Protein AF-A0AAQ3TU54-F1 (afdb_monomer)

Foldseek 3Di:
DDDDDDDDDDDDDDDDDDDDDDDDDDDDDDDDDDDQDDPCVLLVDDLPDDAAEFDADPLLQTADDCSLVLLSLLLNLLLVQWFQLDPALVPTDPVSLVVSVVSSVSRHDGDCSNVLVSSQSSRVSSVVVLVVLCVVQPDPPDDLVSQLVPDDVSHDSSSSNSSSVCCPDVVVVVVVVVVVVVVVPDQQDWAPPSQFLQHLQVVVCVVPVHGDDLLRSLCNGQAHPVRHGRPVCVVLNVQLVVCCVVPVVLVVDDQQRQHSNCVSVPQDADAQDRPSNGHRDGCLNRNTPPDDNDDPVVVVVVVVVVVVVVVVVVVVVVVVVVVVVVVVVVVVVVVVVVVVVVVVVVDDDDDDDDDDDDDDDDDDDDDDDDDDDDDDDYDDDDDDDDDDDDDDDDDDDDDDDDDDDDDDDDDDDDDDDDDDDDDDDDDDDDDDDDDDDDDDDDDDDDDDDDDDDDDDDDDDDDDDDDDDDDDDDDDDDDDDDPQPCQVQAQFKKFFAAPVDRDTFFIWGFHFQDQQDADLNHGLHNFWTKTQTQGTPHFARAAPDAHDPRGTSVSRHRHIDIGGPVGIDTDDDDPDDPPDPDDDD

InterPro domains:
  IPR004252 Probable transposase, Ptta/En/Spm, plant [PF03004] (156-283)
  IPR004264 Transposase, Tnp1/En/Spm-like [PF03017] (493-555)

Secondary structure (DSSP, 8-state):
-----------------------------PPPPP-----HHHHT--TTSPPEE--B-TTS-B-TTTHHHHHHHHHHHHHHHS-S--SSTTTS-HHHHHHHHHHHHHHEE--GGGHHHHHHHHHHHHHHHHHHHHHHH--TT--HHHHHTT--SSS-HHHHHHHHHHHHSHHHHHHHHHHHHHHHT-----SSTT--HHHHHHHHHHHHSSPPPHHHHHHHHHB-TTSPBPTTTHHHHHHHHHHHHH-GGGGT--GGG--HHHHHH-S-PPTT--TTT-SS--HHHHT-TT---PPPHHHHHHHHHHHHHHHHHHHHHHHHHHHHHHHHHHHHHHHHHHHHHHHHHTS----------------------------------------------------------------------------------------------------------PPPP-------------------PPPPPPPTTGGGTT-EEEEE-SSSS-EEEEEEEEE--TT-EETTEE--TTEEEEEEEEES-TT-EEEEEETTEEEGGGGBTSEEEEEGGGEEE-----PPP-------

Organism: NCBI:txid547442

Mean predicted aligned error: 22.03 Å

Radius of gyration: 41.57 Å; Cα contacts (8 Å, |Δi|>4): 489; chains: 1; bounding box: 131×140×104 Å

Sequence (584 aa):
VNEQIDPDIGCESIGDFLCDNEDFHAPQKKRKGRGITKLEDIFARGSEMPKIKIQLNQFGQPVGNNSRKFSSAIGCYVRKKLSVSSVDWRLVDGEKKFEVWTDLKKIYDIDDAAFNWFLSTAGRKWKDFKSTLKEQYFNENLTNVDLKNRHSGRVNDEDWNFLSEYWMSPECEEKTKQAKFSRSQVGSLHTSGSKSFARSGHEMSNELGRPPRRDELYIKTHTRKNGVPTKHAEPVINKLKEIVEAHPELKERTIQLGDAFAAVCGEKEPRGRVRVLGLGPTPQDIGTPGLRSYTPTRLQMEVLARKKAEREKAALEQRIAEMEEKMQEQRMAHEMRNVEIISQNGSNTQHHLGTRSGEHVDETNNIAQFHEDEAYVEDQSSDEGENLLGSMCVSSPAMQSCQGNLVSAPAAHPSQGNPINATRAVQPSGNPTNATPAVQLSQGNPTNAIPAVQPSRGNPINATLAVQPCQGNTVRAAPAIPPLHDELIGKDVILYAILRDQPVAKGTIISTNPSIVLGGVPLGKQYCEVVVNVVLKRDMILPRPYGYMEKMGDADRMSIAWPYKRLKVCKTSKSSQSATGGRS

pLDDT: mean 70.99, std 26.98, range [23.42, 97.38]

Solvent-accessible surface area (backbone atoms only — not comparable to full-atom values): 38300 Å² total; per-residue (Å²): 130,77,82,89,85,88,88,87,79,90,85,86,87,82,79,92,87,89,73,96,76,82,90,82,95,72,91,74,79,80,74,85,74,87,76,85,84,74,60,60,88,63,72,69,58,55,91,87,52,83,49,50,68,48,50,63,48,101,69,24,38,58,17,72,85,49,30,59,58,50,63,49,49,47,44,38,46,39,64,73,66,53,77,67,64,47,95,45,73,88,68,42,62,69,64,58,55,47,50,54,49,55,56,48,54,66,52,28,39,68,64,75,68,26,47,67,34,46,53,56,48,40,50,45,42,48,50,54,47,56,49,50,52,41,72,73,69,62,58,100,88,60,52,72,65,61,46,60,74,62,69,78,86,74,64,55,70,70,34,48,52,42,44,50,53,47,66,70,32,67,70,44,47,53,54,47,53,54,46,54,55,61,53,73,72,63,68,76,67,69,52,55,70,88,54,49,40,50,29,52,40,50,55,44,20,68,76,64,79,41,85,63,53,66,52,60,47,42,46,64,32,28,27,40,97,86,71,48,55,37,91,65,37,41,68,55,49,52,50,40,52,51,49,47,64,78,37,58,69,33,73,75,36,46,68,48,72,46,16,48,47,24,70,68,71,46,54,71,64,55,90,79,26,33,80,74,57,45,76,56,54,25,40,70,82,67,44,30,40,98,54,88,75,69,82,53,67,69,59,52,51,50,53,50,51,48,58,46,51,55,51,54,47,51,54,48,54,50,54,48,50,61,48,53,49,53,57,46,52,53,47,56,59,49,53,54,50,55,51,51,53,57,57,56,75,74,69,82,83,86,89,81,90,90,81,90,87,88,92,85,85,88,89,88,89,86,91,85,84,90,80,91,86,91,88,84,84,90,78,90,78,89,78,89,85,81,91,84,91,83,85,88,86,85,84,86,82,90,82,87,89,86,88,88,90,84,91,82,87,84,90,89,87,90,87,87,87,86,90,84,93,85,82,82,88,85,86,87,87,83,86,88,83,90,81,87,88,86,81,85,86,85,89,88,83,89,83,90,88,85,88,88,84,84,89,83,89,89,83,90,88,84,92,81,90,87,82,88,85,80,93,79,84,87,80,81,77,79,80,82,77,75,71,97,51,62,91,46,48,77,39,44,29,40,35,36,45,95,89,46,100,45,77,33,32,33,26,32,28,71,38,55,63,36,80,46,64,58,80,86,41,61,52,29,96,63,26,30,36,28,33,26,76,41,65,71,38,43,85,43,70,45,93,64,54,40,94,89,31,48,30,36,53,61,30,59,76,31,77,42,63,43,46,59,95,37,55,46,74,61,78,82,76,82,74,78,78,80,80,84,79,82,78,136

Structure (mmCIF, N/CA/C/O backbone):
data_AF-A0AAQ3TU54-F1
#
_entry.id   AF-A0AAQ3TU54-F1
#
loop_
_atom_site.group_PDB
_atom_site.id
_atom_site.type_symbol
_atom_site.label_atom_id
_atom_site.label_alt_id
_atom_site.label_comp_id
_atom_site.label_asym_id
_atom_site.label_entity_id
_atom_site.label_seq_id
_atom_site.pdbx_PDB_ins_code
_atom_site.Cartn_x
_atom_site.Cartn_y
_atom_site.Cartn_z
_atom_site.occupancy
_atom_site.B_iso_or_equiv
_atom_site.auth_seq_id
_atom_site.auth_comp_id
_atom_site.auth_asym_id
_atom_site.auth_atom_id
_atom_site.pdbx_PDB_model_num
ATOM 1 N N . VAL A 1 1 ? -60.130 24.764 -14.764 1.00 35.22 1 VAL A N 1
ATOM 2 C CA . VAL A 1 1 ? -59.236 25.495 -13.839 1.00 35.22 1 VAL A CA 1
ATOM 3 C C . VAL A 1 1 ? -58.589 24.431 -12.957 1.00 35.22 1 VAL A C 1
ATOM 5 O O . VAL A 1 1 ? -59.217 24.015 -11.995 1.00 35.22 1 VAL A O 1
ATOM 8 N N . ASN A 1 2 ? -57.496 23.757 -13.345 1.00 29.45 2 ASN A N 1
ATOM 9 C CA . ASN A 1 2 ? -56.332 24.154 -14.173 1.00 29.45 2 ASN A CA 1
ATOM 10 C C . ASN A 1 2 ? -55.596 25.371 -13.582 1.00 29.45 2 ASN A C 1
ATOM 12 O O . ASN A 1 2 ? -56.283 26.290 -13.154 1.00 29.45 2 ASN A O 1
ATOM 16 N N . GLU A 1 3 ? -54.262 25.445 -13.609 1.00 33.19 3 GLU A N 1
ATOM 17 C CA . GLU A 1 3 ? -53.270 24.486 -14.149 1.00 33.19 3 GLU A CA 1
ATOM 18 C C . GLU A 1 3 ? -52.802 23.426 -13.103 1.00 33.19 3 GLU A C 1
ATOM 20 O O . GLU A 1 3 ? -53.177 23.515 -11.938 1.00 33.19 3 GLU A O 1
ATOM 25 N N . GLN A 1 4 ? -52.135 22.293 -13.382 1.00 31.02 4 GLN A N 1
ATOM 26 C CA . GLN A 1 4 ? -51.276 21.804 -14.483 1.00 31.02 4 GLN A CA 1
ATOM 27 C C . GLN A 1 4 ? -49.808 22.300 -14.442 1.00 31.02 4 GLN A C 1
ATOM 29 O O . GLN A 1 4 ? -49.532 23.483 -14.298 1.00 31.02 4 GLN A O 1
ATOM 34 N N . ILE A 1 5 ? -48.859 21.357 -14.512 1.00 33.06 5 ILE A N 1
ATOM 35 C CA . ILE A 1 5 ? -47.403 21.572 -14.437 1.00 33.06 5 ILE A CA 1
ATOM 36 C C . ILE A 1 5 ? -46.768 20.703 -15.525 1.00 33.06 5 ILE A C 1
ATOM 38 O O . ILE A 1 5 ? -46.996 19.493 -15.519 1.00 33.06 5 ILE A O 1
ATOM 42 N N . ASP A 1 6 ? -45.962 21.296 -16.408 1.00 31.11 6 ASP A N 1
ATOM 43 C CA . ASP A 1 6 ? -45.214 20.572 -17.446 1.00 31.11 6 ASP A CA 1
ATOM 44 C C . ASP A 1 6 ? -43.718 20.417 -17.092 1.00 31.11 6 ASP A C 1
ATOM 46 O O . ASP A 1 6 ? -43.128 21.334 -16.510 1.00 31.11 6 ASP A O 1
ATOM 50 N N . PRO A 1 7 ? -43.081 19.278 -17.434 1.00 41.06 7 PRO A N 1
ATOM 51 C CA . PRO A 1 7 ? -41.652 19.048 -17.235 1.00 41.06 7 PRO A CA 1
ATOM 52 C C . PRO A 1 7 ? -40.838 19.128 -18.542 1.00 41.06 7 PRO A C 1
ATOM 54 O O . PRO A 1 7 ? -41.222 18.543 -19.552 1.00 41.06 7 PRO A O 1
ATOM 57 N N . ASP A 1 8 ? -39.636 19.710 -18.493 1.00 29.20 8 ASP A N 1
ATOM 58 C CA . ASP A 1 8 ? -38.602 19.472 -19.512 1.00 29.20 8 ASP A CA 1
ATOM 59 C C . ASP A 1 8 ? -37.190 19.447 -18.901 1.00 29.20 8 ASP A C 1
ATOM 61 O O . ASP A 1 8 ? -36.700 20.448 -18.376 1.00 29.20 8 ASP A O 1
ATOM 65 N N . ILE A 1 9 ? -36.539 18.281 -18.982 1.00 33.44 9 ILE A N 1
ATOM 66 C CA . ILE A 1 9 ? -35.080 18.123 -18.931 1.00 33.44 9 ILE A CA 1
ATOM 67 C C . ILE A 1 9 ? -34.713 17.030 -19.945 1.00 33.44 9 ILE A C 1
ATOM 69 O O . ILE A 1 9 ? -34.798 15.834 -19.652 1.00 33.44 9 ILE A O 1
ATOM 73 N N . GLY A 1 10 ? -34.299 17.448 -21.142 1.00 27.77 10 GLY A N 1
ATOM 74 C CA . GLY A 1 10 ? -33.889 16.556 -22.226 1.00 27.77 10 GLY A CA 1
ATOM 75 C C . GLY A 1 10 ? -32.767 15.572 -21.857 1.00 27.77 10 GLY A C 1
ATOM 76 O O . GLY A 1 10 ? -31.800 15.903 -21.167 1.00 27.77 10 GLY A O 1
ATOM 77 N N . CYS A 1 11 ? -32.886 14.341 -22.359 1.00 27.53 11 CYS A N 1
ATOM 78 C CA . CYS A 1 11 ? -31.903 13.273 -22.189 1.00 27.53 11 CYS A CA 1
ATOM 79 C C . CYS A 1 11 ? -31.008 13.146 -23.431 1.00 27.53 11 CYS A C 1
ATOM 81 O O . CYS A 1 11 ? -31.502 12.802 -24.503 1.00 27.53 11 CYS A O 1
ATOM 83 N N . GLU A 1 12 ? -29.691 13.316 -23.280 1.00 28.44 12 GLU A N 1
ATOM 84 C CA . GLU A 1 12 ? -28.720 12.856 -24.282 1.00 28.44 12 GLU A CA 1
ATOM 85 C C . GLU A 1 12 ? -28.045 11.553 -23.837 1.00 28.44 12 GLU A C 1
ATOM 87 O O . GLU A 1 12 ? -27.297 11.496 -22.856 1.00 28.44 12 GLU A O 1
ATOM 92 N N . SER A 1 13 ? -28.317 10.485 -24.588 1.00 33.28 13 SER A N 1
ATOM 93 C CA . SER A 1 13 ? -27.723 9.164 -24.397 1.00 33.28 13 SER A CA 1
ATOM 94 C C . SER A 1 13 ? -26.402 9.035 -25.159 1.00 33.28 13 SER A C 1
ATOM 96 O O . SER A 1 13 ? -26.348 9.257 -26.366 1.00 33.28 13 SER A O 1
ATOM 98 N N . ILE A 1 14 ? -25.345 8.592 -24.473 1.00 30.45 14 ILE A N 1
ATOM 99 C CA . ILE A 1 14 ? -24.119 8.074 -25.097 1.00 30.45 14 ILE A CA 1
ATOM 100 C C . ILE A 1 14 ? -23.855 6.700 -24.474 1.00 30.45 14 ILE A C 1
ATOM 102 O O . ILE A 1 14 ? -23.452 6.599 -23.314 1.00 30.45 14 ILE A O 1
ATOM 106 N N . GLY A 1 15 ? -24.164 5.646 -25.231 1.00 28.80 15 GLY A N 1
ATOM 107 C CA . GLY A 1 15 ? -24.252 4.272 -24.731 1.00 28.80 15 GLY A CA 1
ATOM 108 C C . GLY A 1 15 ? -22.918 3.540 -24.537 1.00 28.80 15 GLY A C 1
ATOM 109 O O . GLY A 1 15 ? -21.880 3.917 -25.082 1.00 28.80 15 GLY A O 1
ATOM 110 N N . ASP A 1 16 ? -22.980 2.437 -23.784 1.00 30.20 16 ASP A N 1
ATOM 111 C CA . ASP A 1 16 ? -21.954 1.387 -23.791 1.00 30.20 16 ASP A CA 1
ATOM 112 C C . ASP A 1 16 ? -21.891 0.748 -25.197 1.00 30.20 16 ASP A C 1
ATOM 114 O O . ASP A 1 16 ? -22.927 0.400 -25.761 1.00 30.20 16 ASP A O 1
ATOM 118 N N . PHE A 1 17 ? -20.687 0.521 -25.736 1.00 28.17 17 PHE A N 1
ATOM 119 C CA . PHE A 1 17 ? -20.496 -0.315 -26.928 1.00 28.17 17 PHE A CA 1
ATOM 120 C C . PHE A 1 17 ? -19.387 -1.346 -26.690 1.00 28.17 17 PHE A C 1
ATOM 122 O O . PHE A 1 17 ? -18.196 -1.076 -26.845 1.00 28.17 17 PHE A O 1
ATOM 129 N N . LEU A 1 18 ? -19.808 -2.544 -26.289 1.00 33.28 18 LEU A N 1
ATOM 130 C CA . LEU A 1 18 ? -19.058 -3.787 -26.439 1.00 33.28 18 LEU A CA 1
ATOM 131 C C . LEU A 1 18 ? -20.006 -4.782 -27.103 1.00 33.28 18 LEU A C 1
ATOM 133 O O . LEU A 1 18 ? -20.877 -5.347 -26.445 1.00 33.28 18 LEU A O 1
ATOM 137 N N . CYS A 1 19 ? -19.853 -4.943 -28.410 1.00 32.91 19 CYS A N 1
ATOM 138 C CA . CYS A 1 19 ? -20.441 -6.027 -29.181 1.00 32.91 19 CYS A CA 1
ATOM 139 C C . CYS A 1 19 ? -19.301 -6.668 -29.960 1.00 32.91 19 CYS A C 1
ATOM 141 O O . CYS A 1 19 ? -18.606 -5.977 -30.706 1.00 32.91 19 CYS A O 1
ATOM 143 N N . ASP A 1 20 ? -19.104 -7.964 -29.755 1.00 37.81 20 ASP A N 1
ATOM 144 C CA . ASP A 1 20 ? -18.215 -8.767 -30.578 1.00 37.81 20 ASP A CA 1
ATOM 145 C C . ASP A 1 20 ? -18.893 -8.956 -31.946 1.00 37.81 20 ASP A C 1
ATOM 147 O O . ASP A 1 20 ? -19.997 -9.490 -32.024 1.00 37.81 20 ASP A O 1
ATOM 151 N N . ASN A 1 21 ? -18.264 -8.455 -33.007 1.00 32.03 21 ASN A N 1
ATOM 152 C CA . ASN A 1 21 ? -18.606 -8.692 -34.411 1.00 32.03 21 ASN A CA 1
ATOM 153 C C . ASN A 1 21 ? -17.328 -8.494 -35.233 1.00 32.03 21 ASN A C 1
ATOM 155 O O . ASN A 1 21 ? -16.547 -7.581 -34.947 1.00 32.03 21 ASN A O 1
ATOM 159 N N . GLU A 1 22 ? -17.108 -9.350 -36.226 1.00 40.00 22 GLU A N 1
ATOM 160 C CA . GLU A 1 22 ? -15.932 -9.279 -37.098 1.00 40.00 22 GLU A CA 1
ATOM 161 C C . GLU A 1 22 ? -16.141 -8.287 -38.261 1.00 40.00 22 GLU A C 1
ATOM 163 O O . GLU A 1 22 ? -17.247 -7.805 -38.493 1.00 40.00 22 GLU A O 1
ATOM 168 N N . ASP A 1 23 ? -15.046 -7.956 -38.951 1.00 39.91 23 ASP A N 1
ATOM 169 C CA . ASP A 1 23 ? -14.974 -7.198 -40.208 1.00 39.91 23 ASP A CA 1
ATOM 170 C C . ASP A 1 23 ? -15.716 -5.845 -40.305 1.00 39.91 23 ASP A C 1
ATOM 172 O O . ASP A 1 23 ? -16.838 -5.736 -40.790 1.00 39.91 23 ASP A O 1
ATOM 176 N N . PHE A 1 24 ? -15.003 -4.756 -39.983 1.00 32.38 24 PHE A N 1
ATOM 177 C CA . PHE A 1 24 ? -14.372 -3.897 -41.012 1.00 32.38 24 PHE A CA 1
ATOM 178 C C . PHE A 1 24 ? -13.538 -2.773 -40.357 1.00 32.38 24 PHE A C 1
ATOM 180 O O . PHE A 1 24 ? -14.017 -2.024 -39.503 1.00 32.38 24 PHE A O 1
ATOM 187 N N . HIS A 1 25 ? -12.271 -2.607 -40.755 1.00 38.22 25 HIS A N 1
ATOM 188 C CA . HIS A 1 25 ? -11.384 -1.597 -40.159 1.00 38.22 25 HIS A CA 1
ATOM 189 C C . HIS A 1 25 ? -11.462 -0.222 -40.848 1.00 38.22 25 HIS A C 1
ATOM 191 O O . HIS A 1 25 ? -10.921 -0.025 -41.933 1.00 38.22 25 HIS A O 1
ATOM 197 N N . ALA A 1 26 ? -12.010 0.772 -40.138 1.00 33.44 26 ALA A N 1
ATOM 198 C CA . ALA A 1 26 ? -11.809 2.196 -40.419 1.00 33.44 26 ALA A CA 1
ATOM 199 C C . ALA A 1 26 ? -10.982 2.860 -39.288 1.00 33.44 26 ALA A C 1
ATOM 201 O O . ALA A 1 26 ? -11.314 2.691 -38.109 1.00 33.44 26 ALA A O 1
ATOM 202 N N . PRO A 1 27 ? -9.907 3.622 -39.586 1.00 38.97 27 PRO A N 1
ATOM 203 C CA . PRO A 1 27 ? -8.975 4.119 -38.570 1.00 38.97 27 PRO A CA 1
ATOM 204 C C . PRO A 1 27 ? -9.520 5.326 -37.781 1.00 38.97 27 PRO A C 1
ATOM 206 O O . PRO A 1 27 ? -9.245 6.488 -38.085 1.00 38.97 27 PRO A O 1
ATOM 209 N N . GLN A 1 28 ? -10.257 5.043 -36.704 1.00 44.00 28 GLN A N 1
ATOM 210 C CA . GLN A 1 28 ? -10.694 6.028 -35.707 1.00 44.00 28 GLN A CA 1
ATOM 211 C C . GLN A 1 28 ? -9.499 6.802 -35.107 1.00 44.00 28 GLN A C 1
ATOM 213 O O . GLN A 1 28 ? -8.591 6.221 -34.503 1.00 44.00 28 GLN A O 1
ATOM 218 N N . LYS A 1 29 ? -9.501 8.139 -35.228 1.00 46.56 29 LYS A N 1
ATOM 219 C CA . LYS A 1 29 ? -8.433 9.009 -34.695 1.00 46.56 29 LYS A CA 1
ATOM 220 C C . LYS A 1 29 ? -8.408 8.954 -33.159 1.00 46.56 29 LYS A C 1
ATOM 222 O O . LYS A 1 29 ? -9.298 9.485 -32.497 1.00 46.56 29 LYS A O 1
ATOM 227 N N . LYS A 1 30 ? -7.359 8.353 -32.580 1.00 45.31 30 LYS A N 1
ATOM 228 C CA . LYS A 1 30 ? -7.170 8.243 -31.119 1.00 45.31 30 LYS A CA 1
ATOM 229 C C . LYS A 1 30 ? -7.225 9.626 -30.446 1.00 45.31 30 LYS A C 1
ATOM 231 O O . LYS A 1 30 ? -6.364 10.473 -30.681 1.00 45.31 30 LYS A O 1
ATOM 236 N N . ARG A 1 31 ? -8.217 9.842 -29.570 1.00 51.88 31 ARG A N 1
ATOM 237 C CA . ARG A 1 31 ? -8.337 11.058 -28.740 1.00 51.88 31 ARG A CA 1
ATOM 238 C C . ARG A 1 31 ? -7.096 11.176 -27.840 1.00 51.88 31 ARG A C 1
ATOM 240 O O . ARG A 1 31 ? -6.694 10.186 -27.229 1.00 51.88 31 ARG A O 1
ATOM 247 N N . LYS A 1 32 ? -6.487 12.368 -27.739 1.00 51.28 32 LYS A N 1
ATOM 248 C CA . LYS A 1 32 ? -5.312 12.592 -26.870 1.00 51.28 32 LYS A CA 1
ATOM 249 C C . LYS A 1 32 ? -5.667 12.263 -25.411 1.00 51.28 32 LYS A C 1
ATOM 251 O O . LYS A 1 32 ? -6.631 12.800 -24.869 1.00 51.28 32 LYS A O 1
ATOM 256 N N . GLY A 1 33 ? -4.892 11.374 -24.791 1.00 54.78 33 GLY A N 1
ATOM 257 C CA . GLY A 1 33 ? -5.085 10.964 -23.398 1.00 54.78 33 GLY A CA 1
ATOM 258 C C . GLY A 1 33 ? -4.739 12.067 -22.391 1.00 54.78 33 GLY A C 1
ATOM 259 O O . GLY A 1 33 ? -4.059 13.041 -22.715 1.00 54.78 33 GLY A O 1
ATOM 260 N N . ARG A 1 34 ? -5.182 11.903 -21.138 1.00 65.31 34 ARG A N 1
ATOM 261 C CA . ARG A 1 34 ? -4.814 12.810 -20.037 1.00 65.31 34 ARG A CA 1
ATOM 262 C C . ARG A 1 34 ? -3.303 12.734 -19.772 1.00 65.31 34 ARG A C 1
ATOM 264 O O . ARG A 1 34 ? -2.775 11.648 -19.552 1.00 65.31 34 ARG A O 1
ATOM 271 N N . GLY A 1 35 ? -2.645 13.894 -19.742 1.00 69.31 35 GLY A N 1
ATOM 272 C CA . GLY A 1 35 ? -1.219 14.024 -19.428 1.00 69.31 35 GLY A CA 1
ATOM 273 C C . GLY A 1 35 ? -0.848 13.658 -17.983 1.00 69.31 35 GLY A C 1
ATOM 274 O O . GLY A 1 35 ? -1.698 13.323 -17.154 1.00 69.31 35 GLY A O 1
ATOM 275 N N . ILE A 1 36 ? 0.450 13.729 -17.673 1.00 76.00 36 ILE A N 1
ATOM 276 C CA . ILE A 1 36 ? 0.983 13.343 -16.360 1.00 76.00 36 ILE A CA 1
ATOM 277 C C . ILE A 1 36 ? 0.373 14.178 -15.222 1.00 76.00 36 ILE A C 1
ATOM 279 O O . ILE A 1 36 ? 0.293 15.402 -15.282 1.00 76.00 36 ILE A O 1
ATOM 283 N N . THR A 1 37 ? -0.042 13.509 -14.144 1.00 81.50 37 THR A N 1
ATOM 284 C CA . THR A 1 37 ? -0.469 14.183 -12.911 1.00 81.50 37 THR A CA 1
ATOM 285 C C . THR A 1 37 ? 0.733 14.859 -12.255 1.00 81.50 37 THR A C 1
ATOM 287 O O . THR A 1 37 ? 1.621 14.158 -11.764 1.00 81.50 37 THR A O 1
ATOM 290 N N . LYS A 1 38 ? 0.747 16.199 -12.257 1.00 79.38 38 LYS A N 1
ATOM 291 C CA . LYS A 1 38 ? 1.783 17.019 -11.612 1.00 79.38 38 LYS A CA 1
ATOM 292 C C . LYS A 1 38 ? 1.421 17.463 -10.189 1.00 79.38 38 LYS A C 1
ATOM 294 O O . LYS A 1 38 ? 2.219 17.216 -9.299 1.00 79.38 38 LYS A O 1
ATOM 299 N N . LEU A 1 39 ? 0.215 18.012 -9.974 1.00 86.31 39 LEU A N 1
ATOM 300 C CA . LEU A 1 39 ? -0.254 18.614 -8.702 1.00 86.31 39 LEU A CA 1
ATOM 301 C C . LEU A 1 39 ? 0.538 19.868 -8.274 1.00 86.31 39 LEU A C 1
ATOM 303 O O . LEU A 1 39 ? 0.918 20.002 -7.112 1.00 86.31 39 LEU A O 1
ATOM 307 N N . GLU A 1 40 ? 0.783 2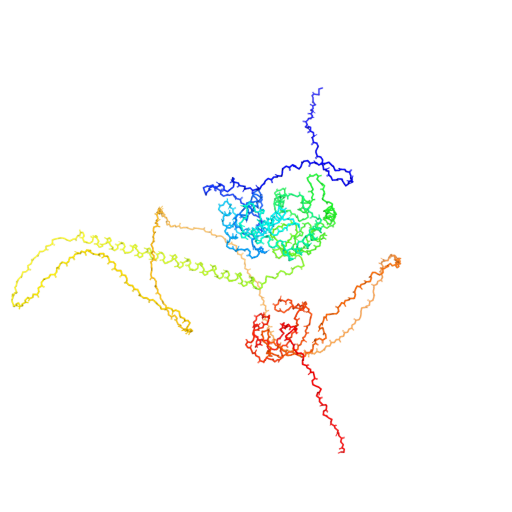0.779 -9.217 1.00 82.81 40 GLU A N 1
ATOM 308 C CA . GLU A 1 40 ? 1.577 22.000 -9.002 1.00 82.81 40 GLU A CA 1
ATOM 309 C C . GLU A 1 40 ? 1.004 22.854 -7.852 1.00 82.81 40 GLU A C 1
ATOM 311 O O . GLU A 1 40 ? 1.718 23.130 -6.896 1.00 82.81 40 GLU A O 1
ATOM 316 N N . ASP A 1 41 ? -0.305 23.111 -7.829 1.00 84.00 41 ASP A N 1
ATOM 317 C CA . ASP A 1 41 ? -1.044 23.806 -6.756 1.00 84.00 41 ASP A CA 1
ATOM 318 C C . ASP A 1 41 ? -1.084 23.083 -5.383 1.00 84.00 41 ASP A C 1
ATOM 320 O O . ASP A 1 41 ? -1.542 23.651 -4.389 1.00 84.00 41 ASP A O 1
ATOM 324 N N . ILE A 1 42 ? -0.568 21.851 -5.277 1.00 85.75 42 ILE A N 1
ATOM 325 C CA . ILE A 1 42 ? -0.325 21.176 -3.984 1.00 85.75 42 ILE A CA 1
ATOM 326 C C . ILE A 1 42 ? 1.135 21.331 -3.545 1.00 85.75 42 ILE A C 1
ATOM 328 O O . ILE A 1 42 ? 1.395 21.462 -2.351 1.00 85.75 42 ILE A O 1
ATOM 332 N N . PHE A 1 43 ? 2.080 21.321 -4.488 1.00 86.50 43 PHE A N 1
ATOM 333 C CA . PHE A 1 43 ? 3.518 21.408 -4.208 1.00 86.50 43 PHE A CA 1
ATOM 334 C C . PHE A 1 43 ? 4.049 22.847 -4.150 1.00 86.50 43 PHE A C 1
ATOM 336 O O . PHE A 1 43 ? 5.112 23.068 -3.584 1.00 86.50 43 PHE A O 1
ATOM 343 N N . ALA A 1 44 ? 3.292 23.818 -4.663 1.00 84.44 44 ALA A N 1
ATOM 344 C CA . ALA A 1 44 ? 3.541 25.253 -4.517 1.00 84.44 44 ALA A CA 1
ATOM 345 C C . ALA A 1 44 ? 3.013 25.839 -3.187 1.00 84.44 44 ALA A C 1
ATOM 347 O O . ALA A 1 44 ? 3.086 27.047 -2.974 1.00 84.44 44 ALA A O 1
ATOM 348 N N . ARG A 1 45 ? 2.460 25.013 -2.284 1.00 84.75 45 ARG A N 1
ATOM 349 C CA . ARG A 1 45 ? 2.014 25.460 -0.955 1.00 84.75 45 ARG A CA 1
ATOM 350 C C . ARG A 1 45 ? 3.232 25.755 -0.077 1.00 84.75 45 ARG A C 1
ATOM 352 O O . ARG A 1 45 ? 3.934 24.826 0.316 1.00 84.75 45 ARG A O 1
ATOM 359 N N . GLY A 1 46 ? 3.456 27.030 0.240 1.00 74.56 46 GLY A N 1
ATOM 360 C CA . GLY A 1 46 ? 4.470 27.450 1.210 1.00 74.56 46 GLY A CA 1
ATOM 361 C C . GLY A 1 46 ? 4.155 26.979 2.635 1.00 74.56 46 GLY A C 1
ATOM 362 O O . GLY A 1 46 ? 3.011 26.642 2.948 1.00 74.56 46 GLY A O 1
ATOM 363 N N . SER A 1 47 ? 5.169 26.988 3.506 1.00 75.25 47 SER A N 1
ATOM 364 C CA . SER A 1 47 ? 5.090 26.525 4.905 1.00 75.25 47 SER A CA 1
ATOM 365 C C . SER A 1 47 ? 4.043 27.255 5.759 1.00 75.25 47 SER A C 1
ATOM 367 O O . SER A 1 47 ? 3.577 26.705 6.752 1.00 75.25 47 SER A O 1
ATOM 369 N N . GLU A 1 48 ? 3.669 28.472 5.364 1.00 78.56 48 GLU A N 1
ATOM 370 C CA . GLU A 1 48 ? 2.642 29.307 5.999 1.00 78.56 48 GLU A CA 1
ATOM 371 C C . GLU A 1 48 ? 1.211 28.809 5.731 1.00 78.56 48 GLU A C 1
ATOM 373 O O . GLU A 1 48 ? 0.284 29.126 6.477 1.00 78.56 48 GLU A O 1
ATOM 378 N N . MET A 1 49 ? 0.995 28.019 4.671 1.00 85.25 49 MET A N 1
ATOM 379 C CA . MET A 1 49 ? -0.336 27.499 4.367 1.00 85.25 49 MET A CA 1
ATOM 380 C C . MET A 1 49 ? -0.716 26.371 5.337 1.00 85.25 49 MET A C 1
ATOM 382 O O . MET A 1 49 ? 0.064 25.433 5.516 1.00 85.25 49 MET A O 1
ATOM 386 N N . PRO A 1 50 ? -1.953 26.348 5.874 1.00 88.56 50 PRO A N 1
ATOM 387 C CA . PRO A 1 50 ? -2.394 25.264 6.746 1.00 88.56 50 PRO A CA 1
ATOM 388 C C . PRO A 1 50 ? -2.300 23.913 6.025 1.00 88.56 50 PRO A C 1
ATOM 390 O O . PRO A 1 50 ? -2.683 23.777 4.853 1.00 88.56 50 PRO A O 1
ATOM 393 N N . LYS A 1 51 ? -1.781 22.904 6.728 1.00 93.00 51 LYS A N 1
ATOM 394 C CA . LYS A 1 51 ? -1.551 21.566 6.171 1.00 93.00 51 LYS A CA 1
ATOM 395 C C . LYS A 1 51 ? -2.858 20.903 5.735 1.00 93.00 51 LYS A C 1
ATOM 397 O O . LYS A 1 51 ? -3.909 21.057 6.354 1.00 93.00 51 LYS A O 1
ATOM 402 N N . ILE A 1 52 ? -2.798 20.126 4.655 1.00 93.19 52 ILE A N 1
ATOM 403 C CA . ILE A 1 52 ? -3.971 19.432 4.116 1.00 93.19 52 ILE A CA 1
ATOM 404 C C . ILE A 1 52 ? -4.290 18.227 5.009 1.00 93.19 52 ILE A C 1
ATOM 406 O O . ILE A 1 52 ? -3.617 17.200 4.926 1.00 93.19 52 ILE A O 1
ATOM 410 N N . LYS A 1 53 ? -5.335 18.332 5.834 1.00 94.56 53 LYS A N 1
ATOM 411 C CA . LYS A 1 53 ? -5.762 17.259 6.743 1.00 94.56 53 LYS A CA 1
ATOM 412 C C . LYS A 1 53 ? -6.172 15.979 6.011 1.00 94.56 53 LYS A C 1
ATOM 414 O O . LYS A 1 53 ? -6.997 16.007 5.088 1.00 94.56 53 LYS A O 1
ATOM 419 N N . ILE A 1 54 ? -5.618 14.854 6.460 1.00 96.00 54 ILE A N 1
ATOM 420 C CA . ILE A 1 54 ? -5.948 13.494 6.036 1.00 96.00 54 ILE A CA 1
ATOM 421 C C . ILE A 1 54 ? -6.608 12.755 7.200 1.00 96.00 54 ILE A C 1
ATOM 423 O O . ILE A 1 54 ? -5.989 12.480 8.220 1.00 96.00 54 ILE A O 1
ATOM 427 N N . GLN A 1 55 ? -7.876 12.390 7.023 1.00 95.00 55 GLN A N 1
ATOM 428 C CA . GLN A 1 55 ? -8.569 11.476 7.930 1.00 95.00 55 GLN A CA 1
ATOM 429 C C . GLN A 1 55 ? -8.076 10.045 7.688 1.00 95.00 55 GLN A C 1
ATOM 431 O O . GLN A 1 55 ? -7.973 9.620 6.533 1.00 95.00 55 GLN A O 1
ATOM 436 N N . LEU A 1 56 ? -7.824 9.296 8.760 1.00 95.38 56 LEU A N 1
ATOM 437 C CA . LEU A 1 56 ? -7.539 7.860 8.723 1.00 95.38 56 LEU A CA 1
ATOM 438 C C . LEU A 1 56 ? -8.722 7.072 9.294 1.00 95.38 56 LEU A C 1
ATOM 440 O O . LEU A 1 56 ? -9.500 7.600 10.086 1.00 95.38 56 LEU A O 1
ATOM 444 N N . ASN A 1 57 ? -8.847 5.803 8.908 1.00 93.25 57 ASN A N 1
ATOM 445 C CA . ASN A 1 57 ? -9.669 4.838 9.640 1.00 93.25 57 ASN A CA 1
ATOM 446 C C . ASN A 1 57 ? -8.828 4.052 10.665 1.00 93.25 57 ASN A C 1
ATOM 448 O O . ASN A 1 57 ? -7.606 4.187 10.714 1.00 93.25 57 ASN A O 1
ATOM 452 N N . GLN A 1 58 ? -9.479 3.166 11.426 1.00 90.25 58 GLN A N 1
ATOM 453 C CA . GLN A 1 58 ? -8.858 2.290 12.436 1.00 90.25 58 GLN A CA 1
ATOM 454 C C . GLN A 1 58 ? -7.711 1.390 11.926 1.00 90.25 58 GLN A C 1
ATOM 456 O O . GLN A 1 58 ? -7.009 0.784 12.726 1.00 90.25 58 GLN A O 1
ATOM 461 N N . PHE A 1 59 ? -7.518 1.283 10.607 1.00 90.88 59 PHE A N 1
ATOM 462 C CA . PHE A 1 59 ? -6.450 0.503 9.977 1.00 90.88 59 PHE A CA 1
ATOM 463 C C . PHE A 1 59 ? -5.352 1.387 9.348 1.00 90.88 59 PHE A C 1
ATOM 465 O O . PHE A 1 59 ? -4.620 0.933 8.466 1.00 90.88 59 PHE A O 1
ATOM 472 N N . GLY A 1 60 ? -5.281 2.673 9.713 1.00 92.69 60 GLY A N 1
ATOM 473 C CA . GLY A 1 60 ? -4.309 3.629 9.168 1.00 92.69 60 GLY A CA 1
ATOM 474 C C . GLY A 1 60 ? -4.530 3.988 7.691 1.00 92.69 60 GLY A C 1
ATOM 475 O O . GLY A 1 60 ? -3.650 4.562 7.051 1.00 92.69 60 GLY A O 1
ATOM 476 N N . GLN A 1 61 ? -5.683 3.647 7.102 1.00 95.38 61 GLN A N 1
ATOM 477 C CA . GLN A 1 61 ? -5.956 3.901 5.685 1.00 95.38 61 GLN A CA 1
ATOM 478 C C . GLN A 1 61 ? -6.537 5.316 5.498 1.00 95.38 61 GLN A C 1
ATOM 480 O O . GLN A 1 61 ? -7.544 5.631 6.134 1.00 95.38 61 GLN A O 1
ATOM 485 N N . PRO A 1 62 ? -5.997 6.151 4.588 1.00 95.75 62 PRO A N 1
ATOM 486 C CA . PRO A 1 62 ? -6.578 7.450 4.256 1.00 95.75 62 PRO A CA 1
ATOM 487 C C . PRO A 1 62 ? -7.998 7.369 3.680 1.00 95.75 62 PRO A C 1
ATOM 489 O O . PRO A 1 62 ? -8.238 6.739 2.642 1.00 95.75 62 PRO A O 1
ATOM 492 N N . VAL A 1 63 ? -8.922 8.085 4.322 1.00 94.62 63 VAL A N 1
ATOM 493 C CA . VAL A 1 63 ? -10.340 8.211 3.954 1.00 94.62 63 VAL A CA 1
ATOM 494 C C . VAL A 1 63 ? -10.714 9.674 3.658 1.00 94.62 63 VAL A C 1
ATOM 496 O O . VAL A 1 63 ? -9.848 10.515 3.396 1.00 94.62 63 VAL A O 1
ATOM 499 N N . GLY A 1 64 ? -12.012 9.975 3.570 1.00 91.44 64 GLY A N 1
ATOM 500 C CA . GLY A 1 64 ? -12.509 11.312 3.245 1.00 91.44 64 GLY A CA 1
ATOM 501 C C . GLY A 1 64 ? -12.089 11.820 1.858 1.00 91.44 64 GLY A C 1
ATOM 502 O O . GLY A 1 64 ? -11.610 11.074 0.991 1.00 91.44 64 GLY A O 1
ATOM 503 N N . ASN A 1 65 ? -12.275 13.122 1.626 1.00 90.44 65 ASN A N 1
ATOM 504 C CA . ASN A 1 65 ? -12.100 13.717 0.298 1.00 90.44 65 ASN A CA 1
ATOM 505 C C . ASN A 1 65 ? -10.638 13.794 -0.175 1.00 90.44 65 ASN A C 1
ATOM 507 O O . ASN A 1 65 ? -10.365 13.518 -1.348 1.00 90.44 65 ASN A O 1
ATOM 511 N N . ASN A 1 66 ? -9.699 14.085 0.729 1.00 92.25 66 ASN A N 1
ATOM 512 C CA . ASN A 1 66 ? -8.293 14.333 0.391 1.00 92.25 66 ASN A CA 1
ATOM 513 C C . ASN A 1 66 ? -7.478 13.061 0.086 1.00 92.25 66 ASN A C 1
ATOM 515 O O . ASN A 1 66 ? -6.484 13.147 -0.638 1.00 92.25 66 ASN A O 1
ATOM 519 N N . SER A 1 67 ? -7.925 11.880 0.536 1.00 91.94 67 SER A N 1
ATOM 520 C CA . SER A 1 67 ? -7.293 10.564 0.295 1.00 91.94 67 SER A CA 1
ATOM 521 C C . SER A 1 67 ? -6.809 10.335 -1.148 1.00 91.94 67 SER A C 1
ATOM 523 O O . SER A 1 67 ? -5.698 9.850 -1.378 1.00 91.94 67 SER A O 1
ATOM 525 N N . ARG A 1 68 ? -7.613 10.729 -2.147 1.00 91.56 68 ARG A N 1
ATOM 526 C CA . ARG A 1 68 ? -7.270 10.599 -3.575 1.00 91.56 68 ARG A CA 1
ATOM 527 C C . ARG A 1 68 ? -6.148 11.551 -4.000 1.00 91.56 68 ARG A C 1
ATOM 529 O O . ARG A 1 68 ? -5.274 11.139 -4.767 1.00 91.56 68 ARG A O 1
ATOM 536 N N . LYS A 1 69 ? -6.164 12.803 -3.522 1.00 92.12 69 LYS A N 1
ATOM 537 C CA . LYS A 1 69 ? -5.094 13.783 -3.782 1.00 92.12 69 LYS A CA 1
ATOM 538 C C . LYS A 1 69 ? -3.786 13.288 -3.155 1.00 92.12 69 LYS A C 1
ATOM 540 O O . LYS A 1 69 ? -2.789 13.198 -3.859 1.00 92.12 69 LYS A O 1
ATOM 545 N N . PHE A 1 70 ? -3.833 12.820 -1.907 1.00 94.94 70 PHE A N 1
ATOM 546 C CA . PHE A 1 70 ? -2.688 12.245 -1.194 1.00 94.94 70 PHE A CA 1
ATOM 547 C C . PHE A 1 70 ? -2.070 11.025 -1.906 1.00 94.94 70 PHE A C 1
ATOM 549 O O . PHE A 1 70 ? -0.878 11.013 -2.202 1.00 94.94 70 PHE A O 1
ATOM 556 N N . SER A 1 71 ? -2.883 10.036 -2.305 1.00 94.62 71 SER A N 1
ATOM 557 C CA . SER A 1 71 ? -2.408 8.871 -3.082 1.00 94.62 71 SER A CA 1
ATOM 558 C C . SER A 1 71 ? -1.802 9.248 -4.446 1.00 94.62 71 SER A C 1
ATOM 560 O O . SER A 1 71 ? -0.958 8.526 -4.986 1.00 94.62 71 SER A O 1
ATOM 562 N N . SER A 1 72 ? -2.213 10.389 -5.004 1.00 94.25 72 SER A N 1
ATOM 563 C CA . SER A 1 72 ? -1.647 10.942 -6.238 1.00 94.25 72 SER A CA 1
ATOM 564 C C . SER A 1 72 ? -0.325 11.676 -5.971 1.00 94.25 72 SER A C 1
ATOM 566 O O . SER A 1 72 ? 0.624 11.479 -6.726 1.00 94.25 72 SER A O 1
ATOM 568 N N . ALA A 1 73 ? -0.232 12.428 -4.867 1.00 95.44 73 ALA A N 1
ATOM 569 C CA . ALA A 1 73 ? 0.973 13.130 -4.425 1.00 95.44 73 ALA A CA 1
ATOM 570 C C . ALA A 1 73 ? 2.124 12.170 -4.082 1.00 95.44 73 ALA A C 1
ATOM 572 O O . ALA A 1 73 ? 3.234 12.371 -4.575 1.00 95.44 73 ALA A O 1
ATOM 573 N N . ILE A 1 74 ? 1.843 11.068 -3.368 1.00 96.38 74 ILE A N 1
ATOM 574 C CA . ILE A 1 74 ? 2.790 9.948 -3.184 1.00 96.38 74 ILE A CA 1
ATOM 575 C C . ILE A 1 74 ? 3.346 9.505 -4.540 1.00 96.38 74 ILE A C 1
ATOM 577 O O . ILE A 1 74 ? 4.552 9.362 -4.710 1.00 96.38 74 ILE A O 1
ATOM 581 N N . GLY A 1 75 ? 2.472 9.335 -5.536 1.00 95.00 75 GLY A N 1
ATOM 582 C CA . GLY A 1 75 ? 2.875 8.953 -6.885 1.00 95.00 75 GLY A CA 1
ATOM 583 C C . GLY A 1 75 ? 3.806 9.960 -7.565 1.00 95.00 75 GLY A C 1
ATOM 584 O O . GLY A 1 75 ? 4.638 9.537 -8.359 1.00 95.00 75 GLY A O 1
ATOM 585 N N . CYS A 1 76 ? 3.696 11.260 -7.281 1.00 93.81 76 CYS A N 1
ATOM 586 C CA . CYS A 1 76 ? 4.609 12.272 -7.816 1.00 93.81 76 CYS A CA 1
ATOM 587 C C . CYS A 1 76 ? 5.981 12.216 -7.135 1.00 93.81 76 CYS A C 1
ATOM 589 O O . CYS A 1 76 ? 6.983 12.106 -7.836 1.00 93.81 76 CYS A O 1
ATOM 591 N N . TYR A 1 77 ? 6.029 12.216 -5.798 1.00 94.31 77 TYR A N 1
ATOM 592 C CA . TYR A 1 77 ? 7.292 12.142 -5.054 1.00 94.31 77 TYR A CA 1
ATOM 593 C C . TYR A 1 77 ? 8.062 10.848 -5.334 1.00 94.31 77 TYR A C 1
ATOM 595 O O . TYR A 1 77 ? 9.262 10.899 -5.585 1.00 94.31 77 TYR A O 1
ATOM 603 N N . VAL A 1 78 ? 7.372 9.703 -5.400 1.00 95.12 78 VAL A N 1
ATOM 604 C CA . VAL A 1 78 ? 7.977 8.413 -5.774 1.00 95.12 78 VAL A CA 1
ATOM 605 C C . VAL A 1 78 ? 8.684 8.489 -7.130 1.00 95.12 78 VAL A C 1
ATOM 607 O O . VAL A 1 78 ? 9.776 7.957 -7.260 1.00 95.12 78 VAL A O 1
ATOM 610 N N . ARG A 1 79 ? 8.114 9.188 -8.122 1.00 91.81 79 ARG A N 1
ATOM 611 C CA . ARG A 1 79 ? 8.746 9.374 -9.443 1.00 91.81 79 ARG A CA 1
ATOM 612 C C . ARG A 1 79 ? 9.851 10.436 -9.473 1.00 91.81 79 ARG A C 1
ATOM 614 O O . ARG A 1 79 ? 10.556 10.499 -10.469 1.00 91.81 79 ARG A O 1
ATOM 621 N N . LYS A 1 80 ? 9.955 11.295 -8.451 1.00 90.12 80 LYS A N 1
ATOM 622 C CA . LYS A 1 80 ? 10.959 12.373 -8.369 1.00 90.12 80 LYS A CA 1
ATOM 623 C C . LYS A 1 80 ? 12.172 11.994 -7.509 1.00 90.12 80 LYS A C 1
ATOM 625 O O . LYS A 1 80 ? 13.257 12.486 -7.782 1.00 90.12 80 LYS A O 1
ATOM 630 N N . LYS A 1 81 ? 11.983 11.172 -6.469 1.00 91.50 81 LYS A N 1
ATOM 631 C CA . LYS A 1 81 ? 13.020 10.857 -5.466 1.00 91.50 81 LYS A CA 1
ATOM 632 C C . LYS A 1 81 ? 13.441 9.388 -5.400 1.00 91.50 81 LYS A C 1
ATOM 634 O O . LYS A 1 81 ? 14.542 9.105 -4.941 1.00 91.50 81 LYS A O 1
ATOM 639 N N . LEU A 1 82 ? 12.595 8.443 -5.823 1.00 93.62 82 LEU A N 1
ATOM 640 C CA . LEU A 1 82 ? 12.921 7.017 -5.725 1.00 93.62 82 LEU A CA 1
ATOM 641 C C . LEU A 1 82 ? 13.406 6.479 -7.068 1.00 93.62 82 LEU A C 1
ATOM 643 O O . LEU A 1 82 ? 12.614 6.281 -7.990 1.00 93.62 82 LEU A O 1
ATOM 647 N N . SER A 1 83 ? 14.707 6.202 -7.120 1.00 91.81 83 SER A N 1
ATOM 648 C CA . SER A 1 83 ? 15.367 5.525 -8.234 1.00 91.81 83 SER A CA 1
ATOM 649 C C . SER A 1 83 ? 14.660 4.214 -8.613 1.00 91.81 83 SER A C 1
ATOM 651 O O . SER A 1 83 ? 14.103 3.496 -7.774 1.00 91.81 83 SER A O 1
ATOM 653 N N . VAL A 1 84 ? 14.669 3.903 -9.906 1.00 92.19 84 VAL A N 1
ATOM 654 C CA . VAL A 1 84 ? 14.100 2.698 -10.511 1.00 92.19 84 VAL A CA 1
ATOM 655 C C . VAL A 1 84 ? 15.143 1.620 -10.839 1.00 92.19 84 VAL A C 1
ATOM 657 O O . VAL A 1 84 ? 14.730 0.548 -11.289 1.00 92.19 84 VAL A O 1
ATOM 660 N N . SER A 1 85 ? 16.435 1.809 -10.534 1.00 91.06 85 SER A N 1
ATOM 661 C CA . SER A 1 85 ? 17.500 0.794 -10.710 1.00 91.06 85 SER A CA 1
ATOM 662 C C 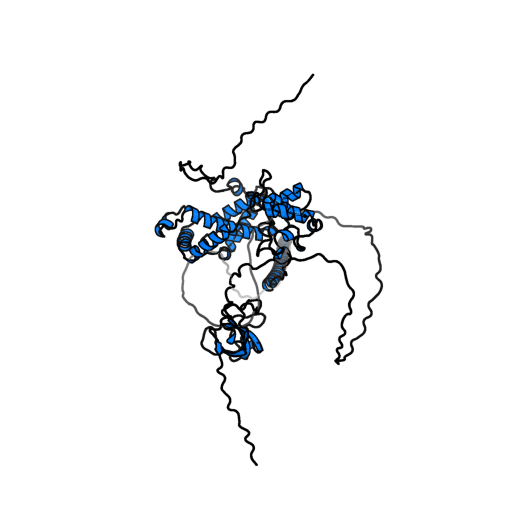. SER A 1 85 ? 17.520 -0.344 -9.671 1.00 91.06 85 SER A C 1
ATOM 664 O O . SER A 1 85 ? 18.460 -1.128 -9.596 1.00 91.06 85 SER A O 1
ATOM 666 N N . SER A 1 86 ? 16.455 -0.523 -8.884 1.00 90.88 86 SER A N 1
ATOM 667 C CA . SER A 1 86 ? 16.280 -1.717 -8.038 1.00 90.88 86 SER A CA 1
ATOM 668 C C . SER A 1 86 ? 15.425 -2.793 -8.725 1.00 90.88 86 SER A C 1
ATOM 670 O O . SER A 1 86 ? 14.411 -2.485 -9.360 1.00 90.88 86 SER A O 1
ATOM 672 N N . VAL A 1 87 ? 15.761 -4.078 -8.545 1.00 90.38 87 VAL A N 1
ATOM 673 C CA . VAL A 1 87 ? 14.915 -5.213 -8.991 1.00 90.38 87 VAL A CA 1
ATOM 674 C C . VAL A 1 87 ? 13.623 -5.305 -8.165 1.00 90.38 87 VAL A C 1
ATOM 676 O O . VAL A 1 87 ? 12.539 -5.512 -8.711 1.00 90.38 87 VAL A O 1
ATOM 679 N N . ASP A 1 88 ? 13.727 -5.121 -6.846 1.00 89.94 88 ASP A N 1
ATOM 680 C CA . ASP A 1 88 ? 12.640 -5.283 -5.875 1.00 89.94 88 ASP A CA 1
ATOM 681 C C . ASP A 1 88 ? 12.468 -4.005 -5.036 1.00 89.94 88 ASP A C 1
ATOM 683 O O . ASP A 1 88 ? 13.443 -3.358 -4.661 1.00 89.94 88 ASP A O 1
ATOM 687 N N . TRP A 1 89 ? 11.225 -3.670 -4.680 1.00 94.25 89 TRP A N 1
ATOM 688 C CA . TRP A 1 89 ? 10.897 -2.560 -3.778 1.00 94.25 89 TRP A CA 1
ATOM 689 C C . TRP A 1 89 ? 11.590 -2.667 -2.409 1.00 94.25 89 TRP A C 1
ATOM 691 O O . TRP A 1 89 ? 11.868 -1.655 -1.768 1.00 94.25 89 TRP A O 1
ATOM 701 N N . ARG A 1 90 ? 11.890 -3.887 -1.951 1.00 92.75 90 ARG A N 1
ATOM 702 C CA . ARG A 1 90 ? 12.636 -4.153 -0.712 1.00 92.75 90 ARG A CA 1
ATOM 703 C C . ARG A 1 90 ? 14.092 -3.682 -0.776 1.00 92.75 90 ARG A C 1
ATOM 705 O O . ARG A 1 90 ? 14.635 -3.364 0.271 1.00 92.75 90 ARG A O 1
ATOM 712 N N . LEU A 1 91 ? 14.679 -3.612 -1.974 1.00 93.69 91 LEU A N 1
ATOM 713 C CA . LEU A 1 91 ? 16.062 -3.177 -2.213 1.00 93.69 91 LEU A CA 1
ATOM 714 C C . LEU A 1 91 ? 16.185 -1.668 -2.468 1.00 93.69 91 LEU A C 1
ATOM 716 O O . LEU A 1 91 ? 17.280 -1.130 -2.369 1.00 93.69 91 LEU A O 1
ATOM 720 N N . VAL A 1 92 ? 15.077 -0.983 -2.779 1.00 93.94 92 VAL A N 1
ATOM 721 C CA . VAL A 1 92 ? 15.055 0.487 -2.847 1.00 93.94 92 VAL A CA 1
ATOM 722 C C . VAL A 1 92 ? 15.461 1.050 -1.483 1.00 93.94 92 VAL A C 1
ATOM 724 O O . VAL A 1 92 ? 14.979 0.582 -0.451 1.00 93.94 92 VAL A O 1
ATOM 727 N N . ASP A 1 93 ? 16.302 2.074 -1.501 1.00 93.12 93 ASP A N 1
ATOM 728 C CA . ASP A 1 93 ? 16.811 2.818 -0.348 1.00 93.12 93 ASP A CA 1
ATOM 729 C C . ASP A 1 93 ? 15.740 3.113 0.733 1.00 93.12 93 ASP A C 1
ATOM 731 O O . ASP A 1 93 ? 14.617 3.536 0.431 1.00 93.12 93 ASP A O 1
ATOM 735 N N . GLY A 1 94 ? 16.082 2.850 1.998 1.00 92.62 94 GLY A N 1
ATOM 736 C CA . GLY A 1 94 ? 15.230 3.092 3.164 1.00 92.62 94 GLY A CA 1
ATOM 737 C C . GLY A 1 94 ? 15.118 4.569 3.542 1.00 92.62 94 GLY A C 1
ATOM 738 O O . GLY A 1 94 ? 14.031 5.027 3.899 1.00 92.62 94 GLY A O 1
ATOM 739 N N . GLU A 1 95 ? 16.203 5.325 3.398 1.00 93.56 95 GLU A N 1
ATOM 740 C CA . GLU A 1 95 ? 16.273 6.736 3.774 1.00 93.56 95 GLU A CA 1
ATOM 741 C C . GLU A 1 95 ? 15.448 7.573 2.802 1.00 93.56 95 GLU A C 1
ATOM 743 O O . GLU A 1 95 ? 14.567 8.315 3.226 1.00 93.56 95 GLU A O 1
ATOM 748 N N . LYS A 1 96 ? 15.589 7.342 1.491 1.00 94.56 96 LYS A N 1
ATOM 749 C CA . LYS A 1 96 ? 14.777 8.024 0.463 1.00 94.56 96 LYS A CA 1
ATOM 750 C C . LYS A 1 96 ? 13.281 7.693 0.566 1.00 94.56 96 LYS A C 1
ATOM 752 O O . LYS A 1 96 ? 12.433 8.540 0.283 1.00 94.56 96 LYS A O 1
ATOM 757 N N . LYS A 1 97 ? 12.906 6.489 1.029 1.00 95.19 97 LYS A N 1
ATOM 758 C CA . LYS A 1 97 ? 11.497 6.170 1.360 1.00 95.19 97 LYS A CA 1
ATOM 759 C C . LYS A 1 97 ? 10.980 7.013 2.527 1.00 95.19 97 LYS A C 1
ATOM 761 O O . LYS A 1 97 ? 9.822 7.431 2.494 1.00 95.19 97 LYS A O 1
ATOM 766 N N . PHE A 1 98 ? 11.812 7.247 3.541 1.00 95.69 98 PHE A N 1
ATOM 767 C CA . PHE A 1 98 ? 11.474 8.082 4.691 1.00 95.69 98 PHE A CA 1
ATOM 768 C C . PHE A 1 98 ? 11.487 9.579 4.342 1.00 95.69 98 PHE A C 1
ATOM 770 O O . PHE A 1 98 ? 10.592 10.304 4.756 1.00 95.69 98 PHE A O 1
ATOM 777 N N . GLU A 1 99 ? 12.402 10.030 3.488 1.00 95.88 99 GLU A N 1
ATOM 778 C CA . GLU A 1 99 ? 12.447 11.387 2.930 1.00 95.88 99 GLU A CA 1
ATOM 779 C C . GLU A 1 99 ? 11.151 11.740 2.175 1.00 95.88 99 GLU A C 1
ATOM 781 O O . GLU A 1 99 ? 10.572 12.810 2.362 1.00 95.88 99 GLU A O 1
ATOM 786 N N . VAL A 1 100 ? 10.625 10.807 1.370 1.00 96.81 100 VAL A N 1
ATOM 787 C CA . VAL A 1 100 ? 9.315 10.969 0.716 1.00 96.81 100 VAL A CA 1
ATOM 788 C C . VAL A 1 100 ? 8.166 11.029 1.736 1.00 96.81 100 VAL A C 1
ATOM 790 O O . VAL A 1 100 ? 7.175 11.716 1.488 1.00 96.81 100 VAL A O 1
ATOM 793 N N . TRP A 1 101 ? 8.274 10.352 2.885 1.00 97.38 101 TRP A N 1
ATOM 794 C CA . TRP A 1 101 ? 7.286 10.452 3.967 1.00 97.38 101 TRP A CA 1
ATOM 795 C C . TRP A 1 101 ? 7.352 11.809 4.678 1.00 97.38 101 TRP A C 1
ATOM 797 O O . TRP A 1 101 ? 6.324 12.473 4.824 1.00 97.38 101 TRP A O 1
ATOM 807 N N . THR A 1 102 ? 8.546 12.262 5.071 1.00 95.38 102 THR A N 1
ATOM 808 C CA . THR A 1 102 ? 8.726 13.530 5.792 1.00 95.38 102 THR A CA 1
ATOM 809 C C . THR A 1 102 ? 8.364 14.736 4.928 1.00 95.38 102 THR A C 1
ATOM 811 O O . THR A 1 102 ? 7.691 15.638 5.425 1.00 95.38 102 THR A O 1
ATOM 814 N N . ASP A 1 103 ? 8.688 14.734 3.630 1.00 94.19 103 ASP A N 1
ATOM 815 C CA . ASP A 1 103 ? 8.221 15.763 2.689 1.00 94.19 103 ASP A CA 1
ATOM 816 C C . ASP A 1 103 ? 6.692 15.811 2.586 1.00 94.19 103 ASP A C 1
ATOM 818 O O . ASP A 1 103 ? 6.097 16.890 2.607 1.00 94.19 103 ASP A O 1
ATOM 822 N N . LEU A 1 104 ? 6.023 14.655 2.535 1.00 94.88 104 LEU A N 1
ATOM 823 C CA . LEU A 1 104 ? 4.562 14.619 2.524 1.00 94.88 104 LEU A CA 1
ATOM 824 C C . LEU A 1 104 ? 3.967 15.162 3.833 1.00 94.88 104 LEU A C 1
ATOM 826 O O . LEU A 1 104 ? 2.970 15.878 3.764 1.00 94.88 104 LEU A O 1
ATOM 830 N N . LYS A 1 105 ? 4.595 14.927 4.995 1.00 94.88 105 LYS A N 1
ATOM 831 C CA . LYS A 1 105 ? 4.191 15.521 6.290 1.00 94.88 105 LYS A CA 1
ATOM 832 C C . LYS A 1 105 ? 4.473 17.028 6.417 1.00 94.88 105 LYS A C 1
ATOM 834 O O . LYS A 1 105 ? 3.999 17.651 7.372 1.00 94.88 105 LYS A O 1
ATOM 839 N N . LYS A 1 106 ? 5.201 17.653 5.480 1.00 93.44 106 LYS A N 1
ATOM 840 C CA . LYS A 1 106 ? 5.285 19.127 5.382 1.00 93.44 106 LYS A CA 1
ATOM 841 C C . LYS A 1 106 ? 3.978 19.703 4.825 1.00 93.44 106 LYS A C 1
ATOM 843 O O . LYS A 1 106 ? 3.464 20.670 5.372 1.00 93.44 106 LYS A O 1
ATOM 848 N N . ILE A 1 107 ? 3.407 19.059 3.802 1.00 93.56 107 ILE A N 1
ATOM 849 C CA . ILE A 1 107 ? 2.215 19.529 3.067 1.00 93.56 107 ILE A CA 1
ATOM 850 C C . ILE A 1 107 ? 0.899 19.008 3.674 1.00 93.56 107 ILE A C 1
ATOM 852 O O . ILE A 1 107 ? -0.121 19.703 3.663 1.00 93.56 107 ILE A O 1
ATOM 856 N N . TYR A 1 108 ? 0.902 17.774 4.177 1.00 94.69 108 TYR A N 1
ATOM 857 C CA . TYR A 1 108 ? -0.269 17.076 4.703 1.00 94.69 108 TYR A CA 1
ATOM 858 C C . TYR A 1 108 ? -0.200 16.935 6.225 1.00 94.69 108 TYR A C 1
ATOM 860 O O . TYR A 1 108 ? 0.847 16.620 6.787 1.00 94.69 108 TYR A O 1
ATOM 868 N N . ASP A 1 109 ? -1.342 17.133 6.879 1.00 94.69 109 ASP A N 1
ATOM 869 C CA . ASP A 1 109 ? -1.556 16.764 8.279 1.00 94.69 109 ASP A CA 1
ATOM 870 C C . ASP A 1 109 ? -2.031 15.305 8.286 1.00 94.69 109 ASP A C 1
ATOM 872 O O . ASP A 1 109 ? -3.127 14.997 7.806 1.00 94.69 109 ASP A O 1
ATOM 876 N N . ILE A 1 110 ? -1.138 14.401 8.697 1.00 95.00 110 ILE A N 1
ATOM 877 C CA . ILE A 1 110 ? -1.333 12.951 8.663 1.00 95.00 110 ILE A CA 1
ATOM 878 C C . ILE A 1 110 ? -0.533 12.263 9.777 1.00 95.00 110 ILE A C 1
ATOM 880 O O . ILE A 1 110 ? 0.642 12.563 10.003 1.00 95.00 110 ILE A O 1
ATOM 884 N N . ASP A 1 111 ? -1.191 11.323 10.448 1.00 94.25 111 ASP A N 1
ATOM 885 C CA . ASP A 1 111 ? -0.649 10.519 11.543 1.00 94.25 111 ASP A CA 1
ATOM 886 C C . ASP A 1 111 ? 0.247 9.361 11.043 1.00 94.25 111 ASP A C 1
ATOM 888 O O . ASP A 1 111 ? 0.044 8.820 9.948 1.00 94.25 111 ASP A O 1
ATOM 892 N N . ASP A 1 112 ? 1.245 8.961 11.840 1.00 93.25 112 ASP A N 1
ATOM 893 C CA . ASP A 1 112 ? 2.212 7.915 11.472 1.00 93.25 112 ASP A CA 1
ATOM 894 C C . ASP A 1 112 ? 1.627 6.492 11.433 1.00 93.25 112 ASP A C 1
ATOM 896 O O . ASP A 1 112 ? 2.225 5.612 10.810 1.00 93.25 112 ASP A O 1
ATOM 900 N N . ALA A 1 113 ? 0.415 6.258 11.949 1.00 91.94 113 ALA A N 1
ATOM 901 C CA . ALA A 1 113 ? -0.344 5.031 11.698 1.00 91.94 113 ALA A CA 1
ATOM 902 C C . ALA A 1 113 ? -0.551 4.764 10.191 1.00 91.94 113 ALA A C 1
ATOM 904 O O . ALA A 1 113 ? -0.666 3.610 9.766 1.00 91.94 113 ALA A O 1
ATOM 905 N N . ALA A 1 114 ? -0.536 5.807 9.351 1.00 94.94 114 ALA A N 1
ATOM 906 C CA . ALA A 1 114 ? -0.593 5.662 7.899 1.00 94.94 114 ALA A CA 1
ATOM 907 C C . ALA A 1 114 ? 0.732 5.231 7.244 1.00 94.94 114 ALA A C 1
ATOM 909 O O . ALA A 1 114 ? 0.724 4.929 6.049 1.00 94.94 114 ALA A O 1
ATOM 910 N N . PHE A 1 115 ? 1.860 5.153 7.962 1.00 94.19 115 PHE A N 1
ATOM 911 C CA . PHE A 1 115 ? 3.174 4.872 7.365 1.00 94.19 115 PHE A CA 1
ATOM 912 C C . PHE A 1 115 ? 3.234 3.513 6.642 1.00 94.19 115 PHE A C 1
ATOM 914 O O . PHE A 1 115 ? 3.722 3.421 5.513 1.00 94.19 115 PHE A O 1
ATOM 921 N N . ASN A 1 116 ? 2.640 2.461 7.217 1.00 91.69 116 ASN A N 1
ATOM 922 C CA . ASN A 1 116 ? 2.565 1.134 6.584 1.00 91.69 116 ASN A CA 1
ATOM 923 C C . ASN A 1 116 ? 1.696 1.136 5.309 1.00 91.69 116 ASN A C 1
ATOM 925 O O . ASN A 1 116 ? 2.031 0.495 4.303 1.00 91.69 116 ASN A O 1
ATOM 929 N N . TRP A 1 117 ? 0.601 1.904 5.315 1.00 94.50 117 TRP A N 1
ATOM 930 C CA . TRP A 1 117 ? -0.232 2.122 4.130 1.00 94.50 117 TRP A CA 1
ATOM 931 C C . TRP A 1 117 ? 0.506 2.944 3.065 1.00 94.50 117 TRP A C 1
ATOM 933 O O . TRP A 1 117 ? 0.421 2.639 1.869 1.00 94.50 117 TRP A O 1
ATOM 943 N N . PHE A 1 118 ? 1.264 3.956 3.491 1.00 96.50 118 PHE A N 1
ATOM 944 C CA . PHE A 1 118 ? 2.109 4.786 2.642 1.00 96.50 118 PHE A CA 1
ATOM 945 C C . PHE A 1 118 ? 3.187 3.948 1.952 1.00 96.50 118 PHE A C 1
ATOM 947 O O . PHE A 1 118 ? 3.229 3.963 0.727 1.00 96.50 118 PHE A O 1
ATOM 954 N N . LEU A 1 119 ? 3.980 3.152 2.680 1.00 95.75 119 LEU A N 1
ATOM 955 C CA . LEU A 1 119 ? 5.015 2.286 2.096 1.00 95.75 119 LEU A CA 1
ATOM 956 C C . LEU A 1 119 ? 4.425 1.297 1.081 1.00 95.75 119 LEU A C 1
ATOM 958 O O . LEU A 1 119 ? 4.969 1.116 -0.012 1.00 95.75 119 LEU A O 1
ATOM 962 N N . SER A 1 120 ? 3.273 0.706 1.410 1.00 94.19 120 SER A N 1
ATOM 963 C CA . SER A 1 120 ? 2.530 -0.191 0.515 1.00 94.19 120 SER A CA 1
ATOM 964 C C . SER A 1 120 ? 2.044 0.523 -0.754 1.00 94.19 120 SER A C 1
ATOM 966 O O . SER A 1 120 ? 2.085 -0.034 -1.854 1.00 94.19 120 SER A O 1
ATOM 968 N N . THR A 1 121 ? 1.601 1.775 -0.619 1.00 95.69 121 THR A N 1
ATOM 969 C CA . THR A 1 121 ? 1.140 2.617 -1.729 1.00 95.69 121 THR A CA 1
ATOM 970 C C . THR A 1 121 ? 2.307 3.100 -2.586 1.00 95.69 121 THR A C 1
ATOM 972 O O . THR A 1 121 ? 2.238 2.995 -3.808 1.00 95.69 121 THR A O 1
ATOM 975 N N . ALA A 1 122 ? 3.396 3.566 -1.975 1.00 97.12 122 ALA A N 1
ATOM 976 C CA . ALA A 1 122 ? 4.606 4.030 -2.641 1.00 97.12 122 ALA A CA 1
ATOM 977 C C . ALA A 1 122 ? 5.254 2.904 -3.459 1.00 97.12 122 ALA A C 1
ATOM 979 O O . ALA A 1 122 ? 5.481 3.074 -4.656 1.00 97.12 122 ALA A O 1
ATOM 980 N N . GLY A 1 123 ? 5.411 1.713 -2.871 1.00 96.50 123 GLY A N 1
ATOM 981 C CA . GLY A 1 123 ? 5.930 0.538 -3.573 1.00 96.50 123 GLY A CA 1
ATOM 982 C C . GLY A 1 123 ? 5.023 0.030 -4.690 1.00 96.50 123 GLY A C 1
ATOM 983 O O . GLY A 1 123 ? 5.504 -0.553 -5.665 1.00 96.50 123 GLY A O 1
ATOM 984 N N . ARG A 1 124 ? 3.711 0.292 -4.611 1.00 95.06 124 ARG A N 1
ATOM 985 C CA . ARG A 1 124 ? 2.816 0.113 -5.757 1.00 95.06 124 ARG A CA 1
ATOM 986 C C . ARG A 1 124 ? 3.065 1.178 -6.827 1.00 95.06 124 ARG A C 1
ATOM 988 O O . ARG A 1 124 ? 3.295 0.799 -7.965 1.00 95.06 124 ARG A O 1
ATOM 995 N N . LYS A 1 125 ? 3.098 2.472 -6.483 1.00 95.88 125 LYS A N 1
ATOM 996 C CA . LYS A 1 125 ? 3.344 3.569 -7.444 1.00 95.88 125 LYS A CA 1
ATOM 997 C C . LYS A 1 125 ? 4.689 3.452 -8.165 1.00 95.88 125 LYS A C 1
ATOM 999 O O . LYS A 1 125 ? 4.762 3.784 -9.343 1.00 95.88 125 LYS A O 1
ATOM 1004 N N . TRP A 1 126 ? 5.716 2.946 -7.490 1.00 96.50 126 TRP A N 1
ATOM 1005 C CA . TRP A 1 126 ? 7.034 2.677 -8.063 1.00 96.50 126 TRP A CA 1
ATOM 1006 C C . TRP A 1 126 ? 6.982 1.538 -9.099 1.00 96.50 126 TRP A C 1
ATOM 1008 O O . TRP A 1 126 ? 7.475 1.693 -10.216 1.00 96.50 126 TRP A O 1
ATOM 1018 N N . LYS A 1 127 ? 6.279 0.433 -8.799 1.00 94.56 127 LYS A N 1
ATOM 1019 C CA . LYS A 1 127 ? 6.027 -0.648 -9.775 1.00 94.56 127 LYS A CA 1
ATOM 1020 C C . LYS A 1 127 ? 5.125 -0.204 -10.930 1.00 94.56 127 LYS A C 1
ATOM 1022 O O . LYS A 1 127 ? 5.440 -0.504 -12.078 1.00 94.56 127 LYS A O 1
ATOM 1027 N N . ASP A 1 128 ? 4.053 0.539 -10.645 1.00 93.12 128 ASP A N 1
ATOM 1028 C CA . ASP A 1 128 ? 3.166 1.135 -11.655 1.00 93.12 128 ASP A CA 1
ATOM 1029 C C . ASP A 1 128 ? 3.990 2.031 -12.619 1.00 93.12 128 ASP A C 1
ATOM 1031 O O . ASP A 1 128 ? 3.812 1.973 -13.837 1.00 93.12 128 ASP A O 1
ATOM 1035 N N . PHE A 1 129 ? 4.946 2.815 -12.095 1.00 92.69 129 PHE A N 1
ATOM 1036 C CA . PHE A 1 129 ? 5.848 3.659 -12.891 1.00 92.69 129 PHE A CA 1
ATOM 1037 C C . PHE A 1 129 ? 6.816 2.841 -13.756 1.00 92.69 129 PHE A C 1
ATOM 1039 O O . PHE A 1 129 ? 6.865 3.079 -14.961 1.00 92.69 129 PHE A O 1
ATOM 1046 N N . LYS A 1 130 ? 7.506 1.833 -13.199 1.00 91.88 130 LYS A N 1
ATOM 1047 C CA . LYS A 1 130 ? 8.360 0.916 -13.985 1.00 91.88 130 LYS A CA 1
ATOM 1048 C C . LYS A 1 130 ? 7.573 0.195 -15.090 1.00 91.88 130 LYS A C 1
ATOM 1050 O O . LYS A 1 130 ? 8.099 0.015 -16.185 1.00 91.88 130 LYS A O 1
ATOM 1055 N N . SER A 1 131 ? 6.308 -0.155 -14.838 1.00 90.50 131 SER A N 1
ATOM 1056 C CA . SER A 1 131 ? 5.408 -0.718 -15.855 1.00 90.50 131 SER A CA 1
ATOM 1057 C C . SER A 1 131 ? 5.069 0.292 -16.954 1.00 90.50 131 SER A C 1
ATOM 1059 O O . SER A 1 131 ? 5.132 -0.059 -18.126 1.00 90.50 131 SER A O 1
ATOM 1061 N N . THR A 1 132 ? 4.769 1.545 -16.590 1.00 89.56 132 THR A N 1
ATOM 1062 C CA . THR A 1 132 ? 4.481 2.624 -17.555 1.00 89.56 132 THR A CA 1
ATOM 1063 C C . THR A 1 132 ? 5.698 2.925 -18.435 1.00 89.56 132 THR A C 1
ATOM 1065 O O . THR A 1 132 ? 5.550 3.161 -19.626 1.00 89.56 132 THR A O 1
ATOM 1068 N N . LEU A 1 133 ? 6.913 2.902 -17.873 1.00 88.94 133 LEU A N 1
ATOM 1069 C CA . LEU A 1 133 ? 8.146 3.084 -18.646 1.00 88.94 133 LEU A CA 1
ATOM 1070 C C . LEU A 1 133 ? 8.358 1.936 -19.646 1.00 88.94 133 LEU A C 1
ATOM 1072 O O . LEU A 1 133 ? 8.675 2.210 -20.802 1.00 88.94 133 LEU A O 1
ATOM 1076 N N . LYS A 1 134 ? 8.120 0.675 -19.245 1.00 87.56 134 LYS A N 1
ATOM 1077 C CA . LYS A 1 134 ? 8.203 -0.466 -20.174 1.00 87.56 134 LYS A CA 1
ATOM 1078 C C . LYS A 1 134 ? 7.156 -0.333 -21.289 1.00 87.56 134 LYS A C 1
ATOM 1080 O O . LYS A 1 134 ? 7.511 -0.401 -22.455 1.00 87.56 134 LYS A O 1
ATOM 1085 N N . GLU A 1 135 ? 5.901 -0.040 -20.946 1.00 86.12 135 GLU A N 1
ATOM 1086 C CA . GLU A 1 135 ? 4.800 0.172 -21.905 1.00 86.12 135 GLU A CA 1
ATOM 1087 C C . GLU A 1 135 ? 5.054 1.319 -22.904 1.00 86.12 135 GLU A C 1
ATOM 1089 O O . GLU A 1 135 ? 4.625 1.239 -24.051 1.00 86.12 135 GLU A O 1
ATOM 1094 N N . GLN A 1 136 ? 5.749 2.386 -22.491 1.00 82.88 136 GLN A N 1
ATOM 1095 C CA . GLN A 1 136 ? 6.000 3.554 -23.345 1.00 82.88 136 GLN A CA 1
ATOM 1096 C C . GLN A 1 136 ? 7.196 3.395 -24.294 1.00 82.88 136 GLN A C 1
ATOM 1098 O O . GLN A 1 136 ? 7.202 4.026 -25.352 1.00 82.88 136 GLN A O 1
ATOM 1103 N N . TYR A 1 137 ? 8.202 2.590 -23.935 1.00 80.81 137 TYR A N 1
ATOM 1104 C CA . TYR A 1 137 ? 9.503 2.614 -24.617 1.00 80.81 137 TYR A CA 1
ATOM 1105 C C . TYR A 1 137 ? 10.052 1.244 -25.037 1.00 80.81 137 TYR A C 1
ATOM 1107 O O . TYR A 1 137 ? 10.867 1.191 -25.959 1.00 80.81 137 TYR A O 1
ATOM 1115 N N . PHE A 1 138 ? 9.603 0.148 -24.418 1.00 80.69 138 PHE A N 1
ATOM 1116 C CA . PHE A 1 138 ? 10.058 -1.208 -24.726 1.00 80.69 138 PHE A CA 1
ATOM 1117 C C . PHE A 1 138 ? 9.126 -1.904 -25.721 1.00 80.69 138 PHE A C 1
ATOM 1119 O O . PHE A 1 138 ? 7.932 -2.046 -25.478 1.00 80.69 138 PHE A O 1
ATOM 1126 N N . ASN A 1 139 ? 9.709 -2.417 -26.803 1.00 75.19 139 ASN A N 1
ATOM 1127 C CA . ASN A 1 139 ? 9.081 -3.359 -27.723 1.00 75.19 139 ASN A CA 1
ATOM 1128 C C . ASN A 1 139 ? 10.010 -4.564 -27.874 1.00 75.19 139 ASN A C 1
ATOM 1130 O O . ASN A 1 139 ? 11.228 -4.405 -27.841 1.00 75.19 139 ASN A O 1
ATOM 1134 N N . GLU A 1 140 ? 9.436 -5.744 -28.102 1.00 69.38 140 GLU A N 1
ATOM 1135 C CA . GLU A 1 140 ? 10.165 -7.022 -28.170 1.00 69.38 140 GLU A CA 1
ATOM 1136 C C . GLU A 1 140 ? 11.142 -7.100 -29.377 1.00 69.38 140 GLU A C 1
ATOM 1138 O O . GLU A 1 140 ? 12.022 -7.953 -29.397 1.00 69.38 140 GLU A O 1
ATOM 1143 N N . ASN A 1 141 ? 11.061 -6.146 -30.321 1.00 70.00 141 ASN A N 1
ATOM 1144 C CA . ASN A 1 141 ? 11.901 -6.042 -31.526 1.00 70.00 141 ASN A CA 1
ATOM 1145 C C . ASN A 1 141 ? 13.021 -4.968 -31.444 1.00 70.00 141 ASN A C 1
ATOM 1147 O O . ASN A 1 141 ? 13.596 -4.628 -32.476 1.00 70.00 141 ASN A O 1
ATOM 1151 N N . LEU A 1 142 ? 13.290 -4.358 -30.280 1.00 69.50 142 LEU A N 1
ATOM 1152 C CA . LEU A 1 142 ? 14.307 -3.295 -30.137 1.00 69.50 142 LEU A CA 1
ATOM 1153 C C . LEU A 1 142 ? 15.654 -3.826 -29.637 1.00 69.50 142 LEU A C 1
ATOM 1155 O O . LEU A 1 142 ? 15.698 -4.679 -28.752 1.00 69.50 142 LEU A O 1
ATOM 1159 N N . THR A 1 143 ? 16.759 -3.257 -30.128 1.00 67.69 143 THR A N 1
ATOM 1160 C CA . THR A 1 143 ? 18.083 -3.535 -29.557 1.00 67.69 143 THR A CA 1
ATOM 1161 C C . THR A 1 143 ? 18.313 -2.741 -28.266 1.00 67.69 143 THR A C 1
ATOM 1163 O O . THR A 1 143 ? 17.654 -1.737 -27.982 1.00 67.69 143 THR A O 1
ATOM 1166 N N . ASN A 1 144 ? 19.305 -3.164 -27.476 1.00 64.19 144 ASN A N 1
ATOM 1167 C CA . ASN A 1 144 ? 19.722 -2.456 -26.261 1.00 64.19 144 ASN A CA 1
ATOM 1168 C C . ASN A 1 144 ? 20.190 -1.011 -26.556 1.00 64.19 144 ASN A C 1
ATOM 1170 O O . ASN A 1 144 ? 19.984 -0.122 -25.732 1.00 64.19 144 ASN A O 1
ATOM 1174 N N . VAL A 1 145 ? 20.757 -0.763 -27.746 1.00 64.00 145 VAL A N 1
ATOM 1175 C CA . VAL A 1 145 ? 21.197 0.569 -28.199 1.00 64.00 145 VAL A CA 1
ATOM 1176 C C . VAL A 1 145 ? 19.995 1.460 -28.530 1.00 64.00 145 VAL A C 1
ATOM 1178 O O . VAL A 1 145 ? 19.929 2.595 -28.060 1.00 64.00 145 VAL A O 1
ATOM 1181 N N . ASP A 1 146 ? 18.994 0.934 -29.245 1.00 68.12 146 ASP A N 1
ATOM 1182 C CA . ASP A 1 146 ? 17.758 1.675 -29.551 1.00 68.12 146 ASP A CA 1
ATOM 1183 C C . ASP A 1 146 ? 16.992 2.065 -28.282 1.00 68.12 146 ASP A C 1
ATOM 1185 O O . ASP A 1 146 ? 16.381 3.131 -28.220 1.00 68.12 146 ASP A O 1
ATOM 1189 N N . LEU A 1 147 ? 17.012 1.196 -27.266 1.00 69.75 147 LEU A N 1
ATOM 1190 C CA . LEU A 1 147 ? 16.413 1.449 -25.957 1.00 69.75 147 LEU A CA 1
ATOM 1191 C C . LEU A 1 147 ? 17.138 2.568 -25.202 1.00 69.75 147 LEU A C 1
ATOM 1193 O O . LEU A 1 147 ? 16.482 3.494 -24.723 1.00 69.75 147 LEU A O 1
ATOM 1197 N N . LYS A 1 148 ? 18.476 2.545 -25.154 1.00 66.38 148 LYS A N 1
ATOM 1198 C CA . LYS A 1 148 ? 19.277 3.620 -24.541 1.00 66.38 148 LYS A CA 1
ATOM 1199 C C . LYS A 1 148 ? 18.997 4.974 -25.199 1.00 66.38 148 LYS A C 1
ATOM 1201 O O . LYS A 1 148 ? 18.695 5.934 -24.497 1.00 66.38 148 LYS A O 1
ATOM 1206 N N . ASN A 1 149 ? 18.936 5.015 -26.530 1.00 65.69 149 ASN A N 1
ATOM 1207 C CA . ASN A 1 149 ? 18.682 6.237 -27.300 1.00 65.69 149 ASN A CA 1
ATOM 1208 C C . ASN A 1 149 ? 17.224 6.753 -27.233 1.00 65.69 149 ASN A C 1
ATOM 1210 O O . ASN A 1 149 ? 16.942 7.849 -27.711 1.00 65.69 149 ASN A O 1
ATOM 1214 N N . ARG A 1 150 ? 16.285 6.007 -26.626 1.00 68.56 150 ARG A N 1
ATOM 1215 C CA . ARG A 1 150 ? 14.881 6.425 -26.390 1.00 68.56 150 ARG A CA 1
ATOM 1216 C C . ARG A 1 150 ? 14.666 7.160 -25.060 1.00 68.56 150 ARG A C 1
ATOM 1218 O O . ARG A 1 150 ? 13.527 7.291 -24.603 1.00 68.56 150 ARG A O 1
ATOM 1225 N N . HIS A 1 151 ? 15.743 7.614 -24.422 1.00 62.84 151 HIS A N 1
ATOM 1226 C CA . HIS A 1 151 ? 15.684 8.373 -23.176 1.00 62.84 151 HIS A CA 1
ATOM 1227 C C . HIS A 1 151 ? 14.800 9.624 -23.300 1.00 62.84 151 HIS A C 1
ATOM 1229 O O . HIS A 1 151 ? 14.714 10.251 -24.353 1.00 62.84 151 HIS A O 1
ATOM 1235 N N . SER A 1 152 ? 14.097 9.974 -22.220 1.00 62.03 152 SER A N 1
ATOM 1236 C CA . SER A 1 152 ? 13.067 11.029 -22.226 1.00 62.03 152 SER A CA 1
ATOM 1237 C C . SER A 1 152 ? 13.231 12.077 -21.120 1.00 62.03 152 SER A C 1
ATOM 1239 O O . SER A 1 152 ? 12.257 12.734 -20.754 1.00 62.03 152 SER A O 1
ATOM 1241 N N . GLY A 1 153 ? 14.426 12.194 -20.524 1.00 70.69 153 GLY A N 1
ATOM 1242 C CA . GLY A 1 153 ? 14.728 13.155 -19.447 1.00 70.69 153 GLY A CA 1
ATOM 1243 C C . GLY A 1 153 ? 13.902 12.976 -18.161 1.00 70.69 153 GLY A C 1
ATOM 1244 O O . GLY A 1 153 ? 13.889 13.841 -17.291 1.00 70.69 153 GLY A O 1
ATOM 1245 N N . ARG A 1 154 ? 13.154 11.871 -18.053 1.00 76.25 154 ARG A N 1
ATOM 1246 C CA . ARG A 1 154 ? 12.168 11.584 -16.991 1.00 76.25 154 ARG A CA 1
ATOM 1247 C C . ARG A 1 154 ? 12.697 10.628 -15.911 1.00 76.25 154 ARG A C 1
ATOM 1249 O O . ARG A 1 154 ? 12.014 10.356 -14.926 1.00 76.25 154 ARG A O 1
ATOM 1256 N N . VAL A 1 155 ? 13.878 10.089 -16.162 1.00 83.62 155 VAL A N 1
ATOM 1257 C CA . VAL A 1 155 ? 14.668 9.115 -15.405 1.00 83.62 155 VAL A CA 1
ATOM 1258 C C . VAL A 1 155 ? 16.128 9.550 -15.637 1.00 83.62 155 VAL A C 1
ATOM 1260 O O . VAL A 1 155 ? 16.384 10.193 -16.657 1.00 83.62 155 VAL A O 1
ATOM 1263 N N . ASN A 1 156 ? 17.066 9.274 -14.731 1.00 86.06 156 ASN A N 1
ATOM 1264 C CA . ASN A 1 156 ? 18.492 9.515 -14.997 1.00 86.06 156 ASN A CA 1
ATOM 1265 C C . ASN A 1 156 ? 19.106 8.368 -15.814 1.00 86.06 156 ASN A C 1
ATOM 1267 O O . ASN A 1 156 ? 18.512 7.298 -15.970 1.00 86.06 156 ASN A O 1
ATOM 1271 N N . ASP A 1 157 ? 20.284 8.600 -16.376 1.00 85.25 157 ASP A N 1
ATOM 1272 C CA . ASP A 1 157 ? 20.884 7.698 -17.357 1.00 85.25 157 ASP A CA 1
ATOM 1273 C C . ASP A 1 157 ? 21.292 6.366 -16.714 1.00 85.25 157 ASP A C 1
ATOM 1275 O O . ASP A 1 157 ? 21.159 5.314 -17.336 1.00 85.25 157 ASP A O 1
ATOM 1279 N N . GLU A 1 158 ? 21.688 6.367 -15.441 1.00 87.88 158 GLU A N 1
ATOM 1280 C CA . GLU A 1 158 ? 22.016 5.165 -14.668 1.00 87.88 158 GLU A CA 1
ATOM 1281 C C . GLU A 1 158 ? 20.789 4.254 -14.498 1.00 87.88 158 GLU A C 1
ATOM 1283 O O . GLU A 1 158 ? 20.830 3.063 -14.823 1.00 87.88 158 GLU A O 1
ATOM 1288 N N . ASP A 1 159 ? 19.659 4.822 -14.063 1.00 89.31 159 ASP A N 1
ATOM 1289 C CA . ASP A 1 159 ? 18.392 4.098 -13.941 1.00 89.31 159 ASP A CA 1
ATOM 1290 C C . ASP A 1 159 ? 17.867 3.626 -15.306 1.00 89.31 159 ASP A C 1
ATOM 1292 O O . ASP A 1 159 ? 17.273 2.549 -15.403 1.00 89.31 159 ASP A O 1
ATOM 1296 N N . TRP A 1 160 ? 18.072 4.415 -16.365 1.00 89.00 160 TRP A N 1
ATOM 1297 C CA . TRP A 1 160 ? 17.637 4.073 -17.718 1.00 89.00 160 TRP A CA 1
ATOM 1298 C C . TRP A 1 160 ? 18.443 2.919 -18.323 1.00 89.00 160 TRP A C 1
ATOM 1300 O O . TRP A 1 160 ? 17.866 1.992 -18.904 1.00 89.00 160 TRP A O 1
ATOM 1310 N N . ASN A 1 161 ? 19.765 2.938 -18.135 1.00 87.88 161 ASN A N 1
ATOM 1311 C CA . ASN A 1 161 ? 20.658 1.846 -18.506 1.00 87.88 161 ASN A CA 1
ATOM 1312 C C . ASN A 1 161 ? 20.263 0.556 -17.770 1.00 87.88 161 ASN A C 1
ATOM 1314 O O . ASN A 1 161 ? 20.021 -0.461 -18.425 1.00 87.88 161 ASN A O 1
ATOM 1318 N N . PHE A 1 162 ? 20.078 0.620 -16.443 1.00 91.12 162 PHE A N 1
ATOM 1319 C CA . PHE A 1 162 ? 19.616 -0.522 -15.648 1.00 91.12 162 PHE A CA 1
ATOM 1320 C C . PHE A 1 162 ? 18.265 -1.064 -16.133 1.00 91.12 162 PHE A C 1
ATOM 1322 O O . PHE A 1 162 ? 18.096 -2.275 -16.259 1.00 91.12 162 PHE A O 1
ATOM 1329 N N . LEU A 1 163 ? 17.275 -0.199 -16.395 1.00 89.75 163 LEU A N 1
ATOM 1330 C CA . LEU A 1 163 ? 15.964 -0.646 -16.876 1.00 89.75 163 LEU A CA 1
ATOM 1331 C C . LEU A 1 163 ? 16.067 -1.345 -18.234 1.00 89.75 163 LEU A C 1
ATOM 1333 O O . LEU A 1 163 ? 15.444 -2.391 -18.417 1.00 89.75 163 LEU A O 1
ATOM 1337 N N . SER A 1 164 ? 16.863 -0.796 -19.151 1.00 87.31 164 SER A N 1
ATOM 1338 C CA . SER A 1 164 ? 17.057 -1.338 -20.500 1.00 87.31 164 SER A CA 1
ATOM 1339 C C . SER A 1 164 ? 17.706 -2.725 -20.474 1.00 87.31 164 SER A C 1
ATOM 1341 O O . SER A 1 164 ? 17.273 -3.621 -21.195 1.00 87.31 164 SER A O 1
ATOM 1343 N N . GLU A 1 165 ? 18.702 -2.931 -19.610 1.00 88.81 165 GLU A N 1
ATOM 1344 C CA . GLU A 1 165 ? 19.321 -4.240 -19.379 1.00 88.81 165 GLU A CA 1
ATOM 1345 C C . GLU A 1 165 ? 18.360 -5.206 -18.666 1.00 88.81 165 GLU A C 1
ATOM 1347 O O . GLU A 1 165 ? 18.089 -6.304 -19.159 1.00 88.81 165 GLU A O 1
ATOM 1352 N N . TYR A 1 166 ? 17.755 -4.779 -17.552 1.00 89.94 166 TYR A N 1
ATOM 1353 C CA . TYR A 1 166 ? 16.832 -5.604 -16.774 1.00 89.94 166 TYR A CA 1
ATOM 1354 C C . TYR A 1 166 ? 15.636 -6.080 -17.607 1.00 89.94 166 TYR A C 1
ATOM 1356 O O . TYR A 1 166 ? 15.219 -7.228 -17.462 1.00 89.94 166 TYR A O 1
ATOM 1364 N N . TRP A 1 167 ? 15.087 -5.255 -18.505 1.00 89.06 167 TRP A N 1
ATOM 1365 C CA . TRP A 1 167 ? 13.958 -5.648 -19.356 1.00 89.06 167 TRP A CA 1
ATOM 1366 C C . TRP A 1 167 ? 14.289 -6.720 -20.398 1.00 89.06 167 TRP A C 1
ATOM 1368 O O . TRP A 1 167 ? 13.360 -7.431 -20.788 1.00 89.06 167 TRP A O 1
ATOM 1378 N N . MET A 1 168 ? 15.558 -6.834 -20.804 1.00 84.50 168 MET A N 1
ATOM 1379 C CA . MET A 1 168 ? 16.070 -7.869 -21.714 1.00 84.50 168 MET A CA 1
ATOM 1380 C C . MET A 1 168 ? 16.501 -9.149 -20.977 1.00 84.50 168 MET A C 1
ATOM 1382 O O . MET A 1 168 ? 16.766 -10.164 -21.616 1.00 84.50 168 MET A O 1
ATOM 1386 N N . SER A 1 169 ? 16.572 -9.132 -19.640 1.00 89.56 169 SER A N 1
ATOM 1387 C CA . SER A 1 169 ? 16.967 -10.310 -18.860 1.00 89.56 169 SER A CA 1
ATOM 1388 C C . SER A 1 169 ? 15.912 -11.435 -18.918 1.00 89.56 169 SER A C 1
ATOM 1390 O O . SER A 1 169 ? 14.708 -11.158 -18.833 1.00 89.56 169 SER A O 1
ATOM 1392 N N . PRO A 1 170 ? 16.325 -12.719 -18.975 1.00 89.50 170 PRO A N 1
ATOM 1393 C CA . PRO A 1 170 ? 15.391 -13.850 -18.994 1.00 89.50 170 PRO A CA 1
ATOM 1394 C C . PRO A 1 170 ? 14.554 -13.932 -17.707 1.00 89.50 170 PRO A C 1
ATOM 1396 O O . PRO A 1 170 ? 13.386 -14.310 -17.746 1.00 89.50 170 PRO A O 1
ATOM 1399 N N . GLU A 1 171 ? 15.106 -13.487 -16.572 1.00 89.56 171 GLU A N 1
ATOM 1400 C CA . GLU A 1 171 ? 14.381 -13.391 -15.301 1.00 89.56 171 GLU A CA 1
ATOM 1401 C C . GLU A 1 171 ? 13.201 -12.399 -15.394 1.00 89.56 171 GLU A C 1
ATOM 1403 O O . GLU A 1 171 ? 12.113 -12.658 -14.875 1.00 89.56 171 GLU A O 1
ATOM 1408 N N . CYS A 1 172 ? 13.377 -11.266 -16.088 1.00 87.94 172 CYS A N 1
ATOM 1409 C CA . CYS A 1 172 ? 12.295 -10.314 -16.344 1.00 87.94 172 CYS A CA 1
ATOM 1410 C C . CYS A 1 172 ? 11.264 -10.874 -17.331 1.00 87.94 172 CYS A C 1
ATOM 1412 O O . CYS A 1 172 ? 10.065 -10.627 -17.166 1.00 87.94 172 CYS A O 1
ATOM 1414 N N . GLU A 1 173 ? 11.699 -11.643 -18.331 1.00 88.44 173 GLU A N 1
ATOM 1415 C CA . GLU A 1 173 ? 10.814 -12.290 -19.298 1.00 88.44 173 GLU A CA 1
ATOM 1416 C C . GLU A 1 173 ? 9.908 -13.338 -18.623 1.00 88.44 173 GLU A C 1
ATOM 1418 O O . GLU A 1 173 ? 8.683 -13.265 -18.754 1.00 88.44 173 GLU A O 1
ATOM 1423 N N . GLU A 1 174 ? 10.470 -14.248 -17.818 1.00 91.31 174 GLU A N 1
ATOM 1424 C CA . GLU A 1 174 ? 9.716 -15.263 -17.068 1.00 91.31 174 GLU A CA 1
ATOM 1425 C C . GLU A 1 174 ? 8.733 -14.617 -16.079 1.00 91.31 174 GLU A C 1
ATOM 1427 O O . GLU A 1 174 ? 7.534 -14.924 -16.095 1.00 91.31 174 GLU A O 1
ATOM 1432 N N . LYS A 1 175 ? 9.195 -13.636 -15.286 1.00 89.25 175 LYS A N 1
ATOM 1433 C CA . LYS A 1 175 ? 8.328 -12.829 -14.407 1.00 89.25 175 LYS A CA 1
ATOM 1434 C C . LYS A 1 175 ? 7.197 -12.157 -15.190 1.00 89.25 175 LYS A C 1
ATOM 1436 O O . LYS A 1 175 ? 6.067 -12.103 -14.703 1.00 89.25 175 LYS A O 1
ATOM 1441 N N . THR A 1 176 ? 7.465 -11.666 -16.402 1.00 88.12 176 THR A N 1
ATOM 1442 C CA . THR A 1 176 ? 6.449 -11.041 -17.266 1.00 88.12 176 THR A CA 1
ATOM 1443 C C . THR A 1 176 ? 5.437 -12.073 -17.771 1.00 88.12 176 THR A C 1
ATOM 1445 O O . THR A 1 176 ? 4.236 -11.808 -17.710 1.00 88.12 176 THR A O 1
ATOM 1448 N N . LYS A 1 177 ? 5.875 -13.264 -18.205 1.00 90.81 177 LYS A N 1
ATOM 1449 C CA . LYS A 1 177 ? 4.995 -14.377 -18.615 1.00 90.81 177 LYS A CA 1
ATOM 1450 C C . LYS A 1 177 ? 4.081 -14.815 -17.461 1.00 90.81 177 LYS A C 1
ATOM 1452 O O . LYS A 1 177 ? 2.859 -14.851 -17.623 1.00 90.81 177 LYS A O 1
ATOM 1457 N N . GLN A 1 178 ? 4.641 -15.042 -16.271 1.00 92.31 178 GLN A N 1
ATOM 1458 C CA . GLN A 1 178 ? 3.874 -15.424 -15.080 1.00 92.31 178 GLN A CA 1
ATOM 1459 C C . GLN A 1 178 ? 2.910 -14.311 -14.625 1.00 92.31 178 GLN A C 1
ATOM 1461 O O . GLN A 1 178 ? 1.786 -14.604 -14.210 1.00 92.31 178 GLN A O 1
ATOM 1466 N N . ALA A 1 179 ? 3.296 -13.035 -14.741 1.00 90.00 179 ALA A N 1
ATOM 1467 C CA . ALA A 1 179 ? 2.429 -11.898 -14.429 1.00 90.00 179 ALA A CA 1
ATOM 1468 C C . ALA A 1 179 ? 1.287 -11.715 -15.446 1.00 90.00 179 ALA A C 1
ATOM 1470 O O . ALA A 1 179 ? 0.153 -11.478 -15.025 1.00 90.00 179 ALA A O 1
ATOM 1471 N N . LYS A 1 180 ? 1.547 -11.880 -16.757 1.00 90.44 180 LYS A N 1
ATOM 1472 C CA . LYS A 1 180 ? 0.520 -11.912 -17.819 1.00 90.44 180 LYS A CA 1
ATOM 1473 C C . LYS A 1 180 ? -0.519 -13.007 -17.508 1.00 90.44 180 LYS A C 1
ATOM 1475 O O . LYS A 1 180 ? -1.709 -12.704 -17.407 1.00 90.44 180 LYS A O 1
ATOM 1480 N N . PHE A 1 181 ? -0.074 -14.240 -17.231 1.00 92.94 181 PHE A N 1
ATOM 1481 C CA . PHE A 1 181 ? -0.959 -15.348 -16.838 1.00 92.94 181 PHE A CA 1
ATOM 1482 C C . PHE A 1 181 ? -1.752 -15.031 -15.560 1.00 92.94 181 PHE A C 1
ATOM 1484 O O . PHE A 1 181 ? -2.981 -15.052 -15.571 1.00 92.94 181 PHE A O 1
ATOM 1491 N N . SER A 1 182 ? -1.075 -14.631 -14.481 1.00 90.75 182 SER A N 1
ATOM 1492 C CA . SER A 1 182 ? -1.715 -14.301 -13.196 1.00 90.75 182 SER A CA 1
ATOM 1493 C C . SER A 1 182 ? -2.730 -13.159 -13.301 1.00 90.75 182 SER A C 1
ATOM 1495 O O . SER A 1 182 ? -3.684 -13.115 -12.528 1.00 90.75 182 SER A O 1
ATOM 1497 N N . ARG A 1 183 ? -2.548 -12.227 -14.249 1.00 88.19 183 ARG A N 1
ATOM 1498 C CA . ARG A 1 183 ? -3.493 -11.134 -14.509 1.00 88.19 183 ARG A CA 1
ATOM 1499 C C . ARG A 1 183 ? -4.730 -11.594 -15.284 1.00 88.19 183 ARG A C 1
ATOM 1501 O O . ARG A 1 183 ? -5.808 -11.084 -14.988 1.00 88.19 183 ARG A O 1
ATOM 1508 N N . SER A 1 184 ? -4.595 -12.547 -16.211 1.00 89.12 184 SER A N 1
ATOM 1509 C CA . SER A 1 184 ? -5.732 -13.112 -16.966 1.00 89.12 184 SER A CA 1
ATOM 1510 C C . SER A 1 184 ? -6.770 -13.793 -16.062 1.00 89.12 184 SER A C 1
ATOM 1512 O O . SER A 1 184 ? -7.962 -13.720 -16.328 1.00 89.12 184 SER A O 1
ATOM 1514 N N . GLN A 1 185 ? -6.331 -14.357 -14.932 1.00 86.94 185 GLN A N 1
ATOM 1515 C CA . GLN A 1 185 ? -7.184 -15.041 -13.952 1.00 86.94 185 GLN A CA 1
ATOM 1516 C C . GLN A 1 185 ? -7.981 -14.084 -13.028 1.00 86.94 185 GLN A C 1
ATOM 1518 O O . GLN A 1 185 ? -8.670 -14.533 -12.112 1.00 86.94 185 GLN A O 1
ATOM 1523 N N . VAL A 1 186 ? -7.893 -12.757 -13.207 1.00 81.94 186 VAL A N 1
ATOM 1524 C CA . VAL A 1 186 ? -8.536 -11.768 -12.314 1.00 81.94 186 VAL A CA 1
ATOM 1525 C C . VAL A 1 186 ? -9.902 -11.323 -12.853 1.00 81.94 186 VAL A C 1
ATOM 1527 O O . VAL A 1 186 ? -10.025 -10.231 -13.407 1.00 81.94 186 VAL A O 1
ATOM 1530 N N . GLY A 1 187 ? -10.933 -12.149 -12.645 1.00 73.88 187 GLY A N 1
ATOM 1531 C CA . GLY A 1 187 ? -12.308 -11.862 -13.089 1.00 73.88 187 GLY A CA 1
ATOM 1532 C C . GLY A 1 187 ? -13.016 -10.729 -12.324 1.00 73.88 187 GLY A C 1
ATOM 1533 O O . GLY A 1 187 ? -13.508 -9.776 -12.927 1.00 73.88 187 GLY A O 1
ATOM 1534 N N . SER A 1 188 ? -13.080 -10.794 -10.989 1.00 77.75 188 SER A N 1
ATOM 1535 C CA . SER A 1 188 ? -13.835 -9.817 -10.182 1.00 77.75 188 SER A CA 1
ATOM 1536 C C . SER A 1 188 ? -13.064 -8.499 -9.998 1.00 77.75 188 SER A C 1
ATOM 1538 O O . SER A 1 188 ? -12.229 -8.368 -9.100 1.00 77.75 188 SER A O 1
ATOM 1540 N N . LEU A 1 189 ? -13.350 -7.510 -10.850 1.00 85.25 189 LEU A N 1
ATOM 1541 C CA . LEU A 1 189 ? -12.876 -6.127 -10.718 1.00 85.25 189 LEU A CA 1
ATOM 1542 C C . LEU A 1 189 ? -13.946 -5.233 -10.069 1.00 85.25 189 LEU A C 1
ATOM 1544 O O . LEU A 1 189 ? -15.141 -5.400 -10.316 1.00 85.25 189 LEU A O 1
ATOM 1548 N N . HIS A 1 190 ? -13.507 -4.261 -9.264 1.00 89.62 190 HIS A N 1
ATOM 1549 C CA . HIS A 1 190 ? -14.388 -3.314 -8.576 1.00 89.62 190 HIS A CA 1
ATOM 1550 C C . HIS A 1 190 ? -14.815 -2.154 -9.498 1.00 89.62 190 HIS A C 1
ATOM 1552 O O . HIS A 1 190 ? -14.057 -1.702 -10.357 1.00 89.62 190 HIS A O 1
ATOM 1558 N N . THR A 1 191 ? -16.027 -1.638 -9.301 1.00 91.62 191 THR A N 1
ATOM 1559 C CA . THR A 1 191 ? -16.677 -0.600 -10.122 1.00 91.62 191 THR A CA 1
ATOM 1560 C C . THR A 1 191 ? -16.476 0.824 -9.598 1.00 91.62 191 THR A C 1
ATOM 1562 O O . THR A 1 191 ? -16.673 1.779 -10.347 1.00 91.62 191 THR A O 1
ATOM 1565 N N . SER A 1 192 ? -16.024 1.006 -8.349 1.00 88.81 192 SER A N 1
ATOM 1566 C CA . SER A 1 192 ? -15.840 2.320 -7.691 1.00 88.81 192 SER A CA 1
ATOM 1567 C C . SER A 1 192 ? -14.773 3.240 -8.321 1.00 88.81 192 SER A C 1
ATOM 1569 O O . SER A 1 192 ? -14.454 4.303 -7.775 1.00 88.81 192 SER A O 1
ATOM 1571 N N . GLY A 1 193 ? -14.174 2.839 -9.446 1.00 88.25 193 GLY A N 1
ATOM 1572 C CA . GLY A 1 193 ? -13.139 3.583 -10.155 1.00 88.25 193 GLY A CA 1
ATOM 1573 C C . GLY A 1 193 ? -11.934 3.872 -9.261 1.00 88.25 193 GLY A C 1
ATOM 1574 O O . GLY A 1 193 ? -11.330 2.966 -8.687 1.00 88.25 193 GLY A O 1
ATOM 1575 N N . SER A 1 194 ? -11.584 5.154 -9.123 1.00 86.25 194 SER A N 1
ATOM 1576 C CA . SER A 1 194 ? -10.454 5.604 -8.301 1.00 86.25 194 SER A CA 1
ATOM 1577 C C . SER A 1 194 ? -10.768 5.780 -6.807 1.00 86.25 194 SER A C 1
ATOM 1579 O O . SER A 1 194 ? -9.923 6.318 -6.089 1.00 86.25 194 SER A O 1
ATOM 1581 N N . LYS A 1 195 ? -11.964 5.413 -6.321 1.00 91.38 195 LYS A N 1
ATOM 1582 C CA . LYS A 1 195 ? -12.227 5.334 -4.875 1.00 91.38 195 LYS A CA 1
ATOM 1583 C C . LYS A 1 195 ? -11.634 4.029 -4.333 1.00 91.38 195 LYS A C 1
ATOM 1585 O O . LYS A 1 195 ? -11.785 2.976 -4.944 1.00 91.38 195 LYS A O 1
ATOM 1590 N N . SER A 1 196 ? -10.949 4.095 -3.192 1.00 92.81 196 SER A N 1
ATOM 1591 C CA . SER A 1 196 ? -10.493 2.899 -2.474 1.00 92.81 196 SER A CA 1
ATOM 1592 C C . SER A 1 196 ? -11.662 2.220 -1.755 1.00 92.81 196 SER A C 1
ATOM 1594 O O . SER A 1 196 ? -12.684 2.856 -1.489 1.00 92.81 196 SER A O 1
ATOM 1596 N N . PHE A 1 197 ? -11.497 0.949 -1.384 1.00 94.81 197 PHE A N 1
ATOM 1597 C CA . PHE A 1 197 ? -12.428 0.260 -0.485 1.00 94.81 197 PHE A CA 1
ATOM 1598 C C . PHE A 1 197 ? -12.595 1.019 0.839 1.00 94.81 197 PHE A C 1
ATOM 1600 O O . PHE A 1 197 ? -13.716 1.356 1.194 1.00 94.81 197 PHE A O 1
ATOM 1607 N N . ALA A 1 198 ? -11.490 1.409 1.488 1.00 94.56 198 ALA A N 1
ATOM 1608 C CA . ALA A 1 198 ? -11.499 2.221 2.709 1.00 94.56 198 ALA A CA 1
ATOM 1609 C C . ALA A 1 198 ? -12.310 3.524 2.573 1.00 94.56 198 ALA A C 1
ATOM 1611 O O . ALA A 1 198 ? -13.137 3.829 3.427 1.00 94.56 198 ALA A O 1
ATOM 1612 N N . ARG A 1 199 ? -12.131 4.272 1.472 1.00 94.81 199 ARG A N 1
ATOM 1613 C CA . ARG A 1 199 ? -12.922 5.482 1.205 1.00 94.81 199 ARG A CA 1
ATOM 1614 C C . ARG A 1 199 ? -14.395 5.152 0.960 1.00 94.81 199 ARG A C 1
ATOM 1616 O O . ARG A 1 199 ? -15.246 5.851 1.488 1.00 94.81 199 ARG A O 1
ATOM 1623 N N . SER A 1 200 ? -14.686 4.115 0.174 1.00 95.31 200 SER A N 1
ATOM 1624 C CA . SER A 1 200 ? -16.064 3.714 -0.153 1.00 95.31 200 SER A CA 1
ATOM 1625 C C . SER A 1 200 ? -16.818 3.229 1.092 1.00 95.31 200 SER A C 1
ATOM 1627 O O . SER A 1 200 ? -17.997 3.522 1.244 1.00 95.31 200 SER A O 1
ATOM 1629 N N . GLY A 1 201 ? -16.123 2.540 2.003 1.00 95.38 201 GLY A N 1
ATOM 1630 C CA . GLY A 1 201 ? -16.648 2.114 3.296 1.00 95.38 201 GLY A CA 1
ATOM 1631 C C . GLY A 1 201 ? -16.831 3.271 4.274 1.00 95.38 201 GLY A C 1
ATOM 1632 O O . GLY A 1 201 ? -17.839 3.312 4.961 1.00 95.38 201 GLY A O 1
ATOM 1633 N N . HIS A 1 202 ? -15.930 4.257 4.301 1.00 95.44 202 HIS A N 1
ATOM 1634 C CA . HIS A 1 202 ? -16.138 5.472 5.096 1.00 95.44 202 HIS A CA 1
ATOM 1635 C C . HIS A 1 202 ? -17.306 6.320 4.567 1.00 95.44 202 HIS A C 1
ATOM 1637 O O . HIS A 1 202 ? -18.141 6.752 5.350 1.00 95.44 202 HIS A O 1
ATOM 1643 N N . GLU A 1 203 ? -17.413 6.513 3.248 1.00 95.06 203 GLU A N 1
ATOM 1644 C CA . GLU A 1 203 ? -18.563 7.197 2.643 1.00 95.06 203 GLU A CA 1
ATOM 1645 C C . GLU A 1 203 ? -19.876 6.467 2.985 1.00 95.06 203 GLU A C 1
ATOM 1647 O O . GLU A 1 203 ? -20.805 7.109 3.462 1.00 95.06 203 GLU A O 1
ATOM 1652 N N . MET A 1 204 ? -19.924 5.133 2.867 1.00 95.38 204 MET A N 1
ATOM 1653 C CA . MET A 1 204 ? -21.088 4.336 3.287 1.00 95.38 204 MET A CA 1
ATOM 1654 C C . MET A 1 204 ? -21.334 4.377 4.807 1.00 95.38 204 MET A C 1
ATOM 1656 O O . MET A 1 204 ? -22.479 4.380 5.238 1.00 95.38 204 MET A O 1
ATOM 1660 N N . SER A 1 205 ? -20.289 4.454 5.634 1.00 94.94 205 SER A N 1
ATOM 1661 C CA . SER A 1 205 ? -20.439 4.577 7.090 1.00 94.94 205 SER A CA 1
ATOM 1662 C C . SER A 1 205 ? -21.117 5.885 7.490 1.00 94.94 205 SER A C 1
ATOM 1664 O O . SER A 1 205 ? -21.845 5.917 8.479 1.00 94.94 205 SER A O 1
ATOM 1666 N N . ASN A 1 206 ? -20.893 6.948 6.713 1.00 94.50 206 ASN A N 1
ATOM 1667 C CA . ASN A 1 206 ? -21.558 8.234 6.892 1.00 94.50 206 ASN A CA 1
ATOM 1668 C C . ASN A 1 206 ? -22.996 8.202 6.329 1.00 94.50 206 ASN A C 1
ATOM 1670 O O . ASN A 1 206 ? -23.875 8.831 6.902 1.00 94.50 206 ASN A O 1
ATOM 1674 N N . GLU A 1 207 ? -23.246 7.451 5.243 1.00 94.31 207 GLU A N 1
ATOM 1675 C CA . GLU A 1 207 ? -24.598 7.195 4.704 1.00 94.31 207 GLU A CA 1
ATOM 1676 C C . GLU A 1 207 ? -25.476 6.372 5.678 1.00 94.31 207 GLU A C 1
ATOM 1678 O O . GLU A 1 207 ? -26.682 6.587 5.735 1.00 94.31 207 GLU A O 1
ATOM 1683 N N . LEU A 1 208 ? -24.890 5.429 6.433 1.00 93.44 208 LEU A N 1
ATOM 1684 C CA . LEU A 1 208 ? -25.612 4.474 7.295 1.00 93.44 208 LEU A CA 1
ATOM 1685 C C . LEU A 1 208 ? -25.626 4.826 8.794 1.00 93.44 208 LEU A C 1
ATOM 1687 O O . LEU A 1 208 ? -26.299 4.144 9.563 1.00 93.44 208 LEU A O 1
ATOM 1691 N N . GLY A 1 209 ? -24.821 5.793 9.246 1.00 93.88 209 GLY A N 1
ATOM 1692 C CA . GLY A 1 209 ? -24.622 6.092 10.676 1.00 93.88 209 GLY A CA 1
ATOM 1693 C C . GLY A 1 209 ? -23.880 5.006 11.479 1.00 93.88 209 GLY A C 1
ATOM 1694 O O . GLY A 1 209 ? -23.608 5.192 12.662 1.00 93.88 209 GLY A O 1
ATOM 1695 N N . ARG A 1 210 ? -23.514 3.885 10.843 1.00 93.56 210 ARG A N 1
ATOM 1696 C CA . ARG A 1 210 ? -22.780 2.746 11.419 1.00 93.56 210 ARG A CA 1
ATOM 1697 C C . ARG A 1 210 ? -21.702 2.247 10.453 1.00 93.56 210 ARG A C 1
ATOM 1699 O O . ARG A 1 210 ? -21.840 2.468 9.248 1.00 93.56 210 ARG A O 1
ATOM 1706 N N . PRO A 1 211 ? -20.680 1.507 10.919 1.00 91.12 211 PRO A N 1
ATOM 1707 C CA . PRO A 1 211 ? -19.775 0.796 10.024 1.00 91.12 211 PRO A CA 1
ATOM 1708 C C . PRO A 1 211 ? -20.546 -0.110 9.039 1.00 91.12 211 PRO A C 1
ATOM 1710 O O . PRO A 1 211 ? -21.487 -0.805 9.446 1.00 91.12 211 PRO A O 1
ATOM 1713 N N . PRO A 1 212 ? -20.179 -0.123 7.746 1.00 94.12 212 PRO A N 1
ATOM 1714 C CA . PRO A 1 212 ? -20.788 -1.017 6.771 1.00 94.12 212 PRO A CA 1
ATOM 1715 C C . PRO A 1 212 ? -20.249 -2.439 6.926 1.00 94.12 212 PRO A C 1
ATOM 1717 O O . PRO A 1 212 ? -19.054 -2.639 7.173 1.00 94.12 212 PRO A O 1
ATOM 1720 N N . ARG A 1 213 ? -21.108 -3.438 6.718 1.00 93.75 213 ARG A N 1
ATOM 1721 C CA . ARG A 1 213 ? -20.681 -4.840 6.686 1.00 93.75 213 ARG A CA 1
ATOM 1722 C C . ARG A 1 213 ? -19.885 -5.146 5.416 1.00 93.75 213 ARG A C 1
ATOM 1724 O O . ARG A 1 213 ? -19.909 -4.409 4.423 1.00 93.75 213 ARG A O 1
ATOM 1731 N N . ARG A 1 214 ? -19.170 -6.272 5.429 1.00 93.94 214 ARG A N 1
ATOM 1732 C CA . ARG A 1 214 ? -18.281 -6.669 4.330 1.00 93.94 214 ARG A CA 1
ATOM 1733 C C . ARG A 1 214 ? -19.038 -7.080 3.064 1.00 93.94 214 ARG A C 1
ATOM 1735 O O . ARG A 1 214 ? -18.549 -6.829 1.964 1.00 93.94 214 ARG A O 1
ATOM 1742 N N . ASP A 1 215 ? -20.233 -7.644 3.212 1.00 94.81 215 ASP A N 1
ATOM 1743 C CA . ASP A 1 215 ? -21.173 -7.920 2.122 1.00 94.81 215 ASP A CA 1
ATOM 1744 C C . ASP A 1 215 ? -21.723 -6.621 1.504 1.00 94.81 215 ASP A C 1
ATOM 1746 O O . ASP A 1 215 ? -21.612 -6.435 0.292 1.00 94.81 215 ASP A O 1
ATOM 1750 N N . GLU A 1 216 ? -22.199 -5.672 2.320 1.00 95.12 216 GLU A N 1
ATOM 1751 C CA . GLU A 1 216 ? -22.703 -4.361 1.870 1.00 95.12 216 GLU A CA 1
ATOM 1752 C C . GLU A 1 216 ? -21.639 -3.605 1.062 1.00 95.12 216 GLU A C 1
ATOM 1754 O O . GLU A 1 216 ? -21.888 -3.128 -0.053 1.00 95.12 216 GLU A O 1
ATOM 1759 N N . LEU A 1 217 ? -20.411 -3.557 1.593 1.00 95.75 217 LEU A N 1
ATOM 1760 C CA . LEU A 1 217 ? -19.284 -2.922 0.924 1.00 95.75 217 LEU A CA 1
ATOM 1761 C C . LEU A 1 217 ? -18.889 -3.660 -0.362 1.00 95.75 217 LEU A C 1
ATOM 1763 O O . LEU A 1 217 ? -18.553 -2.996 -1.344 1.00 95.75 217 LEU A O 1
ATOM 1767 N N . TYR A 1 218 ? -18.961 -4.995 -0.415 1.00 95.50 218 TYR A N 1
ATOM 1768 C CA . TYR A 1 218 ? -18.717 -5.744 -1.653 1.00 95.50 218 TYR A CA 1
ATOM 1769 C C . TYR A 1 218 ? -19.754 -5.398 -2.728 1.00 95.50 218 TYR A C 1
ATOM 1771 O O . TYR A 1 218 ? -19.370 -5.059 -3.849 1.00 95.50 218 TYR A O 1
ATOM 1779 N N . ILE A 1 219 ? -21.042 -5.393 -2.370 1.00 95.38 219 ILE A N 1
ATOM 1780 C CA . ILE A 1 219 ? -22.157 -5.079 -3.272 1.00 95.38 219 ILE A CA 1
ATOM 1781 C C . ILE A 1 219 ? -21.993 -3.665 -3.852 1.00 95.38 219 ILE A C 1
ATOM 1783 O O . ILE A 1 219 ? -21.913 -3.516 -5.073 1.00 95.38 219 ILE A O 1
ATOM 1787 N N . LYS A 1 220 ? -21.832 -2.628 -3.014 1.00 94.62 220 LYS A N 1
ATOM 1788 C CA . LYS A 1 220 ? -21.631 -1.231 -3.470 1.00 94.62 220 LYS A CA 1
ATOM 1789 C C . LYS A 1 220 ? -20.369 -1.064 -4.329 1.00 94.62 220 LYS A C 1
ATOM 1791 O O . LYS A 1 220 ? -20.344 -0.209 -5.208 1.00 94.62 220 LYS A O 1
ATOM 1796 N N . THR A 1 221 ? -19.320 -1.861 -4.097 1.00 94.88 221 THR A N 1
ATOM 1797 C CA . THR A 1 221 ? -18.041 -1.750 -4.830 1.00 94.88 221 THR A CA 1
ATOM 1798 C C . THR A 1 221 ? -17.940 -2.609 -6.090 1.00 94.88 221 THR A C 1
ATOM 1800 O O . THR A 1 221 ? -16.967 -2.449 -6.822 1.00 94.88 221 THR A O 1
ATOM 1803 N N . HIS A 1 222 ? -18.909 -3.485 -6.374 1.00 94.06 222 HIS A N 1
ATOM 1804 C CA . HIS A 1 222 ? -18.953 -4.294 -7.606 1.00 94.06 222 HIS A CA 1
ATOM 1805 C C . HIS A 1 222 ? -20.235 -4.091 -8.434 1.00 94.06 222 HIS A C 1
ATOM 1807 O O . HIS A 1 222 ? -20.355 -4.641 -9.530 1.00 94.06 222 HIS A O 1
ATOM 1813 N N . THR A 1 223 ? -21.155 -3.254 -7.949 1.00 93.12 223 THR A N 1
ATOM 1814 C CA . THR A 1 223 ? -22.319 -2.752 -8.692 1.00 93.12 223 THR A CA 1
ATOM 1815 C C . THR A 1 223 ? -21.963 -1.447 -9.409 1.00 93.12 223 THR A C 1
ATOM 1817 O O . THR A 1 223 ? -21.285 -0.582 -8.849 1.00 93.12 223 THR A O 1
ATOM 1820 N N . ARG A 1 224 ? -22.356 -1.293 -10.675 1.00 91.31 224 ARG A N 1
ATOM 1821 C CA . ARG A 1 224 ? -22.155 -0.065 -11.463 1.00 91.31 224 ARG A CA 1
ATOM 1822 C C . ARG A 1 224 ? -23.128 1.041 -11.020 1.00 91.31 224 ARG A C 1
ATOM 1824 O O . ARG A 1 224 ? -24.098 0.792 -10.312 1.00 91.31 224 ARG A O 1
ATOM 1831 N N . LYS A 1 225 ? -22.912 2.279 -11.490 1.00 88.62 225 LYS A N 1
ATOM 1832 C CA . LYS A 1 225 ? -23.817 3.419 -11.216 1.00 88.62 225 LYS A CA 1
ATOM 1833 C C . LYS A 1 225 ? -25.263 3.200 -11.685 1.00 88.62 225 LYS A C 1
ATOM 1835 O O . LYS A 1 225 ? -26.163 3.773 -11.092 1.00 88.62 225 LYS A O 1
ATOM 1840 N N . ASN A 1 226 ? -25.473 2.398 -12.728 1.00 88.69 226 ASN A N 1
ATOM 1841 C CA . ASN A 1 226 ? -26.791 2.041 -13.263 1.00 88.69 226 ASN A CA 1
ATOM 1842 C C . ASN A 1 226 ? -27.438 0.842 -12.536 1.00 88.69 226 ASN A C 1
ATOM 1844 O O . ASN A 1 226 ? -28.337 0.217 -13.083 1.00 88.69 226 ASN A O 1
ATOM 1848 N N . GLY A 1 227 ? -26.951 0.463 -11.348 1.00 88.25 227 GLY A N 1
ATOM 1849 C CA . GLY A 1 227 ? -27.493 -0.650 -10.558 1.00 88.25 227 GLY A CA 1
ATOM 1850 C C . GLY A 1 227 ? -27.082 -2.052 -11.025 1.00 88.25 227 GLY A C 1
ATOM 1851 O O . GLY A 1 227 ? -27.331 -3.016 -10.307 1.00 88.25 227 GLY A O 1
ATOM 1852 N N . VAL A 1 228 ? -26.412 -2.189 -12.175 1.00 90.31 228 VAL A N 1
ATOM 1853 C CA . VAL A 1 228 ? -26.036 -3.496 -12.742 1.00 90.31 228 VAL A CA 1
ATOM 1854 C C . VAL A 1 228 ? -24.697 -3.988 -12.157 1.00 90.31 228 VAL A C 1
ATOM 1856 O O . VAL A 1 228 ? -23.708 -3.247 -12.199 1.00 90.31 228 VAL A O 1
ATOM 1859 N N . PRO A 1 229 ? -24.605 -5.218 -11.617 1.00 91.88 229 PRO A N 1
ATOM 1860 C CA . PRO A 1 229 ? -23.338 -5.850 -11.234 1.00 91.88 229 PRO A CA 1
ATOM 1861 C C . PRO A 1 229 ? -22.332 -6.021 -12.388 1.00 91.88 229 PRO A C 1
ATOM 1863 O O . PRO A 1 229 ? -22.627 -5.800 -13.561 1.00 91.88 229 PRO A O 1
ATOM 1866 N N . THR A 1 230 ? -21.109 -6.460 -12.078 1.00 89.06 230 THR A N 1
ATOM 1867 C CA . THR A 1 230 ? -20.215 -7.039 -13.099 1.00 89.06 230 THR A CA 1
ATOM 1868 C C . THR A 1 230 ? -20.483 -8.538 -13.260 1.00 89.06 230 THR A C 1
ATOM 1870 O O . THR A 1 230 ? -20.793 -9.206 -12.274 1.00 89.06 230 THR A O 1
ATOM 1873 N N . LYS A 1 231 ? -20.292 -9.092 -14.472 1.00 89.31 231 LYS A N 1
ATOM 1874 C CA . LYS A 1 231 ? -20.545 -10.519 -14.797 1.00 89.31 231 LYS A CA 1
ATOM 1875 C C . LYS A 1 231 ? -19.929 -11.512 -13.786 1.00 89.31 231 LYS A C 1
ATOM 1877 O O . LYS A 1 231 ? -20.509 -12.552 -13.509 1.00 89.31 231 LYS A O 1
ATOM 1882 N N . HIS A 1 232 ? -18.764 -11.189 -13.212 1.00 89.06 232 HIS A N 1
ATOM 1883 C CA . HIS A 1 232 ? -18.074 -12.024 -12.213 1.00 89.06 232 HIS A CA 1
ATOM 1884 C C . HIS A 1 232 ? -18.455 -11.741 -10.749 1.00 89.06 232 HIS A C 1
ATOM 1886 O O . HIS A 1 232 ? -18.035 -12.483 -9.864 1.00 89.06 232 HIS A O 1
ATOM 1892 N N . ALA A 1 233 ? -19.180 -10.658 -10.465 1.00 92.06 233 ALA A N 1
ATOM 1893 C CA . ALA A 1 233 ? -19.649 -10.319 -9.122 1.00 92.06 233 ALA A CA 1
ATOM 1894 C C . ALA A 1 233 ? -21.135 -10.640 -8.923 1.00 92.06 233 ALA A C 1
ATOM 1896 O O . ALA A 1 233 ? -21.537 -10.916 -7.803 1.00 92.06 233 ALA A O 1
ATOM 1897 N N . GLU A 1 234 ? -21.937 -10.650 -9.987 1.00 93.44 234 GLU A N 1
ATOM 1898 C CA . GLU A 1 234 ? -23.366 -10.979 -9.958 1.00 93.44 234 GLU A CA 1
ATOM 1899 C C . GLU A 1 234 ? -23.713 -12.288 -9.215 1.00 93.44 234 GLU A C 1
ATOM 1901 O O . GLU A 1 234 ? -24.478 -12.212 -8.249 1.00 93.44 234 GLU A O 1
ATOM 1906 N N . PRO A 1 235 ? -23.121 -13.463 -9.531 1.00 94.75 235 PRO A N 1
ATOM 1907 C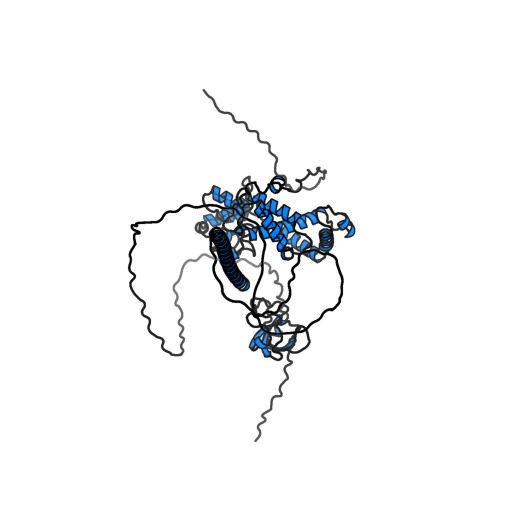 CA . PRO A 1 235 ? -23.413 -14.694 -8.788 1.00 94.75 235 PRO A CA 1
ATOM 1908 C C . PRO A 1 235 ? -22.975 -14.619 -7.316 1.00 94.75 235 PRO A C 1
ATOM 1910 O O . PRO A 1 235 ? -23.623 -15.197 -6.447 1.00 94.75 235 PRO A O 1
ATOM 1913 N N . VAL A 1 236 ? -21.910 -13.865 -7.013 1.00 94.62 236 VAL A N 1
ATOM 1914 C CA . VAL A 1 236 ? -21.437 -13.643 -5.636 1.00 94.62 236 VAL A CA 1
ATOM 1915 C C . VAL A 1 236 ? -22.415 -12.746 -4.872 1.00 94.62 236 VAL A C 1
ATOM 1917 O O . VAL A 1 236 ? -22.753 -13.046 -3.735 1.00 94.62 236 VAL A O 1
ATOM 1920 N N . ILE A 1 237 ? -22.915 -11.676 -5.496 1.00 95.44 237 ILE A N 1
ATOM 1921 C CA . ILE A 1 237 ? -23.902 -10.750 -4.923 1.00 95.44 237 ILE A CA 1
ATOM 1922 C C . ILE A 1 237 ? -25.238 -11.454 -4.675 1.00 95.44 237 ILE A C 1
ATOM 1924 O O . ILE A 1 237 ? -25.850 -11.235 -3.632 1.00 95.44 237 ILE A O 1
ATOM 1928 N N . ASN A 1 238 ? -25.677 -12.318 -5.589 1.00 95.75 238 ASN A N 1
ATOM 1929 C CA . ASN A 1 238 ? -26.919 -13.068 -5.417 1.00 95.75 238 ASN A CA 1
ATOM 1930 C C . ASN A 1 238 ? -26.793 -14.087 -4.274 1.00 95.75 238 ASN A C 1
ATOM 1932 O O . ASN A 1 238 ? -27.638 -14.084 -3.382 1.00 95.75 238 ASN A O 1
ATOM 1936 N N . LYS A 1 239 ? -25.686 -14.841 -4.204 1.00 95.75 239 LYS A N 1
ATOM 1937 C CA . LYS A 1 239 ? -25.423 -15.760 -3.082 1.00 95.75 239 LYS A CA 1
ATOM 1938 C C . LYS A 1 239 ? -25.196 -15.038 -1.740 1.00 95.75 239 LYS A C 1
ATOM 1940 O O . LYS A 1 239 ? -25.523 -15.580 -0.689 1.00 95.75 239 LYS A O 1
ATOM 1945 N N . LEU A 1 240 ? -24.672 -13.804 -1.749 1.00 95.94 240 LEU A N 1
ATOM 1946 C CA . LEU A 1 240 ? -24.610 -12.948 -0.553 1.00 95.94 240 LEU A CA 1
ATOM 1947 C C . LEU A 1 240 ? -26.010 -12.592 -0.055 1.00 95.94 240 LEU A C 1
ATOM 1949 O O . LEU A 1 240 ? -26.266 -12.758 1.129 1.00 95.94 240 LEU A O 1
ATOM 1953 N N . LYS A 1 241 ? -26.922 -12.155 -0.934 1.00 95.25 241 LYS A N 1
ATOM 1954 C CA . LYS A 1 241 ? -28.319 -11.870 -0.557 1.00 95.25 241 LYS A CA 1
ATOM 1955 C C . LYS A 1 241 ? -29.015 -13.115 0.001 1.00 95.25 241 LYS A C 1
ATOM 1957 O O . LYS A 1 241 ? -29.610 -13.041 1.066 1.00 95.25 241 LYS A O 1
ATOM 1962 N N . GLU A 1 242 ? -28.886 -14.246 -0.692 1.00 95.62 242 GLU A N 1
ATOM 1963 C CA . GLU A 1 242 ? -29.449 -15.545 -0.302 1.00 95.62 242 GLU A CA 1
ATOM 1964 C C . GLU A 1 242 ? -29.002 -15.968 1.107 1.00 95.62 242 GLU A C 1
ATOM 1966 O O . GLU A 1 242 ? -29.838 -16.214 1.973 1.00 95.62 242 GLU A O 1
ATOM 1971 N N . ILE A 1 243 ? -27.690 -15.980 1.373 1.00 93.88 243 ILE A N 1
ATOM 1972 C CA . ILE A 1 243 ? -27.150 -16.364 2.686 1.00 93.88 243 ILE A CA 1
ATOM 1973 C C . ILE A 1 243 ? -27.498 -15.337 3.776 1.00 93.88 243 ILE A C 1
ATOM 1975 O O . ILE A 1 243 ? -27.764 -15.730 4.906 1.00 93.88 243 ILE A O 1
ATOM 1979 N N . VAL A 1 244 ? -27.538 -14.039 3.464 1.00 94.50 244 VAL A N 1
ATOM 1980 C CA . VAL A 1 244 ? -27.920 -12.981 4.422 1.00 94.50 244 VAL A CA 1
ATOM 1981 C C . VAL A 1 244 ? -29.414 -13.036 4.781 1.00 94.50 244 VAL A C 1
ATOM 1983 O O . VAL A 1 244 ? -29.793 -12.578 5.861 1.00 94.50 244 VAL A O 1
ATOM 1986 N N . GLU A 1 245 ? -30.256 -13.614 3.925 1.00 93.69 245 GLU A N 1
ATOM 1987 C CA . GLU A 1 245 ? -31.677 -13.831 4.212 1.00 93.69 245 GLU A CA 1
ATOM 1988 C C . GLU A 1 245 ? -31.924 -15.152 4.953 1.00 93.69 245 GLU A C 1
ATOM 1990 O O . GLU A 1 245 ? -32.606 -15.160 5.974 1.00 93.69 245 GLU A O 1
ATOM 1995 N N . ALA A 1 246 ? -31.303 -16.250 4.504 1.00 93.94 246 ALA A N 1
ATOM 1996 C CA . ALA A 1 246 ? -31.413 -17.563 5.145 1.00 93.94 246 ALA A CA 1
ATOM 1997 C C . ALA A 1 246 ? -30.749 -17.627 6.535 1.00 93.94 246 ALA A C 1
ATOM 1999 O O . ALA A 1 246 ? -31.203 -18.377 7.396 1.00 93.94 246 ALA A O 1
ATOM 2000 N N . HIS A 1 247 ? -29.692 -16.837 6.756 1.00 92.00 247 HIS A N 1
ATOM 2001 C CA . HIS A 1 247 ? -28.927 -16.782 8.003 1.00 92.00 247 HIS A CA 1
ATOM 2002 C C . HIS A 1 247 ? -28.749 -15.334 8.503 1.00 92.00 247 HIS A C 1
ATOM 2004 O O . HIS A 1 247 ? -27.661 -14.750 8.379 1.00 92.00 247 HIS A O 1
ATOM 2010 N N . PRO A 1 248 ? -29.800 -14.714 9.083 1.00 92.12 248 PRO A N 1
ATOM 2011 C CA . PRO A 1 248 ? -29.733 -13.349 9.602 1.00 92.12 248 PRO A CA 1
ATOM 2012 C C . PRO A 1 248 ? -28.647 -13.138 10.665 1.00 92.12 248 PRO A C 1
ATOM 2014 O O . PRO A 1 248 ? -28.131 -12.030 10.784 1.00 92.12 248 PRO A O 1
ATOM 2017 N N . GLU A 1 249 ? -28.236 -14.177 11.397 1.00 90.81 249 GLU A N 1
ATOM 2018 C CA . GLU A 1 249 ? -27.159 -14.110 12.389 1.00 90.81 249 GLU A CA 1
ATOM 2019 C C . GLU A 1 249 ? -25.799 -13.726 11.781 1.00 90.81 249 GLU A C 1
ATOM 2021 O O . GLU A 1 249 ? -24.938 -13.185 12.476 1.00 90.81 249 GLU A O 1
ATOM 2026 N N . LEU A 1 250 ? -25.600 -13.943 10.475 1.00 90.62 250 LEU A N 1
ATOM 2027 C CA . LEU A 1 250 ? -24.384 -13.545 9.758 1.00 90.62 250 LEU A CA 1
ATOM 2028 C C . LEU A 1 250 ? -24.297 -12.031 9.496 1.00 90.62 250 LEU A C 1
ATOM 2030 O O . LEU A 1 250 ? -23.246 -11.565 9.051 1.00 90.62 250 LEU A O 1
ATOM 2034 N N . LYS A 1 251 ? -25.364 -11.268 9.787 1.00 88.56 251 LYS A N 1
ATOM 2035 C CA . LYS A 1 251 ? -25.369 -9.793 9.781 1.00 88.56 251 LYS A CA 1
ATOM 2036 C C . LYS A 1 251 ? -24.560 -9.234 10.961 1.00 88.56 251 LYS A C 1
ATOM 2038 O O . LYS A 1 251 ? -23.824 -8.267 10.785 1.00 88.56 251 LYS A O 1
ATOM 2043 N N . GLU A 1 252 ? -24.620 -9.896 12.118 1.00 87.81 252 GLU A N 1
ATOM 2044 C CA . GLU A 1 252 ? -23.961 -9.450 13.358 1.00 87.81 252 GLU A CA 1
ATOM 2045 C C . GLU A 1 252 ? -22.586 -10.102 13.594 1.00 87.81 252 GLU A C 1
ATOM 2047 O O . GLU A 1 252 ? -21.817 -9.661 14.451 1.00 87.81 252 GLU A O 1
ATOM 2052 N N . ARG A 1 253 ? -22.224 -11.146 12.831 1.00 88.06 253 ARG A N 1
ATOM 2053 C CA . ARG A 1 253 ? -20.888 -11.756 12.934 1.00 88.06 253 ARG A CA 1
ATOM 2054 C C . ARG A 1 253 ? -19.805 -10.826 12.398 1.00 88.06 253 ARG A C 1
ATOM 2056 O O . ARG A 1 253 ? -19.843 -10.368 11.257 1.00 88.06 253 ARG A O 1
ATOM 2063 N N . THR A 1 254 ? -18.775 -10.624 13.212 1.00 88.44 254 THR A N 1
ATOM 2064 C CA . THR A 1 254 ? -17.562 -9.905 12.818 1.00 88.44 254 THR A CA 1
ATOM 2065 C C . THR A 1 254 ? -16.724 -10.719 11.827 1.00 88.44 254 THR A C 1
ATOM 2067 O O . THR A 1 254 ? -16.865 -11.938 11.705 1.00 88.44 254 THR A O 1
ATOM 2070 N N . ILE A 1 255 ? -15.778 -10.057 11.150 1.00 88.56 255 ILE A N 1
ATOM 2071 C CA . ILE A 1 255 ? -14.843 -10.707 10.213 1.00 88.56 255 ILE A CA 1
ATOM 2072 C C . ILE A 1 255 ? -14.086 -11.860 10.899 1.00 88.56 255 ILE A C 1
ATOM 2074 O O . ILE A 1 255 ? -13.824 -12.873 10.257 1.00 88.56 255 ILE A O 1
ATOM 2078 N N . GLN A 1 256 ? -13.779 -11.729 12.195 1.00 86.62 256 GLN A N 1
ATOM 2079 C CA . GLN A 1 256 ? -13.099 -12.729 13.028 1.00 86.62 256 GLN A CA 1
ATOM 2080 C C . GLN A 1 256 ? -13.931 -13.992 13.305 1.00 86.62 256 GLN A C 1
ATOM 2082 O O . GLN A 1 256 ? -13.355 -15.045 13.565 1.00 86.62 256 GLN A O 1
ATOM 2087 N N . LEU A 1 257 ? -15.264 -13.903 13.242 1.00 85.06 257 LEU A N 1
ATOM 2088 C CA . LEU A 1 257 ? -16.199 -15.001 13.531 1.00 85.06 257 LEU A CA 1
ATOM 2089 C C . LEU A 1 257 ? -16.774 -15.667 12.267 1.00 85.06 257 LEU A C 1
ATOM 2091 O O . LEU A 1 257 ? -17.601 -16.572 12.371 1.00 85.06 257 LEU A O 1
ATOM 2095 N N . GLY A 1 258 ? -16.353 -15.217 11.082 1.00 88.12 258 GLY A N 1
ATOM 2096 C CA . GLY A 1 258 ? -16.909 -15.656 9.804 1.00 88.12 258 GLY A CA 1
ATOM 2097 C C . GLY A 1 258 ? -18.219 -14.936 9.490 1.00 88.12 258 GLY A C 1
ATOM 2098 O O . GLY A 1 258 ? -19.303 -15.432 9.788 1.00 88.12 258 GLY A O 1
ATOM 2099 N N . ASP A 1 259 ? -18.103 -13.757 8.880 1.00 92.75 259 ASP A N 1
ATOM 2100 C CA . ASP A 1 259 ? -19.234 -12.974 8.373 1.00 92.75 259 ASP A CA 1
ATOM 2101 C C . ASP A 1 259 ? -19.881 -13.599 7.116 1.00 92.75 259 ASP A C 1
ATOM 2103 O O . ASP A 1 259 ? -19.369 -14.555 6.525 1.00 92.75 259 ASP A O 1
ATOM 2107 N N . ALA A 1 260 ? -20.993 -13.025 6.647 1.00 93.75 260 ALA A N 1
ATOM 2108 C CA . ALA A 1 260 ? -21.666 -13.477 5.423 1.00 93.75 260 ALA A CA 1
ATOM 2109 C C . ALA A 1 260 ? -20.739 -13.533 4.185 1.00 93.75 260 ALA A C 1
ATOM 2111 O O . ALA A 1 260 ? -20.895 -14.395 3.317 1.00 93.75 260 ALA A O 1
ATOM 2112 N N . PHE A 1 261 ? -19.727 -12.659 4.106 1.00 94.50 261 PHE A N 1
ATOM 2113 C CA . PHE A 1 261 ? -18.750 -12.688 3.015 1.00 94.50 261 PHE A CA 1
ATOM 2114 C C . PHE A 1 261 ? -17.780 -13.876 3.122 1.00 94.50 261 PHE A C 1
ATOM 2116 O O . PHE A 1 261 ? -17.420 -14.458 2.098 1.00 94.50 261 PHE A O 1
ATOM 2123 N N . ALA A 1 262 ? -17.384 -14.272 4.335 1.00 92.94 262 ALA A N 1
ATOM 2124 C CA . ALA A 1 262 ? -16.627 -15.497 4.582 1.00 92.94 262 ALA A CA 1
ATOM 2125 C C . ALA A 1 262 ? -17.442 -16.747 4.209 1.00 92.94 262 ALA A C 1
ATOM 2127 O O . ALA A 1 262 ? -16.903 -17.645 3.565 1.00 92.94 262 ALA A O 1
ATOM 2128 N N . ALA A 1 263 ? -18.741 -16.779 4.525 1.00 92.25 263 ALA A N 1
ATOM 2129 C CA . ALA A 1 263 ? -19.626 -17.888 4.161 1.00 92.25 263 ALA A CA 1
ATOM 2130 C C . ALA A 1 263 ? -19.769 -18.064 2.632 1.00 92.25 263 ALA A C 1
ATOM 2132 O O . ALA A 1 263 ? -19.707 -19.183 2.122 1.00 92.25 263 ALA A O 1
ATOM 2133 N N . VAL A 1 264 ? -19.900 -16.968 1.872 1.00 93.38 264 VAL A N 1
ATOM 2134 C CA . VAL A 1 264 ? -20.004 -17.027 0.399 1.00 93.38 264 VAL A CA 1
ATOM 2135 C C . VAL A 1 264 ? -18.663 -17.300 -0.280 1.00 93.38 264 VAL A C 1
ATOM 2137 O O . VAL A 1 264 ? -18.591 -18.137 -1.181 1.00 93.38 264 VAL A O 1
ATOM 2140 N N . CYS A 1 265 ? -17.608 -16.586 0.119 1.00 90.44 265 CYS A N 1
ATOM 2141 C CA . CYS A 1 265 ? -16.319 -16.571 -0.582 1.00 90.44 265 CYS A CA 1
ATOM 2142 C C . CYS A 1 265 ? -15.257 -17.493 0.049 1.00 90.44 265 CYS A C 1
ATOM 2144 O O . CYS A 1 265 ? -14.087 -17.432 -0.344 1.00 90.44 265 CYS A O 1
ATOM 2146 N N . GLY A 1 266 ? -15.638 -18.311 1.032 1.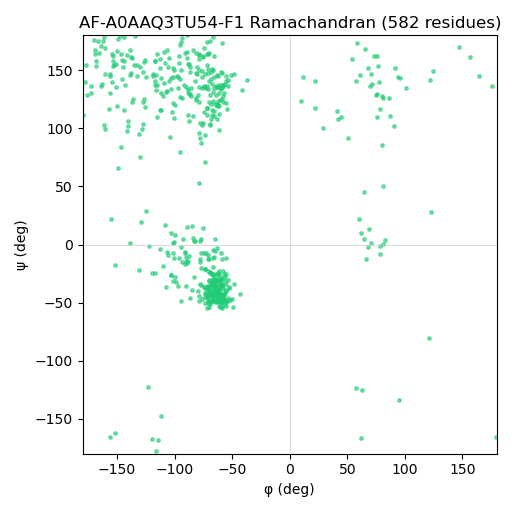00 90.19 266 GLY A N 1
ATOM 2147 C CA . GLY A 1 266 ? -14.750 -19.143 1.844 1.00 90.19 266 GLY A CA 1
ATOM 2148 C C . GLY A 1 266 ? -14.017 -18.344 2.927 1.00 90.19 266 GLY A C 1
ATOM 2149 O O . GLY A 1 266 ? -13.532 -17.242 2.679 1.00 90.19 266 GLY A O 1
ATOM 2150 N N . GLU A 1 267 ? -13.887 -18.915 4.122 1.00 86.31 267 GLU A N 1
ATOM 2151 C CA . GLU A 1 267 ? -13.317 -18.259 5.312 1.00 86.31 267 GLU A CA 1
ATOM 2152 C C . GLU A 1 267 ? -11.864 -17.784 5.152 1.00 86.31 267 GLU A C 1
ATOM 2154 O O . GLU A 1 267 ? -11.459 -16.755 5.694 1.00 86.31 267 GLU A O 1
ATOM 2159 N N . LYS A 1 268 ? -11.067 -18.538 4.391 1.00 86.75 268 LYS A N 1
ATOM 2160 C CA . LYS A 1 268 ? -9.618 -18.362 4.296 1.00 86.75 268 LYS A CA 1
ATOM 2161 C C . LYS A 1 268 ? -9.238 -17.166 3.419 1.00 86.75 268 LYS A C 1
ATOM 2163 O O . LYS A 1 268 ? -9.224 -17.252 2.192 1.00 86.75 268 LYS A O 1
ATOM 2168 N N . GLU A 1 269 ? -8.854 -16.065 4.056 1.00 90.31 269 GLU A N 1
ATOM 2169 C CA . GLU A 1 269 ? -8.325 -14.883 3.371 1.00 90.31 269 GLU A CA 1
ATOM 2170 C C . GLU A 1 269 ? -6.957 -15.131 2.690 1.00 90.31 269 GLU A C 1
ATOM 2172 O O . GLU A 1 269 ? -6.151 -15.949 3.153 1.00 90.31 269 GLU A O 1
ATOM 2177 N N . PRO A 1 270 ? -6.648 -14.419 1.586 1.00 86.50 270 PRO A N 1
ATOM 2178 C CA . PRO A 1 270 ? -5.354 -14.518 0.922 1.00 86.50 270 PRO A CA 1
ATOM 2179 C C . PRO A 1 270 ? -4.239 -13.873 1.763 1.00 86.50 270 PRO A C 1
ATOM 2181 O O . PRO A 1 270 ? -4.435 -12.870 2.447 1.00 86.50 270 PRO A O 1
ATOM 2184 N N . ARG A 1 271 ? -3.017 -14.415 1.674 1.00 81.19 271 ARG A N 1
ATOM 2185 C CA . ARG A 1 271 ? -1.856 -13.870 2.400 1.00 81.19 271 ARG A CA 1
ATOM 2186 C C . ARG A 1 271 ? -1.624 -12.391 2.050 1.00 81.19 271 ARG A C 1
ATOM 2188 O O . ARG A 1 271 ? -1.540 -12.036 0.877 1.00 81.19 271 ARG A O 1
ATOM 2195 N N . GLY A 1 272 ? -1.468 -11.554 3.076 1.00 82.00 272 GLY A N 1
ATOM 2196 C CA . GLY A 1 272 ? -1.063 -10.150 2.939 1.00 82.00 272 GLY A CA 1
ATOM 2197 C C . GLY A 1 272 ? -2.166 -9.140 2.595 1.00 82.00 272 GLY A C 1
ATOM 2198 O O . GLY A 1 272 ? -1.836 -7.973 2.407 1.00 82.00 272 GLY A O 1
ATOM 2199 N N . ARG A 1 273 ? -3.448 -9.535 2.514 1.00 88.19 273 ARG A N 1
ATOM 2200 C CA . ARG A 1 273 ? -4.593 -8.597 2.558 1.00 88.19 273 ARG A CA 1
ATOM 2201 C C . ARG A 1 273 ? -5.902 -9.303 2.916 1.00 88.19 273 ARG A C 1
ATOM 2203 O O . ARG A 1 273 ? -6.133 -10.412 2.447 1.00 88.19 273 ARG A O 1
ATOM 2210 N N . VAL A 1 274 ? -6.801 -8.631 3.625 1.00 91.50 274 VAL A N 1
ATOM 2211 C CA . VAL A 1 274 ? -8.205 -9.064 3.748 1.00 91.50 274 VAL A CA 1
ATOM 2212 C C . VAL A 1 274 ? -9.020 -8.534 2.564 1.00 91.50 274 VAL A C 1
ATOM 2214 O O . VAL A 1 274 ? -8.900 -7.371 2.164 1.00 91.50 274 VAL A O 1
ATOM 2217 N N . ARG A 1 275 ? -9.850 -9.392 1.961 1.00 91.88 275 ARG A N 1
ATOM 2218 C CA . ARG A 1 275 ? -10.752 -9.027 0.858 1.00 91.88 275 ARG A CA 1
ATOM 2219 C C . ARG A 1 275 ? -11.728 -7.932 1.291 1.00 91.88 275 ARG A C 1
ATOM 2221 O O . ARG A 1 275 ? -12.131 -7.857 2.447 1.00 91.88 275 ARG A O 1
ATOM 2228 N N . VAL A 1 276 ? -12.111 -7.086 0.334 1.00 93.12 276 VAL A N 1
ATOM 2229 C CA . VAL A 1 276 ? -13.062 -5.965 0.490 1.00 93.12 276 VAL A CA 1
ATOM 2230 C C . VAL A 1 276 ? -12.597 -4.816 1.410 1.00 93.12 276 VAL A C 1
ATOM 2232 O O . VAL A 1 276 ? -13.156 -3.732 1.326 1.00 93.12 276 VAL A O 1
ATOM 2235 N N . LEU A 1 277 ? -11.525 -4.958 2.203 1.00 92.00 277 LEU A N 1
ATOM 2236 C CA . LEU A 1 277 ? -10.972 -3.853 3.013 1.00 92.00 277 LEU A CA 1
ATOM 2237 C C . LEU A 1 277 ? -9.886 -3.027 2.290 1.00 92.00 277 LEU A C 1
ATOM 2239 O O . LEU A 1 277 ? -9.561 -1.908 2.688 1.00 92.00 277 LEU A O 1
ATOM 2243 N N . GLY A 1 278 ? -9.348 -3.534 1.178 1.00 89.00 278 GLY A N 1
ATOM 2244 C CA . GLY A 1 278 ? -8.420 -2.806 0.306 1.00 89.00 278 GLY A CA 1
ATOM 2245 C C . GLY A 1 278 ? -6.939 -3.067 0.597 1.00 89.00 278 GLY A C 1
ATOM 2246 O O . GLY A 1 278 ? -6.511 -4.214 0.671 1.00 89.00 278 GLY A O 1
ATOM 2247 N N . LEU A 1 279 ? -6.135 -1.999 0.649 1.00 87.81 279 LEU A N 1
ATOM 2248 C CA . LEU A 1 279 ? -4.683 -2.058 0.870 1.00 87.81 279 LEU A CA 1
ATOM 2249 C C . LEU A 1 279 ? -4.365 -1.653 2.311 1.00 87.81 279 LEU A C 1
ATOM 2251 O O . LEU A 1 279 ? -4.885 -0.633 2.760 1.00 87.81 279 LEU A O 1
ATOM 2255 N N . GLY A 1 280 ? -3.515 -2.412 3.001 1.00 85.44 280 GLY A N 1
ATOM 2256 C CA . GLY A 1 280 ? -3.180 -2.213 4.414 1.00 85.44 280 GLY A CA 1
ATOM 2257 C C . GLY A 1 280 ? -3.532 -3.451 5.245 1.00 85.44 280 GLY A C 1
ATOM 2258 O O . GLY A 1 280 ? -2.634 -4.253 5.469 1.00 85.44 280 GLY A O 1
ATOM 2259 N N . PRO A 1 281 ? -4.808 -3.652 5.634 1.00 89.94 281 PRO A N 1
ATOM 2260 C CA . PRO A 1 281 ? -5.197 -4.691 6.588 1.00 89.94 281 PRO A CA 1
ATOM 2261 C C . PRO A 1 281 ? -4.887 -6.103 6.084 1.00 89.94 281 PRO A C 1
ATOM 2263 O O . PRO A 1 281 ? -5.420 -6.538 5.055 1.00 89.94 281 PRO A O 1
ATOM 2266 N N . THR A 1 282 ? -4.053 -6.833 6.818 1.00 88.56 282 THR A N 1
ATOM 2267 C CA . THR A 1 282 ? -3.730 -8.240 6.570 1.00 88.56 282 THR A CA 1
ATOM 2268 C C . THR A 1 282 ? -4.595 -9.174 7.429 1.00 88.56 282 THR A C 1
ATOM 2270 O O . THR A 1 282 ? -5.187 -8.742 8.420 1.00 88.56 282 THR A O 1
ATOM 2273 N N . PRO A 1 283 ? -4.689 -10.472 7.081 1.00 87.38 283 PRO A N 1
ATOM 2274 C CA . PRO A 1 283 ? -5.396 -11.458 7.903 1.00 87.38 283 PRO A CA 1
ATOM 2275 C C . PRO A 1 283 ? -4.868 -11.546 9.345 1.00 87.38 283 PRO A C 1
ATOM 2277 O O . PRO A 1 283 ? -5.637 -11.800 10.271 1.00 87.38 283 PRO A O 1
ATOM 2280 N N . GLN A 1 284 ? -3.566 -11.296 9.531 1.00 83.62 284 GLN A N 1
ATOM 2281 C CA . GLN A 1 284 ? -2.886 -11.251 10.825 1.00 83.62 284 GLN A CA 1
ATOM 2282 C C . GLN A 1 284 ? -3.334 -10.062 11.686 1.00 83.62 284 GLN A C 1
ATOM 2284 O O . GLN A 1 284 ? -3.549 -10.251 12.878 1.00 83.62 284 GLN A O 1
ATOM 2289 N N . ASP A 1 285 ? -3.509 -8.876 11.094 1.00 82.19 285 ASP A N 1
ATOM 2290 C CA . ASP A 1 285 ? -3.888 -7.654 11.829 1.00 82.19 285 ASP A CA 1
ATOM 2291 C C . ASP A 1 285 ? -5.341 -7.693 12.325 1.00 82.19 285 ASP A C 1
ATOM 2293 O O . ASP A 1 285 ? -5.708 -6.972 13.248 1.00 82.19 285 ASP A O 1
ATOM 2297 N N . ILE A 1 286 ? -6.182 -8.510 11.680 1.00 83.81 286 ILE A N 1
ATOM 2298 C CA . ILE A 1 286 ? -7.617 -8.610 11.972 1.00 83.81 286 ILE A CA 1
ATOM 2299 C C . ILE A 1 286 ? -7.957 -9.848 12.810 1.00 83.81 286 ILE A C 1
ATOM 2301 O O . ILE A 1 286 ? -8.894 -9.780 13.601 1.00 83.81 286 ILE A O 1
ATOM 2305 N N . GLY A 1 287 ? -7.222 -10.957 12.671 1.00 81.12 287 GLY A N 1
ATOM 2306 C CA . GLY A 1 287 ? -7.536 -12.222 13.349 1.00 81.12 287 GLY A CA 1
ATOM 2307 C C . GLY A 1 287 ? -8.634 -13.018 12.635 1.00 81.12 287 GLY A C 1
ATOM 2308 O O . GLY A 1 287 ? -9.629 -13.404 13.239 1.00 81.12 287 GLY A O 1
ATOM 2309 N N . THR A 1 288 ? -8.496 -13.215 11.322 1.00 81.31 288 THR A N 1
ATOM 2310 C CA . THR A 1 288 ? -9.506 -13.897 10.488 1.00 81.31 288 THR A CA 1
ATOM 2311 C C . THR A 1 288 ? -9.650 -15.396 10.815 1.00 81.31 288 THR A C 1
ATOM 2313 O O . THR A 1 288 ? -8.638 -16.025 11.139 1.00 81.31 288 THR A O 1
ATOM 2316 N N . PRO A 1 289 ? -10.835 -16.012 10.616 1.00 73.69 289 PRO A N 1
ATOM 2317 C CA . PRO A 1 289 ? -11.057 -17.447 10.788 1.00 73.69 289 PRO A CA 1
ATOM 2318 C C . PRO A 1 289 ? -10.009 -18.330 10.100 1.00 73.69 289 PRO A C 1
ATOM 2320 O O . PRO A 1 289 ? -9.450 -17.993 9.052 1.00 73.69 289 PRO A O 1
ATOM 2323 N N . GLY A 1 290 ? -9.714 -19.476 10.716 1.00 66.44 290 GLY A N 1
ATOM 2324 C CA . GLY A 1 290 ? -8.717 -20.430 10.221 1.00 66.44 290 GLY A CA 1
ATOM 2325 C C . GLY A 1 290 ? -7.250 -19.980 10.338 1.00 66.44 290 GLY A C 1
ATOM 2326 O O . GLY A 1 290 ? -6.361 -20.738 9.944 1.00 66.44 290 GLY A O 1
ATOM 2327 N N . LEU A 1 291 ? -6.960 -18.793 10.888 1.00 69.50 291 LEU A N 1
ATOM 2328 C CA . LEU A 1 291 ? -5.598 -18.296 11.101 1.00 69.50 291 LEU A CA 1
ATOM 2329 C C . LEU A 1 291 ? -5.246 -18.222 12.594 1.00 69.50 291 LEU A C 1
ATOM 2331 O O . LEU A 1 291 ? -5.770 -17.391 13.327 1.00 69.50 291 LEU A O 1
ATOM 2335 N N . ARG A 1 292 ? -4.268 -19.023 13.036 1.00 57.25 292 ARG A N 1
ATOM 2336 C CA . ARG A 1 292 ? -3.624 -18.816 14.344 1.00 57.25 292 ARG A CA 1
ATOM 2337 C C . ARG A 1 292 ? -2.612 -17.671 14.238 1.00 57.25 292 ARG A C 1
ATOM 2339 O O . ARG A 1 292 ? -1.538 -17.841 13.660 1.00 57.25 292 ARG A O 1
ATOM 2346 N N . SER A 1 293 ? -2.960 -16.505 14.772 1.00 56.03 293 SER A N 1
ATOM 2347 C CA . SER A 1 293 ? -2.101 -15.318 14.809 1.00 56.03 293 SER A CA 1
ATOM 2348 C C . SER A 1 293 ? -1.046 -15.426 15.917 1.00 56.03 293 SER A C 1
ATOM 2350 O O . SER A 1 293 ? -1.277 -15.015 17.052 1.00 56.03 293 SER A O 1
ATOM 2352 N N . TYR A 1 294 ? 0.133 -15.951 15.581 1.00 61.66 294 TYR A N 1
ATOM 2353 C CA . TYR A 1 294 ? 1.326 -15.836 16.423 1.00 61.66 294 TYR A CA 1
ATOM 2354 C C . TYR A 1 294 ? 2.245 -14.746 15.869 1.00 61.66 294 TYR A C 1
ATOM 2356 O O . TYR A 1 294 ? 2.707 -14.850 14.731 1.00 61.66 294 TYR A O 1
ATOM 2364 N N . THR A 1 295 ? 2.550 -13.724 16.670 1.00 60.06 295 THR A N 1
ATOM 2365 C CA . THR A 1 295 ? 3.604 -12.752 16.347 1.00 60.06 295 THR A CA 1
ATOM 2366 C C . THR A 1 295 ? 4.945 -13.491 16.284 1.00 60.06 295 THR A C 1
ATOM 2368 O O . THR A 1 295 ? 5.331 -14.086 17.293 1.00 60.06 295 THR A O 1
ATOM 2371 N N . PRO A 1 296 ? 5.681 -13.484 15.156 1.00 71.81 296 PRO A N 1
ATOM 2372 C CA . PRO A 1 296 ? 6.977 -14.153 15.061 1.00 71.81 296 PRO A CA 1
ATOM 2373 C C . PRO A 1 296 ? 7.945 -13.658 16.139 1.00 71.81 296 PRO A C 1
ATOM 2375 O O . PRO A 1 296 ? 8.037 -12.451 16.358 1.00 71.81 296 PRO A O 1
ATOM 2378 N N . THR A 1 297 ? 8.708 -14.556 16.771 1.00 75.50 297 THR A N 1
ATOM 2379 C CA . THR A 1 297 ? 9.606 -14.220 17.896 1.00 75.50 297 THR A CA 1
ATOM 2380 C C . THR A 1 297 ? 10.552 -13.064 17.569 1.00 75.50 297 THR A C 1
ATOM 2382 O O . THR A 1 297 ? 10.747 -12.184 18.398 1.00 75.50 297 THR A O 1
ATOM 2385 N N . ARG A 1 298 ? 11.052 -12.986 16.325 1.00 74.44 298 ARG A N 1
ATOM 2386 C CA . ARG A 1 298 ? 11.834 -11.841 15.831 1.00 74.44 298 ARG A CA 1
ATOM 2387 C C . ARG A 1 298 ? 11.111 -10.502 16.018 1.00 74.44 298 ARG A C 1
ATOM 2389 O O . ARG A 1 298 ? 11.712 -9.584 16.555 1.00 74.44 298 ARG A O 1
ATOM 2396 N N . LEU A 1 299 ? 9.842 -10.398 15.620 1.00 71.94 299 LEU A N 1
ATOM 2397 C CA . LEU A 1 299 ? 9.053 -9.170 15.773 1.00 71.94 299 LEU A CA 1
ATOM 2398 C C . LEU A 1 299 ? 8.709 -8.886 17.242 1.00 71.94 299 LEU A C 1
ATOM 2400 O O . LEU A 1 299 ? 8.641 -7.724 17.629 1.00 71.94 299 LEU A O 1
ATOM 2404 N N . GLN A 1 300 ? 8.554 -9.917 18.082 1.00 77.25 300 GLN A N 1
ATOM 2405 C CA . GLN A 1 300 ? 8.421 -9.719 19.531 1.00 77.25 300 GLN A CA 1
ATOM 2406 C C . GLN A 1 300 ? 9.699 -9.097 20.121 1.00 77.25 300 GLN A C 1
ATOM 2408 O O . GLN A 1 300 ? 9.622 -8.091 20.824 1.00 77.25 300 GLN A O 1
ATOM 2413 N N . MET A 1 301 ? 10.874 -9.644 19.785 1.00 82.19 301 MET A N 1
ATOM 2414 C CA . MET A 1 301 ? 12.170 -9.099 20.210 1.00 82.19 301 MET A CA 1
ATOM 2415 C C . MET A 1 301 ? 12.413 -7.691 19.655 1.00 82.19 301 MET A C 1
ATOM 2417 O O . MET A 1 301 ? 12.897 -6.837 20.384 1.00 82.19 301 MET A O 1
ATOM 2421 N N . GLU A 1 302 ? 12.037 -7.422 18.405 1.00 80.12 302 GLU A N 1
ATOM 2422 C CA . GLU A 1 302 ? 12.168 -6.108 17.761 1.00 80.12 302 GLU A CA 1
ATOM 2423 C C . GLU A 1 302 ? 11.296 -5.044 18.453 1.00 80.12 302 GLU A C 1
ATOM 2425 O O . GLU A 1 302 ? 11.774 -3.951 18.752 1.00 80.12 302 GLU A O 1
ATOM 2430 N N . VAL A 1 303 ? 10.055 -5.385 18.827 1.00 82.81 303 VAL A N 1
ATOM 2431 C CA . VAL A 1 303 ? 9.179 -4.513 19.633 1.00 82.81 303 VAL A CA 1
ATOM 2432 C C . VAL A 1 303 ? 9.731 -4.299 21.048 1.00 82.81 303 VAL A C 1
ATOM 2434 O O . VAL A 1 303 ? 9.640 -3.188 21.572 1.00 82.81 303 VAL A O 1
ATOM 2437 N N . LEU A 1 304 ? 10.319 -5.321 21.678 1.00 86.25 304 LEU A N 1
ATOM 2438 C CA . LEU A 1 304 ? 10.950 -5.188 22.998 1.00 86.25 304 LEU A CA 1
ATOM 2439 C C . LEU A 1 304 ? 12.227 -4.336 22.949 1.00 86.25 304 LEU A C 1
ATOM 2441 O O . LEU A 1 304 ? 12.409 -3.476 23.808 1.00 86.25 304 LEU A O 1
ATOM 2445 N N . ALA A 1 305 ? 13.070 -4.525 21.931 1.00 87.81 305 ALA A N 1
ATOM 2446 C CA . ALA A 1 305 ? 14.278 -3.739 21.696 1.00 87.81 305 ALA A CA 1
ATOM 2447 C C . ALA A 1 305 ? 13.940 -2.275 21.393 1.00 87.81 305 ALA A C 1
ATOM 2449 O O . ALA A 1 305 ? 14.533 -1.377 21.985 1.00 87.81 305 ALA A O 1
ATOM 2450 N N . ARG A 1 306 ? 12.919 -2.021 20.565 1.00 88.12 306 ARG A N 1
ATOM 2451 C CA . ARG A 1 306 ? 12.408 -0.670 20.313 1.00 88.12 306 ARG A CA 1
ATOM 2452 C C . ARG A 1 306 ? 11.887 -0.012 21.595 1.00 88.12 306 ARG A C 1
ATOM 2454 O O . ARG A 1 306 ? 12.328 1.082 21.921 1.00 88.12 306 ARG A O 1
ATOM 2461 N N . LYS A 1 307 ? 11.047 -0.702 22.378 1.00 87.50 307 LYS A N 1
ATOM 2462 C CA . LYS A 1 307 ? 10.572 -0.201 23.684 1.00 87.50 307 LYS A CA 1
ATOM 2463 C C . LYS A 1 307 ? 11.697 -0.006 24.704 1.00 87.50 307 LYS A C 1
ATOM 2465 O O . LYS A 1 307 ? 11.534 0.771 25.639 1.00 87.50 307 LYS A O 1
ATOM 2470 N N . LYS A 1 308 ? 12.820 -0.721 24.576 1.00 92.50 308 LYS A N 1
ATOM 2471 C CA . LYS A 1 308 ? 14.029 -0.482 25.372 1.00 92.50 308 LYS A CA 1
ATOM 2472 C C . LYS A 1 308 ? 14.708 0.819 24.924 1.00 92.50 308 LYS A C 1
ATOM 2474 O O . LYS A 1 308 ? 14.834 1.718 25.748 1.00 92.50 308 LYS A O 1
ATOM 2479 N N . ALA A 1 309 ? 15.012 0.956 23.634 1.00 92.94 309 ALA A N 1
ATOM 2480 C CA . ALA A 1 309 ? 15.642 2.146 23.063 1.00 92.94 309 ALA A CA 1
ATOM 2481 C C . ALA A 1 309 ? 14.810 3.429 23.266 1.00 92.94 309 ALA A C 1
ATOM 2483 O O . ALA A 1 309 ? 15.369 4.485 23.535 1.00 92.94 309 ALA A O 1
ATOM 2484 N N . GLU A 1 310 ? 13.477 3.350 23.206 1.00 91.25 310 GLU A N 1
ATOM 2485 C CA . GLU A 1 310 ? 12.577 4.481 23.484 1.00 91.25 310 GLU A CA 1
ATOM 2486 C C . GLU A 1 310 ? 12.660 4.943 24.954 1.00 91.25 310 GLU A C 1
ATOM 2488 O O . GLU A 1 310 ? 12.635 6.146 25.211 1.00 91.25 310 GLU A O 1
ATOM 2493 N N . ARG A 1 311 ? 12.846 4.025 25.919 1.00 93.81 311 ARG A N 1
ATOM 2494 C CA . ARG A 1 311 ? 13.102 4.384 27.331 1.00 93.81 311 ARG A CA 1
ATOM 2495 C C . ARG A 1 311 ? 14.514 4.925 27.547 1.00 93.81 311 ARG A C 1
ATOM 2497 O O . ARG A 1 311 ? 14.681 5.883 28.290 1.00 93.81 311 ARG A O 1
ATOM 2504 N N . GLU A 1 312 ? 15.517 4.319 26.915 1.00 94.25 312 GLU A N 1
ATOM 2505 C CA . GLU A 1 312 ? 16.914 4.766 27.011 1.00 94.25 312 GLU A CA 1
ATOM 2506 C C . GLU A 1 312 ? 17.086 6.166 26.408 1.00 94.25 312 GLU A C 1
ATOM 2508 O O . GLU A 1 312 ? 17.735 7.013 27.016 1.00 94.25 312 GLU A O 1
ATOM 2513 N N . LYS A 1 313 ? 16.416 6.456 25.284 1.00 95.69 313 LYS A N 1
ATOM 2514 C CA . LYS A 1 313 ? 16.343 7.802 24.705 1.00 95.69 313 LYS A CA 1
ATOM 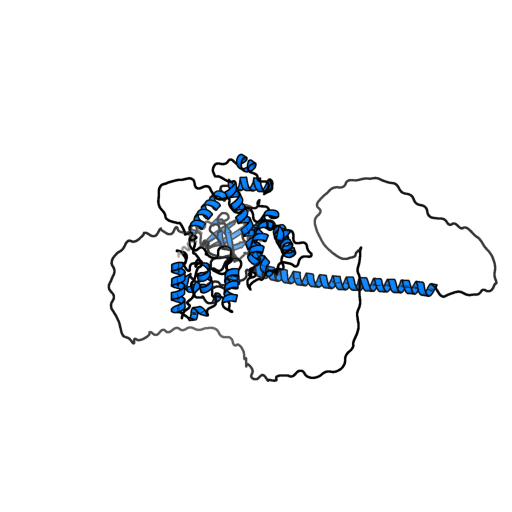2515 C C . LYS A 1 313 ? 15.676 8.793 25.663 1.00 95.69 313 LYS A C 1
ATOM 2517 O O . LYS A 1 313 ? 16.265 9.832 25.925 1.00 95.69 313 LYS A O 1
ATOM 2522 N N . ALA A 1 314 ? 14.511 8.464 26.227 1.00 94.00 314 ALA A N 1
ATOM 2523 C CA . ALA A 1 314 ? 13.824 9.354 27.167 1.00 94.00 314 ALA A CA 1
ATOM 2524 C C . ALA A 1 314 ? 14.668 9.656 28.424 1.00 94.00 314 ALA A C 1
ATOM 2526 O O . ALA A 1 314 ? 14.707 10.796 28.880 1.00 94.00 314 ALA A O 1
ATOM 2527 N N . ALA A 1 315 ? 15.398 8.664 28.948 1.00 95.19 315 ALA A N 1
ATOM 2528 C CA . ALA A 1 315 ? 16.316 8.851 30.073 1.00 95.19 315 ALA A CA 1
ATOM 2529 C C . ALA A 1 315 ? 17.545 9.712 29.713 1.00 95.19 315 ALA A C 1
ATOM 2531 O O . ALA A 1 315 ? 18.024 10.478 30.548 1.00 95.19 315 ALA A O 1
ATOM 2532 N N . LEU A 1 316 ? 18.048 9.618 28.476 1.00 96.00 316 LEU A N 1
ATOM 2533 C CA . LEU A 1 316 ? 19.099 10.509 27.972 1.00 96.00 316 LEU A CA 1
ATOM 2534 C C . LEU A 1 316 ? 18.583 11.940 27.772 1.00 96.00 316 LEU A C 1
ATOM 2536 O O . LEU A 1 316 ? 19.258 12.875 28.182 1.00 96.00 316 LEU A O 1
ATOM 2540 N N . GLU A 1 317 ? 17.386 12.117 27.209 1.00 94.94 317 GLU A N 1
ATOM 2541 C CA . GLU A 1 317 ? 16.756 13.433 27.022 1.00 94.94 317 GLU A CA 1
ATOM 2542 C C . GLU A 1 317 ? 16.492 14.130 28.366 1.00 94.94 317 GLU A C 1
ATOM 2544 O O . GLU A 1 317 ? 16.832 15.302 28.515 1.00 94.94 317 GLU A O 1
ATOM 2549 N N . GLN A 1 318 ? 16.004 13.402 29.378 1.00 95.06 318 GLN A N 1
ATOM 2550 C CA . GLN A 1 318 ? 15.895 13.920 30.746 1.00 95.06 318 GLN A CA 1
ATOM 2551 C C . GLN A 1 318 ? 17.267 14.329 31.309 1.00 95.06 318 GLN A C 1
ATOM 2553 O O . GLN A 1 318 ? 17.417 15.429 31.836 1.00 95.06 318 GLN A O 1
ATOM 2558 N N . ARG A 1 319 ? 18.290 13.474 31.175 1.00 95.69 319 ARG A N 1
ATOM 2559 C CA . ARG A 1 319 ? 19.637 13.755 31.700 1.00 95.69 319 ARG A CA 1
ATOM 2560 C C . ARG A 1 319 ? 20.325 14.934 31.000 1.00 95.69 319 ARG A C 1
ATOM 2562 O O . ARG A 1 319 ? 21.159 15.590 31.621 1.00 95.69 319 ARG A O 1
ATOM 2569 N N . ILE A 1 320 ? 19.997 15.197 29.735 1.00 96.12 320 ILE A N 1
ATOM 2570 C CA . ILE A 1 320 ? 20.438 16.395 29.011 1.00 96.12 320 ILE A CA 1
ATOM 2571 C C . ILE A 1 320 ? 19.746 17.631 29.596 1.00 96.12 320 ILE A C 1
ATOM 2573 O O . ILE A 1 320 ? 20.442 18.561 29.986 1.00 96.12 320 ILE A O 1
ATOM 2577 N N . ALA A 1 321 ? 18.421 17.610 29.776 1.00 94.88 321 ALA A N 1
ATOM 2578 C CA . ALA A 1 321 ? 17.687 18.728 30.377 1.00 94.88 321 ALA A CA 1
ATOM 2579 C C . ALA A 1 321 ? 18.183 19.071 31.802 1.00 94.88 321 ALA A C 1
ATOM 2581 O O . ALA A 1 321 ? 18.468 20.230 32.091 1.00 94.88 321 ALA A O 1
ATOM 2582 N N . GLU A 1 322 ? 18.398 18.067 32.662 1.00 95.19 322 GLU A N 1
ATOM 2583 C CA . GLU A 1 322 ? 18.976 18.251 34.009 1.00 95.19 322 GLU A CA 1
ATOM 2584 C C . GLU A 1 322 ? 20.411 18.819 33.994 1.00 95.19 322 GLU A C 1
ATOM 2586 O O . GLU A 1 322 ? 20.871 19.384 34.989 1.00 95.19 322 GLU A O 1
ATOM 2591 N N . MET A 1 323 ? 21.154 18.626 32.899 1.00 94.81 323 MET A N 1
ATOM 2592 C CA . MET A 1 323 ? 22.498 19.177 32.710 1.00 94.81 323 MET A CA 1
ATOM 2593 C C . MET A 1 323 ? 22.441 20.609 32.168 1.00 94.81 323 MET A C 1
ATOM 2595 O O . MET A 1 323 ? 23.208 21.461 32.615 1.00 94.81 323 MET A O 1
ATOM 2599 N N . GLU A 1 324 ? 21.516 20.892 31.250 1.00 94.06 324 GLU A N 1
ATOM 2600 C CA . GLU A 1 324 ? 21.260 22.232 30.721 1.00 94.06 324 GLU A CA 1
ATOM 2601 C C . GLU A 1 324 ? 20.751 23.184 31.809 1.00 94.06 324 GLU A C 1
ATOM 2603 O O . GLU A 1 324 ? 21.227 24.317 31.876 1.00 94.06 324 GLU A O 1
ATOM 2608 N N . GLU A 1 325 ? 19.866 22.718 32.695 1.00 94.38 325 GLU A N 1
ATOM 2609 C CA . GLU A 1 325 ? 19.380 23.457 33.867 1.00 94.38 325 GLU A CA 1
ATOM 2610 C C . GLU A 1 325 ? 20.537 23.820 34.812 1.00 94.38 325 GLU A C 1
ATOM 2612 O O . GLU A 1 325 ? 20.796 25.001 35.038 1.00 94.38 325 GLU A O 1
ATOM 2617 N N . LYS A 1 326 ? 21.343 22.842 35.250 1.00 94.56 326 LYS A N 1
ATOM 2618 C CA . LYS A 1 326 ? 22.525 23.095 36.104 1.00 94.56 326 LYS A CA 1
ATOM 2619 C C . LYS A 1 326 ? 23.560 24.006 35.441 1.00 94.56 326 LYS A C 1
ATOM 2621 O O . LYS A 1 326 ? 24.201 24.817 36.108 1.00 94.56 326 LYS A O 1
ATOM 2626 N N . MET A 1 327 ? 23.716 23.920 34.120 1.00 92.62 327 MET A N 1
ATOM 2627 C CA . MET A 1 327 ? 24.586 24.815 33.350 1.00 92.62 327 MET A CA 1
ATOM 2628 C C . MET A 1 327 ? 23.990 26.228 33.194 1.00 92.62 327 MET A C 1
ATOM 2630 O O . MET A 1 327 ? 24.729 27.176 32.928 1.00 92.62 327 MET A O 1
ATOM 2634 N N . GLN A 1 328 ? 22.677 26.413 33.347 1.00 91.06 328 GLN A N 1
ATOM 2635 C CA . GLN A 1 328 ? 22.051 27.734 33.488 1.00 91.06 328 GLN A CA 1
ATOM 2636 C C . GLN A 1 328 ? 22.224 28.263 34.920 1.00 91.06 328 GLN A C 1
ATOM 2638 O O . GLN A 1 328 ? 22.739 29.368 35.075 1.00 91.06 328 GLN A O 1
ATOM 2643 N N . GLU A 1 329 ? 21.927 27.464 35.952 1.00 92.19 329 GLU A N 1
ATOM 2644 C CA . GLU A 1 329 ? 22.143 27.817 37.368 1.00 92.19 329 GLU A CA 1
ATOM 2645 C C . GLU A 1 329 ? 23.579 28.291 37.636 1.00 92.19 329 GLU A C 1
ATOM 2647 O O . GLU A 1 329 ? 23.791 29.347 38.231 1.00 92.19 329 GLU A O 1
ATOM 2652 N N . GLN A 1 330 ? 24.584 27.551 37.151 1.00 89.69 330 GLN A N 1
ATOM 2653 C CA . GLN A 1 330 ? 25.995 27.908 37.326 1.00 89.69 330 GLN A CA 1
ATOM 2654 C C . GLN A 1 330 ? 26.381 29.211 36.613 1.00 89.69 330 GLN A C 1
ATOM 2656 O O . GLN A 1 330 ? 27.212 29.956 37.136 1.00 89.69 330 GLN A O 1
ATOM 2661 N N . ARG A 1 331 ? 25.772 29.514 35.456 1.00 90.75 331 ARG A N 1
ATOM 2662 C CA . ARG A 1 331 ? 25.982 30.790 34.753 1.00 90.75 331 ARG A CA 1
ATOM 2663 C C . ARG A 1 331 ? 25.354 31.948 35.523 1.00 90.75 331 ARG A C 1
ATOM 2665 O O . ARG A 1 331 ? 26.072 32.894 35.828 1.00 90.75 331 ARG A O 1
ATOM 2672 N N . MET A 1 332 ? 24.096 31.819 35.953 1.00 89.88 332 MET A N 1
ATOM 2673 C CA . MET A 1 332 ? 23.428 32.817 36.801 1.00 89.88 332 MET A CA 1
ATOM 2674 C C . MET A 1 332 ? 24.207 33.066 38.104 1.00 89.88 332 MET A C 1
ATOM 2676 O O . MET A 1 332 ? 24.433 34.208 38.489 1.00 89.88 332 MET A O 1
ATOM 2680 N N . ALA A 1 333 ? 24.691 32.011 38.766 1.00 87.62 333 ALA A N 1
ATOM 2681 C CA . ALA A 1 333 ? 25.476 32.123 39.997 1.00 87.62 333 ALA A CA 1
ATOM 2682 C C . ALA A 1 333 ? 26.878 32.731 39.788 1.00 87.62 333 ALA A C 1
ATOM 2684 O O . ALA A 1 333 ? 27.455 33.279 40.728 1.00 87.62 333 ALA A O 1
ATOM 2685 N N . HIS A 1 334 ? 27.452 32.632 38.585 1.00 85.06 334 HIS A N 1
ATOM 2686 C CA . HIS A 1 334 ? 28.689 33.331 38.227 1.00 85.06 334 HIS A CA 1
ATOM 2687 C C . HIS A 1 334 ? 28.429 34.808 37.905 1.00 85.06 334 HIS A C 1
ATOM 2689 O O . HIS A 1 334 ? 29.126 35.668 38.433 1.00 85.06 334 HIS A O 1
ATOM 2695 N N . GLU A 1 335 ? 27.383 35.105 37.135 1.00 83.81 335 GLU A N 1
ATOM 2696 C CA . GLU A 1 335 ? 26.963 36.469 36.806 1.00 83.81 335 GLU A CA 1
ATOM 2697 C C . GLU A 1 335 ? 26.609 37.279 38.066 1.00 83.81 335 GLU A C 1
ATOM 2699 O O . GLU A 1 335 ? 27.138 38.373 38.256 1.00 83.81 335 GLU A O 1
ATOM 2704 N N . MET A 1 336 ? 25.840 36.697 38.995 1.00 81.38 336 MET A N 1
ATOM 2705 C CA . MET A 1 336 ? 25.531 37.314 40.294 1.00 81.38 336 MET A CA 1
ATOM 2706 C C . MET A 1 336 ? 26.790 37.645 41.110 1.00 81.38 336 MET A C 1
ATOM 2708 O O . MET A 1 336 ? 26.887 38.748 41.643 1.00 81.38 336 MET A O 1
ATOM 2712 N N . ARG A 1 337 ? 27.786 36.744 41.167 1.00 79.81 337 ARG A N 1
ATOM 2713 C CA . ARG A 1 337 ? 29.066 37.023 41.852 1.00 79.81 337 ARG A CA 1
ATOM 2714 C C . ARG A 1 337 ? 29.855 38.146 41.179 1.00 79.81 337 ARG A C 1
ATOM 2716 O O . ARG A 1 337 ? 30.468 38.951 41.871 1.00 79.81 337 ARG A O 1
ATOM 2723 N N . ASN A 1 338 ? 29.827 38.231 39.851 1.00 74.50 338 ASN A N 1
ATOM 2724 C CA . ASN A 1 338 ? 30.518 39.297 39.126 1.00 74.50 338 ASN A CA 1
ATOM 2725 C C . ASN A 1 338 ? 29.859 40.667 39.388 1.00 74.50 338 ASN A C 1
ATOM 2727 O O . ASN A 1 338 ? 30.565 41.651 39.600 1.00 74.50 338 ASN A O 1
ATOM 2731 N N . VAL A 1 339 ? 28.522 40.728 39.463 1.00 72.69 339 VAL A N 1
ATOM 2732 C CA . VAL A 1 339 ? 27.778 41.936 39.874 1.00 72.69 339 VAL A CA 1
ATOM 2733 C C . VAL A 1 339 ? 28.087 42.320 41.328 1.00 72.69 339 VAL A C 1
ATOM 2735 O O . VAL A 1 339 ? 28.303 43.494 41.622 1.00 72.69 339 VAL A O 1
ATOM 2738 N N . GLU A 1 340 ? 28.167 41.345 42.235 1.00 64.62 340 GLU A N 1
ATOM 2739 C CA . GLU A 1 340 ? 28.488 41.570 43.650 1.00 64.62 340 GLU A CA 1
ATOM 2740 C C . GLU A 1 340 ? 29.906 42.145 43.845 1.00 64.62 340 GLU A C 1
ATOM 2742 O O . GLU A 1 340 ? 30.082 43.109 44.592 1.00 64.62 340 GLU A O 1
ATOM 2747 N N . ILE A 1 341 ? 30.899 41.647 43.098 1.00 64.50 341 ILE A N 1
ATOM 2748 C CA . ILE A 1 341 ? 32.273 42.188 43.080 1.00 64.50 341 ILE A CA 1
ATOM 2749 C C . ILE A 1 341 ? 32.298 43.640 42.568 1.00 64.50 341 ILE A C 1
ATOM 2751 O O . ILE A 1 341 ? 32.958 44.496 43.162 1.00 64.50 341 ILE A O 1
ATOM 2755 N N . ILE A 1 342 ? 31.550 43.946 41.500 1.00 64.12 342 ILE A N 1
ATOM 2756 C CA . ILE A 1 342 ? 31.428 45.316 40.972 1.00 64.12 342 ILE A CA 1
ATOM 2757 C C . ILE A 1 342 ? 30.785 46.246 42.016 1.00 64.12 342 ILE A C 1
ATOM 2759 O O . ILE A 1 342 ? 31.229 47.383 42.177 1.00 64.12 342 ILE A O 1
ATOM 2763 N N . SER A 1 343 ? 29.796 45.761 42.775 1.00 57.69 343 SER A N 1
ATOM 2764 C CA . SER A 1 343 ? 29.148 46.541 43.835 1.00 57.69 343 SER A CA 1
ATOM 2765 C C . SER A 1 343 ? 30.069 46.843 45.022 1.00 57.69 343 SER A C 1
ATOM 2767 O O . SER A 1 343 ? 29.963 47.925 45.596 1.00 57.69 343 SER A O 1
ATOM 2769 N N . GLN A 1 344 ? 30.963 45.925 45.408 1.00 55.81 344 GLN A N 1
ATOM 2770 C CA . GLN A 1 344 ? 31.878 46.140 46.540 1.00 55.81 344 GLN A CA 1
ATOM 2771 C C . GLN A 1 344 ? 32.986 47.151 46.204 1.00 55.81 344 GLN A C 1
ATOM 2773 O O . GLN A 1 344 ? 33.304 48.020 47.017 1.00 55.81 344 GLN A O 1
ATOM 2778 N N . ASN A 1 345 ? 33.509 47.117 44.975 1.00 53.47 345 ASN A N 1
ATOM 2779 C CA . ASN A 1 345 ? 34.542 48.057 44.521 1.00 53.47 345 ASN A CA 1
ATOM 2780 C C . ASN A 1 345 ? 34.028 49.503 44.344 1.00 53.47 345 ASN A C 1
ATOM 2782 O O . ASN A 1 345 ? 34.829 50.429 44.240 1.00 53.47 345 ASN A O 1
ATOM 2786 N N . GLY A 1 346 ? 32.708 49.718 44.353 1.00 52.28 346 GLY A N 1
ATOM 2787 C CA . GLY A 1 346 ? 32.084 51.044 44.332 1.00 52.28 346 GLY A CA 1
ATOM 2788 C C . GLY A 1 346 ? 31.995 51.747 45.694 1.00 52.28 346 GLY A C 1
ATOM 2789 O O . GLY A 1 346 ? 31.378 52.808 45.779 1.00 52.28 346 GLY A O 1
ATOM 2790 N N . SER A 1 347 ? 32.525 51.174 46.784 1.00 48.75 347 SER A N 1
ATOM 2791 C CA . SER A 1 347 ? 32.363 51.735 48.138 1.00 48.75 347 SER A CA 1
ATOM 2792 C C . SER A 1 347 ? 33.534 51.453 49.087 1.00 48.75 347 SER A C 1
ATOM 2794 O O . SER A 1 347 ? 33.367 50.800 50.114 1.00 48.75 347 SER A O 1
ATOM 2796 N N . ASN A 1 348 ? 34.712 52.017 48.794 1.00 44.59 348 ASN A N 1
ATOM 2797 C CA . ASN A 1 348 ? 35.673 52.385 49.843 1.00 44.59 348 ASN A CA 1
ATOM 2798 C C . ASN A 1 348 ? 36.660 53.479 49.390 1.00 44.59 348 ASN A C 1
ATOM 2800 O O . ASN A 1 348 ? 37.497 53.269 48.516 1.00 44.59 348 ASN A O 1
ATOM 2804 N N . THR A 1 349 ? 36.596 54.637 50.048 1.00 45.78 349 THR A N 1
ATOM 2805 C CA . THR A 1 349 ? 37.579 55.734 49.963 1.00 45.78 349 THR A CA 1
ATOM 2806 C C . THR A 1 349 ? 37.707 56.379 51.344 1.00 45.78 349 THR A C 1
ATOM 2808 O O . THR A 1 349 ? 36.751 56.315 52.109 1.00 45.78 349 THR A O 1
ATOM 2811 N N . GLN A 1 350 ? 38.837 57.060 51.602 1.00 39.53 350 GLN A N 1
ATOM 2812 C CA . GLN A 1 350 ? 39.288 57.657 52.884 1.00 39.53 350 GLN A CA 1
ATOM 2813 C C . GLN A 1 350 ? 40.069 56.662 53.790 1.00 39.53 350 GLN A C 1
ATOM 2815 O O . GLN A 1 350 ? 39.548 55.615 54.139 1.00 39.53 350 GLN A O 1
ATOM 2820 N N . HIS A 1 351 ? 41.393 56.825 54.005 1.00 39.19 351 HIS A N 1
ATOM 2821 C CA . HIS A 1 351 ? 42.095 57.698 54.995 1.00 39.19 351 HIS A CA 1
ATOM 2822 C C . HIS A 1 351 ? 42.472 56.914 56.294 1.00 39.19 351 HIS A C 1
ATOM 2824 O O . HIS A 1 351 ? 41.687 56.080 56.714 1.00 39.19 351 HIS A O 1
ATOM 2830 N N . HIS A 1 352 ? 43.608 57.094 57.004 1.00 35.84 352 HIS A N 1
ATOM 2831 C CA . HIS A 1 352 ? 44.829 57.911 56.810 1.00 35.84 352 HIS A CA 1
ATOM 2832 C C . HIS A 1 352 ? 46.014 57.433 57.717 1.00 35.84 352 HIS A C 1
ATOM 2834 O O . HIS A 1 352 ? 45.804 57.135 58.885 1.00 35.84 352 HIS A O 1
ATOM 2840 N N . LEU A 1 353 ? 47.232 57.397 57.148 1.00 36.44 353 LEU A N 1
ATOM 2841 C CA . LEU A 1 353 ? 48.627 57.494 57.679 1.00 36.44 353 LEU A CA 1
ATOM 2842 C C . LEU A 1 353 ? 49.027 57.426 59.190 1.00 36.44 353 LEU A C 1
ATOM 2844 O O . LEU A 1 353 ? 48.472 58.128 60.028 1.00 36.44 353 LEU A O 1
ATOM 2848 N N . GLY A 1 354 ? 50.204 56.803 59.436 1.00 33.81 354 GLY A N 1
ATOM 2849 C CA . GLY A 1 354 ? 51.226 57.196 60.449 1.00 33.81 354 GLY A CA 1
ATOM 2850 C C . GLY A 1 354 ? 51.653 56.123 61.486 1.00 33.81 354 GLY A C 1
ATOM 2851 O O . GLY A 1 354 ? 50.828 55.293 61.843 1.00 33.81 354 GLY A O 1
ATOM 2852 N N . THR A 1 355 ? 52.883 56.046 62.047 1.00 33.03 355 THR A N 1
ATOM 2853 C CA . THR A 1 355 ? 54.188 56.729 61.799 1.00 33.03 355 THR A CA 1
ATOM 2854 C C . THR A 1 355 ? 55.369 55.965 62.478 1.00 33.03 355 THR A C 1
ATOM 2856 O O . THR A 1 355 ? 55.217 55.583 63.629 1.00 33.03 355 THR A O 1
ATOM 2859 N N . ARG A 1 356 ? 56.514 55.794 61.766 1.00 35.84 356 ARG A N 1
ATOM 2860 C CA . ARG A 1 356 ? 57.981 55.744 62.143 1.00 35.84 356 ARG A CA 1
ATOM 2861 C C . ARG A 1 356 ? 58.407 55.391 63.606 1.00 35.84 356 ARG A C 1
ATOM 2863 O O . ARG A 1 356 ? 57.813 55.919 64.532 1.00 35.84 356 ARG A O 1
ATOM 2870 N N . SER A 1 357 ? 59.468 54.621 63.927 1.00 35.25 357 SER A N 1
ATOM 2871 C CA . SER A 1 357 ? 60.829 54.387 63.349 1.00 35.25 357 SER A CA 1
ATOM 2872 C C . SER A 1 357 ? 61.389 52.971 63.704 1.00 35.25 357 SER A C 1
ATOM 2874 O O . SER A 1 357 ? 60.903 52.376 64.659 1.00 35.25 357 SER A O 1
ATOM 2876 N N . GLY A 1 358 ? 62.406 52.354 63.060 1.00 35.38 358 GLY A N 1
ATOM 2877 C CA . GLY A 1 358 ? 63.290 52.755 61.939 1.00 35.38 358 GLY A CA 1
ATOM 2878 C C . GLY A 1 358 ? 64.746 52.170 62.035 1.00 35.38 358 GLY A C 1
ATOM 2879 O O . GLY A 1 358 ? 65.068 51.630 63.086 1.00 35.38 358 GLY A O 1
ATOM 2880 N N . GLU A 1 359 ? 65.701 52.215 61.070 1.00 34.59 359 GLU A N 1
ATOM 2881 C CA . GLU A 1 359 ? 65.704 52.672 59.645 1.00 34.59 359 GLU A CA 1
ATOM 2882 C C . GLU A 1 359 ? 66.721 51.983 58.656 1.00 34.59 359 GLU A C 1
ATOM 2884 O O . GLU A 1 359 ? 66.481 52.107 57.462 1.00 34.59 359 GLU A O 1
ATOM 2889 N N . HIS A 1 360 ? 67.805 51.270 59.051 1.00 36.88 360 HIS A N 1
ATOM 2890 C CA . HIS A 1 360 ? 68.891 50.763 58.137 1.00 36.88 360 HIS A CA 1
ATOM 2891 C C . HIS A 1 360 ? 69.429 49.346 58.504 1.00 36.88 360 HIS A C 1
ATOM 2893 O O . HIS A 1 360 ? 69.212 48.910 59.634 1.00 36.88 360 HIS A O 1
ATOM 2899 N N . VAL A 1 361 ? 70.150 48.573 57.661 1.00 35.62 361 VAL A N 1
ATOM 2900 C CA . VAL A 1 361 ? 70.928 48.867 56.420 1.00 35.62 361 VAL A CA 1
ATOM 2901 C C . VAL A 1 361 ? 70.491 47.990 55.217 1.00 35.62 361 VAL A C 1
ATOM 2903 O O . VAL A 1 361 ? 69.886 46.937 55.396 1.00 35.62 361 VAL A O 1
ATOM 2906 N N . ASP A 1 362 ? 70.810 48.471 54.014 1.00 38.22 362 ASP A N 1
ATOM 2907 C CA . ASP A 1 362 ? 70.503 48.022 52.643 1.00 38.22 362 ASP A CA 1
ATOM 2908 C C . ASP A 1 362 ? 71.219 46.697 52.221 1.00 38.22 362 ASP A C 1
ATOM 2910 O O . ASP A 1 362 ? 71.963 46.120 53.010 1.00 38.22 362 ASP A O 1
ATOM 2914 N N . GLU A 1 363 ? 70.990 46.080 51.047 1.00 37.28 363 GLU A N 1
ATOM 2915 C CA . GLU A 1 363 ? 71.359 46.571 49.696 1.00 37.28 363 GLU A CA 1
ATOM 2916 C C . GLU A 1 363 ? 70.401 46.103 48.555 1.00 37.28 363 GLU A C 1
ATOM 2918 O O . GLU A 1 363 ? 69.544 45.240 48.745 1.00 37.28 363 GLU A O 1
ATOM 2923 N N . THR A 1 364 ? 70.504 46.722 47.368 1.00 39.25 364 THR A N 1
ATOM 2924 C CA . THR A 1 364 ? 69.527 46.700 46.245 1.00 39.25 364 THR A CA 1
ATOM 2925 C C . THR A 1 364 ? 69.954 45.802 45.062 1.00 39.25 364 THR A C 1
ATOM 2927 O O . THR A 1 364 ? 71.117 45.421 44.971 1.00 39.25 364 THR A O 1
ATOM 2930 N N . ASN A 1 365 ? 69.066 45.348 44.153 1.00 39.03 365 ASN A N 1
ATOM 2931 C CA . ASN A 1 365 ? 68.747 45.941 42.822 1.00 39.03 365 ASN A CA 1
ATOM 2932 C C . ASN A 1 365 ? 68.150 44.832 41.891 1.00 39.03 365 ASN A C 1
ATOM 2934 O O . ASN A 1 365 ? 68.403 43.662 42.155 1.00 39.03 365 ASN A O 1
ATOM 2938 N N . ASN A 1 366 ? 67.427 45.055 40.775 1.00 37.34 366 ASN A N 1
ATOM 2939 C CA . ASN A 1 366 ? 66.731 46.248 40.266 1.00 37.34 366 ASN A CA 1
ATOM 2940 C C . ASN A 1 366 ? 65.543 45.893 39.322 1.00 37.34 366 ASN A C 1
ATOM 2942 O O . ASN A 1 366 ? 65.442 44.794 38.788 1.00 37.34 366 ASN A O 1
ATOM 2946 N N . ILE A 1 367 ? 64.699 46.902 39.112 1.00 34.06 367 ILE A N 1
ATOM 2947 C CA . ILE A 1 367 ? 63.494 47.077 38.275 1.00 34.06 367 ILE A CA 1
ATOM 2948 C C . ILE A 1 367 ? 63.632 46.756 36.761 1.00 34.06 367 ILE A C 1
ATOM 2950 O O . ILE A 1 367 ? 64.600 47.191 36.144 1.00 34.06 367 ILE A O 1
ATOM 2954 N N . ALA A 1 368 ? 62.590 46.145 36.156 1.00 32.41 368 ALA A N 1
ATOM 2955 C CA . ALA A 1 368 ? 61.921 46.478 34.860 1.00 32.41 368 ALA A CA 1
ATOM 2956 C C . ALA A 1 368 ? 60.842 45.394 34.550 1.00 32.41 368 ALA A C 1
ATOM 2958 O O . ALA A 1 368 ? 61.098 44.232 34.844 1.00 32.41 368 ALA A O 1
ATOM 2959 N N . GLN A 1 369 ? 59.594 45.613 34.094 1.00 30.78 369 GLN A N 1
ATOM 2960 C CA . GLN A 1 369 ? 58.913 46.609 33.229 1.00 30.78 369 GLN A CA 1
ATOM 2961 C C . GLN A 1 369 ? 58.862 46.211 31.730 1.00 30.78 369 GLN A C 1
ATOM 2963 O O . GLN A 1 369 ? 59.761 45.528 31.255 1.00 30.78 369 GLN A O 1
ATOM 2968 N N . PHE A 1 370 ? 57.825 46.697 31.019 1.00 27.62 370 PHE A N 1
ATOM 2969 C CA . PHE A 1 370 ? 57.493 46.522 29.583 1.00 27.62 370 PHE A CA 1
ATOM 2970 C C . PHE A 1 370 ? 56.902 45.157 29.183 1.00 27.62 370 PHE A C 1
ATOM 2972 O O . PHE A 1 370 ? 57.096 44.172 29.886 1.00 27.62 370 PHE A O 1
ATOM 2979 N N . HIS A 1 371 ? 56.244 45.016 28.025 1.00 32.09 371 HIS A N 1
ATOM 2980 C CA . HIS A 1 371 ? 55.121 45.764 27.407 1.00 32.09 371 HIS A CA 1
ATOM 2981 C C . HIS A 1 371 ? 54.566 44.862 26.274 1.00 32.09 371 HIS A C 1
ATOM 2983 O O . HIS A 1 371 ? 55.166 43.833 25.965 1.00 32.09 371 HIS A O 1
ATOM 2989 N N . GLU A 1 372 ? 53.434 45.215 25.670 1.00 39.53 372 GLU A N 1
ATOM 2990 C CA . GLU A 1 372 ? 52.878 44.517 24.495 1.00 39.53 372 GLU A CA 1
ATOM 2991 C C . GLU A 1 372 ? 53.703 44.765 23.216 1.00 39.53 372 GLU A C 1
ATOM 2993 O O . GLU A 1 372 ? 54.276 45.844 23.082 1.00 39.53 372 GLU A O 1
ATOM 2998 N N . ASP A 1 373 ? 53.700 43.807 22.276 1.00 30.31 373 ASP A N 1
ATOM 2999 C CA . ASP A 1 373 ? 53.544 44.064 20.828 1.00 30.31 373 ASP A CA 1
ATOM 3000 C C . ASP A 1 373 ? 53.288 42.757 20.032 1.00 30.31 373 ASP A C 1
ATOM 3002 O O . ASP A 1 373 ? 53.580 41.654 20.502 1.00 30.31 373 ASP A O 1
ATOM 3006 N N . GLU A 1 374 ? 52.697 42.874 18.835 1.00 34.19 374 GLU A N 1
ATOM 3007 C CA . GLU A 1 374 ? 52.310 41.750 17.957 1.00 34.19 374 GLU A CA 1
ATOM 3008 C C . GLU A 1 374 ? 53.423 41.283 16.993 1.00 34.19 374 GLU A C 1
ATOM 3010 O O . GLU A 1 374 ? 54.248 42.076 16.542 1.00 34.19 374 GLU A O 1
ATOM 3015 N N . ALA A 1 375 ? 53.354 40.018 16.548 1.00 29.80 375 ALA A N 1
ATOM 3016 C CA . ALA A 1 375 ? 53.910 39.579 15.260 1.00 29.80 375 ALA A CA 1
ATOM 3017 C C . ALA A 1 375 ? 53.178 38.338 14.694 1.00 29.80 375 ALA A C 1
ATOM 3019 O O . ALA A 1 375 ? 52.611 37.534 15.433 1.00 29.80 375 ALA A O 1
ATOM 3020 N N . TYR A 1 376 ? 53.206 38.199 13.366 1.00 25.73 376 TYR A N 1
ATOM 3021 C CA . TYR A 1 376 ? 52.565 37.154 12.544 1.00 25.73 376 TYR A CA 1
ATOM 3022 C C . TYR A 1 376 ? 53.647 36.283 11.843 1.00 25.73 376 TYR A C 1
ATOM 3024 O O . TYR A 1 376 ? 54.826 36.466 12.129 1.00 25.73 376 TYR A O 1
ATOM 3032 N N . VAL A 1 377 ? 53.254 35.435 10.871 1.00 32.94 377 VAL A N 1
ATOM 3033 C CA . VAL A 1 377 ? 54.098 34.730 9.860 1.00 32.94 377 VAL A CA 1
ATOM 3034 C C . VAL A 1 377 ? 54.644 33.331 10.247 1.00 32.94 377 VAL A C 1
ATOM 3036 O O . VAL A 1 377 ? 55.641 33.240 10.946 1.00 32.94 377 VAL A O 1
ATOM 3039 N N . GLU A 1 378 ? 53.983 32.284 9.703 1.00 33.03 378 GLU A N 1
ATOM 3040 C CA . GLU A 1 378 ? 54.531 31.123 8.925 1.00 33.03 378 GLU A CA 1
ATOM 3041 C C . GLU A 1 378 ? 55.670 30.229 9.503 1.00 33.03 378 GLU A C 1
ATOM 3043 O O . GLU A 1 378 ? 56.427 30.634 10.372 1.00 33.03 378 GLU A O 1
ATOM 3048 N N . ASP A 1 379 ? 55.922 28.981 9.068 1.00 30.95 379 ASP A N 1
ATOM 3049 C CA . ASP A 1 379 ? 55.236 27.945 8.248 1.00 30.95 379 ASP A CA 1
ATOM 3050 C C . ASP A 1 379 ? 56.067 26.628 8.380 1.00 30.95 379 ASP A C 1
ATOM 3052 O O . ASP A 1 379 ? 57.152 26.657 8.960 1.00 30.95 379 ASP A O 1
ATOM 3056 N N . GLN A 1 380 ? 55.610 25.504 7.799 1.00 28.88 380 GLN A N 1
ATOM 3057 C CA . GLN A 1 380 ? 56.358 24.247 7.567 1.00 28.88 380 GLN A CA 1
ATOM 3058 C C . GLN A 1 380 ? 56.754 23.429 8.828 1.00 28.88 380 GLN A C 1
ATOM 3060 O O . GLN A 1 380 ? 56.949 23.951 9.916 1.00 28.88 380 GLN A O 1
ATOM 3065 N N . SER A 1 381 ? 56.913 22.099 8.776 1.00 30.02 381 SER A N 1
ATOM 3066 C CA . SER A 1 381 ? 56.568 21.075 7.763 1.00 30.02 381 SER A CA 1
ATOM 3067 C C . SER A 1 381 ? 56.687 19.667 8.383 1.00 30.02 381 SER A C 1
ATOM 3069 O O . SER A 1 381 ? 57.235 19.543 9.477 1.00 30.02 381 SER A O 1
ATOM 3071 N N . SER A 1 382 ? 56.314 18.623 7.623 1.00 33.16 382 SER A N 1
ATOM 3072 C CA . SER A 1 382 ? 56.837 17.238 7.718 1.00 33.16 382 SER A CA 1
ATOM 3073 C C . SER A 1 382 ? 56.443 16.384 8.955 1.00 33.16 382 SER A C 1
ATOM 3075 O O . SER A 1 382 ? 56.286 16.902 10.055 1.00 33.16 382 SER A O 1
ATOM 3077 N N . ASP A 1 383 ? 56.277 15.055 8.871 1.00 32.31 383 ASP A N 1
ATOM 3078 C CA . ASP A 1 383 ? 56.046 14.188 7.697 1.00 32.31 383 ASP A CA 1
ATOM 3079 C C . ASP A 1 383 ? 55.566 12.771 8.095 1.00 32.31 383 ASP A C 1
ATOM 3081 O O . ASP A 1 383 ? 55.789 12.350 9.229 1.00 32.31 383 ASP A O 1
ATOM 3085 N N . GLU A 1 384 ? 55.029 12.031 7.107 1.00 34.22 384 GLU A N 1
ATOM 3086 C CA . GLU A 1 384 ? 55.032 10.547 6.984 1.00 34.22 384 GLU A CA 1
ATOM 3087 C C . GLU A 1 384 ? 54.381 9.690 8.117 1.00 34.22 384 GLU A C 1
ATOM 3089 O O . GLU A 1 384 ? 53.950 10.187 9.153 1.00 34.22 384 GLU A O 1
ATOM 3094 N N . GLY A 1 385 ? 54.276 8.356 7.931 1.00 30.89 385 GLY A N 1
ATOM 3095 C CA . GLY A 1 385 ? 54.085 7.421 9.072 1.00 30.89 385 GLY A CA 1
ATOM 3096 C C . GLY A 1 385 ? 52.867 6.472 9.119 1.00 30.89 385 GLY A C 1
ATOM 3097 O O . GLY A 1 385 ? 52.424 6.103 10.202 1.00 30.89 385 GLY A O 1
ATOM 3098 N N . GLU A 1 386 ? 52.327 6.070 7.969 1.00 35.25 386 GLU A N 1
ATOM 3099 C CA . GLU A 1 386 ? 51.671 4.771 7.679 1.00 35.25 386 GLU A CA 1
ATOM 3100 C C . GLU A 1 386 ? 51.320 3.739 8.804 1.00 35.25 386 GLU A C 1
ATOM 3102 O O . GLU A 1 386 ? 52.176 3.128 9.435 1.00 35.25 386 GLU A O 1
ATOM 3107 N N . ASN A 1 387 ? 50.027 3.380 8.875 1.00 30.42 387 ASN A N 1
ATOM 3108 C CA . ASN A 1 387 ? 49.493 2.007 8.694 1.00 30.42 387 ASN A CA 1
ATOM 3109 C C . ASN A 1 387 ? 50.213 0.761 9.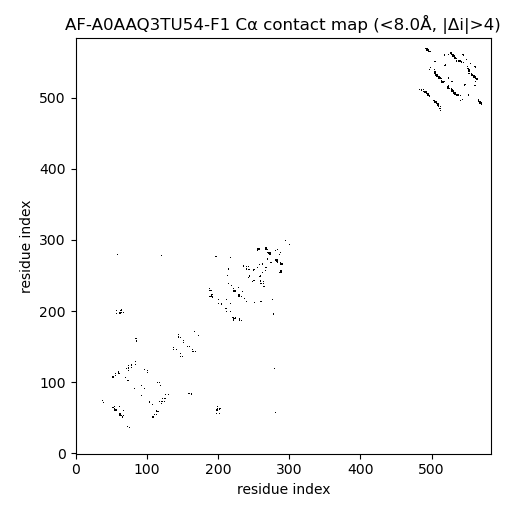314 1.00 30.42 387 ASN A C 1
ATOM 3111 O O . ASN A 1 387 ? 51.120 0.218 8.690 1.00 30.42 387 ASN A O 1
ATOM 3115 N N . LEU A 1 388 ? 49.641 0.130 10.372 1.00 31.61 388 LEU A N 1
ATOM 3116 C CA . LEU A 1 388 ? 48.963 -1.211 10.324 1.00 31.61 388 LEU A CA 1
ATOM 3117 C C . LEU A 1 388 ? 48.701 -1.926 11.688 1.00 31.61 388 LEU A C 1
ATOM 3119 O O . LEU A 1 388 ? 49.509 -1.907 12.605 1.00 31.61 388 LEU A O 1
ATOM 3123 N N . LEU A 1 389 ? 47.558 -2.639 11.740 1.00 28.58 389 LEU A N 1
ATOM 3124 C CA . LEU A 1 389 ? 47.179 -3.851 12.522 1.00 28.58 389 LEU A CA 1
ATOM 3125 C C . LEU A 1 389 ? 47.936 -4.233 13.828 1.00 28.58 389 LEU A C 1
ATOM 3127 O O . LEU A 1 389 ? 49.066 -4.707 13.767 1.00 28.58 389 LEU A O 1
ATOM 3131 N N . GLY A 1 390 ? 47.240 -4.254 14.988 1.00 28.81 390 GLY A N 1
ATOM 3132 C CA . GLY A 1 390 ? 47.883 -4.571 16.289 1.00 28.81 390 GLY A CA 1
ATOM 3133 C C . GLY A 1 390 ? 47.066 -5.149 17.473 1.00 28.81 390 GLY A C 1
ATOM 3134 O O . GLY A 1 390 ? 47.519 -5.024 18.597 1.00 28.81 390 GLY A O 1
ATOM 3135 N N . SER A 1 391 ? 45.901 -5.785 17.272 1.00 28.86 391 SER A N 1
ATOM 3136 C CA . SER A 1 391 ? 45.257 -6.758 18.205 1.00 28.86 391 SER A CA 1
ATOM 3137 C C . SER A 1 391 ? 45.229 -6.533 19.755 1.00 28.86 391 SER A C 1
ATOM 3139 O O . SER A 1 391 ? 46.179 -6.863 20.455 1.00 28.86 391 SER A O 1
ATOM 3141 N N . MET A 1 392 ? 44.005 -6.342 20.283 1.00 27.95 392 MET A N 1
ATOM 3142 C CA . MET A 1 392 ? 43.488 -6.780 21.611 1.00 27.95 392 MET A CA 1
ATOM 3143 C C . MET A 1 392 ? 43.780 -6.005 22.929 1.00 27.95 392 MET A C 1
ATOM 3145 O O . MET A 1 392 ? 44.893 -5.972 23.434 1.00 27.95 392 MET A O 1
ATOM 3149 N N . CYS A 1 393 ? 42.653 -5.686 23.596 1.00 26.91 393 CYS A N 1
ATOM 3150 C CA . CYS A 1 393 ? 42.337 -5.868 25.032 1.00 26.91 393 CYS A CA 1
ATOM 3151 C C . CYS A 1 393 ? 42.404 -4.712 26.068 1.00 26.91 393 CYS A C 1
ATOM 3153 O O . CYS A 1 393 ? 43.396 -4.019 26.225 1.00 26.91 393 CYS A O 1
ATOM 3155 N N . VAL A 1 394 ? 41.320 -4.709 26.872 1.00 27.83 394 VAL A N 1
ATOM 3156 C CA . VAL A 1 394 ? 41.059 -4.207 28.247 1.00 27.83 394 VAL A CA 1
ATOM 3157 C C . VAL A 1 394 ? 41.005 -2.703 28.604 1.00 27.83 394 VAL A C 1
ATOM 3159 O O . VAL A 1 394 ? 41.883 -1.913 28.299 1.00 27.83 394 VAL A O 1
ATOM 3162 N N . SER A 1 395 ? 39.976 -2.411 29.421 1.00 28.89 395 SER A N 1
ATOM 3163 C CA . SER A 1 395 ? 39.814 -1.310 30.396 1.00 28.89 395 SER A CA 1
ATOM 3164 C C . SER A 1 395 ? 39.445 0.111 29.931 1.00 28.89 395 SER A C 1
ATOM 3166 O O . SER A 1 395 ? 40.222 0.832 29.321 1.00 28.89 395 SER A O 1
ATOM 3168 N N . SER A 1 396 ? 38.260 0.557 30.371 1.00 26.00 396 SER A N 1
ATOM 3169 C CA . SER A 1 396 ? 37.903 1.975 30.598 1.00 26.00 396 SER A CA 1
ATOM 3170 C C . SER A 1 396 ? 38.567 2.482 31.904 1.00 26.00 396 SER A C 1
ATOM 3172 O O . SER A 1 396 ? 38.938 1.630 32.717 1.00 26.00 396 SER A O 1
ATOM 3174 N N . PRO A 1 397 ? 38.703 3.806 32.167 1.00 39.50 397 PRO A N 1
ATOM 3175 C CA . PRO A 1 397 ? 37.546 4.689 32.436 1.00 39.50 397 PRO A CA 1
ATOM 3176 C C . PRO A 1 397 ? 37.683 6.163 31.960 1.00 39.50 397 PRO A C 1
ATOM 3178 O O . PRO A 1 397 ? 38.748 6.571 31.519 1.00 39.50 397 PRO A O 1
ATOM 3181 N N . ALA A 1 398 ? 36.624 6.964 32.200 1.00 26.45 398 ALA A N 1
ATOM 3182 C CA . ALA A 1 398 ? 36.628 8.445 32.294 1.00 26.45 398 ALA A CA 1
ATOM 3183 C C . ALA A 1 398 ? 36.982 9.260 31.014 1.00 26.45 398 ALA A C 1
ATOM 3185 O O . ALA A 1 398 ? 37.501 8.713 30.054 1.00 26.45 398 ALA A O 1
ATOM 3186 N N . MET A 1 399 ? 36.787 10.589 30.943 1.00 26.39 399 MET A N 1
ATOM 3187 C CA . MET A 1 399 ? 35.624 11.486 31.196 1.00 26.39 399 MET A CA 1
ATOM 3188 C C . MET A 1 399 ? 36.000 12.899 30.655 1.00 26.39 399 MET A C 1
ATOM 3190 O O . MET A 1 399 ? 37.185 13.122 30.446 1.00 26.39 399 MET A O 1
ATOM 3194 N N . GLN A 1 400 ? 35.043 13.843 30.516 1.00 29.94 400 GLN A N 1
ATOM 3195 C CA . GLN A 1 400 ? 35.222 15.272 30.092 1.00 29.94 400 GLN A CA 1
ATOM 3196 C C . GLN A 1 400 ? 35.467 15.484 28.565 1.00 29.94 400 GLN A C 1
ATOM 3198 O O . GLN A 1 400 ? 36.168 14.690 27.956 1.00 29.94 400 GLN A O 1
ATOM 3203 N N . SER A 1 401 ? 34.778 16.359 27.796 1.00 28.84 401 SER A N 1
ATOM 3204 C CA . SER A 1 401 ? 34.337 17.793 27.857 1.00 28.84 401 SER A CA 1
ATOM 3205 C C . SER A 1 401 ? 35.338 18.741 27.163 1.00 28.84 401 SER A C 1
ATOM 3207 O O . SER A 1 401 ? 36.529 18.499 27.297 1.00 28.84 401 SER A O 1
ATOM 3209 N N . CYS A 1 402 ? 34.990 19.837 26.465 1.00 28.31 402 CYS A N 1
ATOM 3210 C CA . CYS A 1 402 ? 33.709 20.547 26.210 1.00 28.31 402 CYS A CA 1
ATOM 3211 C C . CYS A 1 402 ? 33.789 21.272 24.816 1.00 28.31 402 CYS A C 1
ATOM 3213 O O . CYS A 1 402 ? 34.651 20.888 24.034 1.00 28.31 402 CYS A O 1
ATOM 3215 N N . GLN A 1 403 ? 33.008 22.272 24.350 1.00 33.66 403 GLN A N 1
ATOM 3216 C CA . GLN A 1 403 ? 31.980 23.178 24.920 1.00 33.66 403 GLN A CA 1
ATOM 3217 C C . GLN A 1 403 ? 30.637 23.052 24.130 1.00 33.66 403 GLN A C 1
ATOM 3219 O O . GLN A 1 403 ? 30.128 21.938 24.115 1.00 33.66 403 GLN A O 1
ATOM 3224 N N . GLY A 1 404 ? 29.927 24.002 23.481 1.00 28.05 404 GLY A N 1
ATOM 3225 C CA . GLY A 1 404 ? 30.088 25.422 23.061 1.00 28.05 404 GLY A CA 1
ATOM 3226 C C . GLY A 1 404 ? 29.929 25.568 21.533 1.00 28.05 404 GLY A C 1
ATOM 3227 O O . GLY A 1 404 ? 30.390 24.686 20.822 1.00 28.05 404 GLY A O 1
ATOM 3228 N N . ASN A 1 405 ? 29.319 26.591 20.911 1.00 31.45 405 ASN A N 1
ATOM 3229 C CA . ASN A 1 405 ? 28.582 27.821 21.293 1.00 31.45 405 ASN A CA 1
ATOM 3230 C C . ASN A 1 405 ? 27.615 28.140 20.105 1.00 31.45 405 ASN A C 1
ATOM 3232 O O . ASN A 1 405 ? 27.944 27.752 18.990 1.00 31.45 405 ASN A O 1
ATOM 3236 N N . LEU A 1 406 ? 26.494 28.878 20.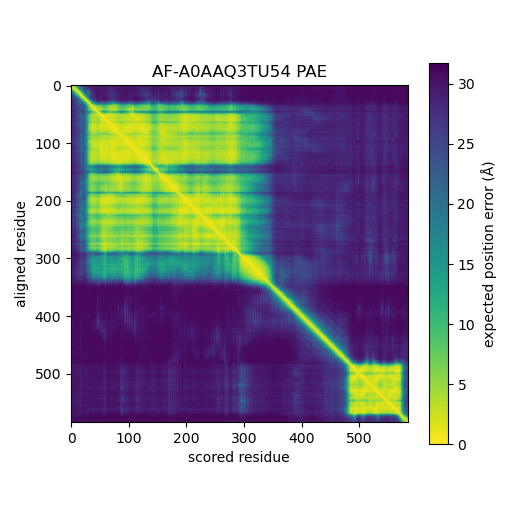130 1.00 28.59 406 LEU A N 1
ATOM 3237 C CA . LEU A 1 406 ? 25.554 29.495 21.092 1.00 28.59 406 LEU A CA 1
ATOM 3238 C C . LEU A 1 406 ? 24.475 30.243 20.230 1.00 28.59 406 LEU A C 1
ATOM 3240 O O . LEU A 1 406 ? 24.470 30.071 19.013 1.00 28.59 406 LEU A O 1
ATOM 3244 N N . VAL A 1 407 ? 23.655 31.130 20.833 1.00 29.28 407 VAL A N 1
ATOM 3245 C CA . VAL A 1 407 ? 22.627 32.041 20.233 1.00 29.28 407 VAL A CA 1
ATOM 3246 C C . VAL A 1 407 ? 21.224 31.428 20.028 1.00 29.28 407 VAL A C 1
ATOM 3248 O O . VAL A 1 407 ? 21.097 30.447 19.307 1.00 29.28 407 VAL A O 1
ATOM 3251 N N . SER A 1 408 ? 20.092 31.983 20.508 1.00 29.75 408 SER A N 1
ATOM 3252 C CA . SER A 1 408 ? 19.742 32.853 21.668 1.00 29.75 408 SER A CA 1
ATOM 3253 C C . SER A 1 408 ? 18.194 32.916 21.812 1.00 29.75 408 SER A C 1
ATOM 3255 O O . SER A 1 408 ? 17.485 32.559 20.873 1.00 29.75 408 SER A O 1
ATOM 3257 N N . ALA A 1 409 ? 17.661 33.370 22.961 1.00 25.28 409 ALA A N 1
ATOM 3258 C CA . ALA A 1 409 ? 16.210 33.514 23.244 1.00 25.28 409 ALA A CA 1
ATOM 3259 C C . ALA A 1 409 ? 15.625 34.902 22.841 1.00 25.28 409 ALA A C 1
ATOM 3261 O O . ALA A 1 409 ? 16.369 35.707 22.275 1.00 25.28 409 ALA A O 1
ATOM 3262 N N . PRO A 1 410 ? 14.308 35.184 23.038 1.00 43.66 410 PRO A N 1
ATOM 3263 C CA . PRO A 1 410 ? 13.717 35.618 24.340 1.00 43.66 410 PRO A CA 1
ATOM 3264 C C . PRO A 1 410 ? 12.499 34.747 24.791 1.00 43.66 410 PRO A C 1
ATOM 3266 O O . PRO A 1 410 ? 11.960 34.013 23.971 1.00 43.66 410 PRO A O 1
ATOM 3269 N N . ALA A 1 411 ? 12.073 34.616 26.067 1.00 31.17 411 ALA A N 1
ATOM 3270 C CA . ALA A 1 411 ? 11.654 35.577 27.127 1.00 31.17 411 ALA A CA 1
ATOM 3271 C C . ALA A 1 411 ? 10.278 36.256 26.844 1.00 31.17 411 ALA A C 1
ATOM 3273 O O . ALA A 1 411 ? 10.046 36.636 25.704 1.00 31.17 411 ALA A O 1
ATOM 3274 N N . ALA A 1 412 ? 9.309 36.475 27.760 1.00 29.91 412 ALA A N 1
ATOM 3275 C CA . ALA A 1 412 ? 9.054 36.153 29.194 1.00 29.91 412 ALA A CA 1
ATOM 3276 C C . ALA A 1 412 ? 7.492 36.183 29.441 1.00 29.91 412 ALA A C 1
ATOM 3278 O O . ALA A 1 412 ? 6.777 36.192 28.444 1.00 29.91 412 ALA A O 1
ATOM 3279 N N . HIS A 1 413 ? 6.805 36.209 30.610 1.00 33.22 413 HIS A N 1
ATOM 3280 C CA . HIS A 1 413 ? 7.059 36.229 32.079 1.00 33.22 413 HIS A CA 1
ATOM 3281 C C . HIS A 1 413 ? 5.739 35.804 32.847 1.00 33.22 413 HIS A C 1
ATOM 3283 O O . HIS A 1 413 ? 4.727 35.618 32.169 1.00 33.22 413 HIS A O 1
ATOM 3289 N N . PRO A 1 414 ? 5.679 35.632 34.200 1.00 54.28 414 PRO A N 1
ATOM 3290 C CA . PRO A 1 414 ? 4.557 34.965 34.918 1.00 54.28 414 PRO A CA 1
ATOM 3291 C C . PRO A 1 414 ? 3.731 35.833 35.917 1.00 54.28 414 PRO A C 1
ATOM 3293 O O . PRO A 1 414 ? 4.036 37.000 36.145 1.00 54.28 414 PRO A O 1
ATOM 3296 N N . SER A 1 415 ? 2.738 35.230 36.602 1.00 28.44 415 SER A N 1
ATOM 3297 C CA . SER A 1 415 ? 2.131 35.732 37.862 1.00 28.44 415 SER A CA 1
ATOM 3298 C C . SER A 1 415 ? 1.684 34.585 38.808 1.00 28.44 415 SER A C 1
ATOM 3300 O O . SER A 1 415 ? 1.649 33.426 38.396 1.00 28.44 415 SER A O 1
ATOM 3302 N N . GLN A 1 416 ? 1.424 34.880 40.094 1.00 31.33 416 GLN A N 1
ATOM 3303 C CA . GLN A 1 416 ? 1.314 33.895 41.197 1.00 31.33 416 GLN A CA 1
ATOM 3304 C C . GLN A 1 416 ? -0.090 33.789 41.838 1.00 31.33 416 GLN A C 1
ATOM 3306 O O . GLN A 1 416 ? -0.894 34.713 41.744 1.00 31.33 416 GLN A O 1
ATOM 3311 N N . GLY A 1 417 ? -0.334 32.710 42.600 1.00 25.95 417 GLY A N 1
ATOM 3312 C CA . GLY A 1 417 ? -1.446 32.587 43.557 1.00 25.95 417 GLY A CA 1
ATOM 3313 C C . GLY A 1 417 ? -1.354 31.311 44.412 1.00 25.95 417 GLY A C 1
ATOM 3314 O O . GLY A 1 417 ? -1.154 30.231 43.864 1.00 25.95 417 GLY A O 1
ATOM 3315 N N . ASN A 1 418 ? -1.482 31.426 45.742 1.00 29.84 418 ASN A N 1
ATOM 3316 C CA . ASN A 1 418 ? -1.364 30.314 46.709 1.00 29.84 418 ASN A CA 1
ATOM 3317 C C . ASN A 1 418 ? -2.742 29.943 47.337 1.00 29.84 418 ASN A C 1
ATOM 3319 O O . ASN A 1 418 ? -3.701 30.697 47.164 1.00 29.84 418 ASN A O 1
ATOM 3323 N N . PRO A 1 419 ? -2.891 28.781 48.013 1.00 48.47 419 PRO A N 1
ATOM 3324 C CA . PRO A 1 419 ? -4.190 28.117 48.218 1.00 48.47 419 PRO A CA 1
ATOM 3325 C C . PRO A 1 419 ? -4.898 28.436 49.547 1.00 48.47 419 PRO A C 1
ATOM 3327 O O . PRO A 1 419 ? -4.274 28.953 50.468 1.00 48.47 419 PRO A O 1
ATOM 3330 N N . ILE A 1 420 ? -6.163 27.988 49.680 1.00 29.61 420 ILE A N 1
ATOM 3331 C CA . ILE A 1 420 ? -6.732 27.364 50.901 1.00 29.61 420 ILE A CA 1
ATOM 3332 C C . ILE A 1 420 ? -8.111 26.708 50.625 1.00 29.61 420 ILE A C 1
ATOM 3334 O O . ILE A 1 420 ? -8.870 27.164 49.776 1.00 29.61 420 ILE A O 1
ATOM 3338 N N . ASN A 1 421 ? -8.436 25.689 51.436 1.00 28.59 421 ASN A N 1
ATOM 3339 C CA . ASN A 1 421 ? -9.731 25.002 51.627 1.00 28.59 421 ASN A CA 1
ATOM 3340 C C . ASN A 1 421 ? -10.242 23.971 50.594 1.00 28.59 421 ASN A C 1
ATOM 3342 O O . ASN A 1 421 ? -9.888 23.957 49.421 1.00 28.59 421 ASN A O 1
ATOM 3346 N N . ALA A 1 422 ? -11.068 23.046 51.104 1.00 26.61 422 ALA A N 1
ATOM 3347 C CA . ALA A 1 422 ? -11.483 21.789 50.469 1.00 26.61 422 ALA A CA 1
ATOM 3348 C C . ALA A 1 422 ? -12.980 21.497 50.691 1.00 26.61 422 ALA A C 1
ATOM 3350 O O . ALA A 1 422 ? -13.579 22.094 51.584 1.00 26.61 422 ALA A O 1
ATOM 3351 N N . THR A 1 423 ? -13.562 20.522 49.966 1.00 26.84 423 THR A N 1
ATOM 3352 C CA . THR A 1 423 ? -14.672 19.652 50.442 1.00 26.84 423 THR A CA 1
ATOM 3353 C C . THR A 1 423 ? -15.012 18.512 49.454 1.00 26.84 423 THR A C 1
ATOM 3355 O O . THR A 1 423 ? -15.132 18.741 48.259 1.00 26.84 423 THR A O 1
ATOM 3358 N N . ARG A 1 424 ? -15.220 17.298 50.002 1.00 27.28 424 ARG A N 1
ATOM 3359 C CA . ARG A 1 424 ? -15.901 16.089 49.457 1.00 27.28 424 ARG A CA 1
ATOM 3360 C C . ARG A 1 424 ? -15.615 15.624 48.012 1.00 27.28 424 ARG A C 1
ATOM 3362 O O . ARG A 1 424 ? -16.238 16.078 47.060 1.00 27.28 424 ARG A O 1
ATOM 3369 N N . ALA A 1 425 ? -14.914 14.491 47.920 1.00 27.05 425 ALA A N 1
ATOM 3370 C CA . ALA A 1 425 ? -15.330 13.388 47.042 1.00 27.05 425 ALA A CA 1
ATOM 3371 C C . ALA A 1 425 ? -16.272 12.429 47.812 1.00 27.05 425 ALA A C 1
ATOM 3373 O O . ALA A 1 425 ? -16.285 12.438 49.044 1.00 27.05 425 ALA A O 1
ATOM 3374 N N . VAL A 1 426 ? -17.060 11.607 47.108 1.00 29.36 426 VAL A N 1
ATOM 3375 C CA . VAL A 1 426 ? -17.998 10.625 47.697 1.00 29.36 426 VAL A CA 1
ATOM 3376 C C . VAL A 1 426 ? -17.585 9.203 47.302 1.00 29.36 426 VAL A C 1
ATOM 3378 O O . VAL A 1 426 ? -17.239 8.958 46.150 1.00 29.36 426 VAL A O 1
ATOM 3381 N N . GLN A 1 427 ? -17.626 8.270 48.258 1.00 30.27 427 GLN A N 1
ATOM 3382 C CA . GLN A 1 427 ? -17.362 6.843 48.038 1.00 30.27 427 GLN A CA 1
ATOM 3383 C C . GLN A 1 427 ? -18.627 6.080 47.607 1.00 30.27 427 GLN A C 1
ATOM 3385 O O . GLN A 1 427 ? -19.717 6.402 48.080 1.00 30.27 427 GLN A O 1
ATOM 3390 N N . PRO A 1 428 ? -18.476 4.974 46.863 1.00 31.97 428 PRO A N 1
ATOM 3391 C CA . PRO A 1 428 ? -19.287 3.774 47.023 1.00 31.97 428 PRO A CA 1
ATOM 3392 C C . PRO A 1 428 ? -18.546 2.741 47.895 1.00 31.97 428 PRO A C 1
ATOM 3394 O O . PRO A 1 428 ? -17.360 2.484 47.691 1.00 31.97 428 PRO A O 1
ATOM 3397 N N . SER A 1 429 ? -19.240 2.128 48.855 1.00 27.23 429 SER A N 1
ATOM 3398 C CA . SER A 1 429 ? -18.713 1.042 49.694 1.00 27.23 429 SER A CA 1
ATOM 3399 C C . SER A 1 429 ? -19.295 -0.321 49.289 1.00 27.23 429 SER A C 1
ATOM 3401 O O . SER A 1 429 ? -20.405 -0.407 48.769 1.00 27.23 429 SER A O 1
ATOM 3403 N N . GLY A 1 430 ? -18.545 -1.401 49.530 1.00 28.25 430 GLY A N 1
ATOM 3404 C CA . GLY A 1 430 ? -18.978 -2.775 49.257 1.00 28.25 430 GLY A CA 1
ATOM 3405 C C . GLY A 1 430 ? -17.904 -3.790 49.652 1.00 28.25 430 GLY A C 1
ATOM 3406 O O . GLY A 1 430 ? -16.840 -3.829 49.040 1.00 28.25 430 GLY A O 1
ATOM 3407 N N . ASN A 1 431 ? -18.160 -4.584 50.696 1.00 30.25 431 ASN A N 1
ATOM 3408 C CA . ASN A 1 431 ? -17.178 -5.526 51.248 1.00 30.25 431 ASN A CA 1
ATOM 3409 C C . ASN A 1 431 ? -17.081 -6.838 50.440 1.00 30.25 431 ASN A C 1
ATOM 3411 O O . ASN A 1 431 ? -18.104 -7.342 49.975 1.00 30.25 431 ASN A O 1
ATOM 3415 N N . PRO A 1 432 ? -15.887 -7.458 50.359 1.00 33.50 432 PRO A N 1
ATOM 3416 C CA . PRO A 1 432 ? -15.720 -8.827 49.880 1.00 33.50 432 PRO A CA 1
ATOM 3417 C C . PRO A 1 432 ? -16.040 -9.852 50.983 1.00 33.50 432 PRO A C 1
ATOM 3419 O O . PRO A 1 432 ? -15.831 -9.584 52.165 1.00 33.50 432 PRO A O 1
ATOM 3422 N N . THR A 1 433 ? -16.475 -11.058 50.607 1.00 29.38 433 THR A N 1
ATOM 3423 C CA . THR A 1 433 ? -16.545 -12.223 51.514 1.00 29.38 433 THR A CA 1
ATOM 3424 C C . THR A 1 433 ? -16.253 -13.543 50.794 1.00 29.38 433 THR A C 1
ATOM 3426 O O . THR A 1 433 ? -16.431 -13.659 49.584 1.00 29.38 433 THR A O 1
ATOM 3429 N N . ASN A 1 434 ? -15.867 -14.532 51.606 1.00 27.42 434 ASN A N 1
ATOM 3430 C CA . ASN A 1 434 ? -15.640 -15.954 51.321 1.00 27.42 434 ASN A CA 1
ATOM 3431 C C . ASN A 1 434 ? -14.360 -16.325 50.551 1.00 27.42 434 ASN A C 1
ATOM 3433 O O . ASN A 1 434 ? -14.020 -15.776 49.508 1.00 27.42 434 ASN A O 1
ATOM 3437 N N . ALA A 1 435 ? -13.638 -17.286 51.134 1.00 27.39 435 ALA A N 1
ATOM 3438 C CA . ALA A 1 435 ? -12.270 -17.648 50.791 1.00 27.39 435 ALA A CA 1
ATOM 3439 C C . ALA A 1 435 ? -12.155 -19.085 50.262 1.00 27.39 435 ALA A C 1
ATOM 3441 O O . ALA A 1 435 ? -12.974 -19.954 50.561 1.00 27.39 435 ALA A O 1
ATOM 3442 N N . THR A 1 436 ? -11.075 -19.334 49.526 1.00 25.38 436 THR A N 1
ATOM 3443 C CA . THR A 1 436 ? -10.638 -20.663 49.089 1.00 25.38 436 THR A CA 1
ATOM 3444 C C . THR A 1 436 ? -10.056 -21.472 50.258 1.00 25.38 436 THR A C 1
ATOM 3446 O O . THR A 1 436 ? -9.185 -20.954 50.959 1.00 25.38 436 THR A O 1
ATOM 3449 N N . PRO A 1 437 ? -10.412 -22.757 50.429 1.00 31.84 437 PRO A N 1
ATOM 3450 C CA . PRO A 1 437 ? -9.595 -23.719 51.160 1.00 31.84 437 PRO A CA 1
ATOM 3451 C C . PRO A 1 437 ? -8.647 -24.465 50.202 1.00 31.84 437 PRO A C 1
ATOM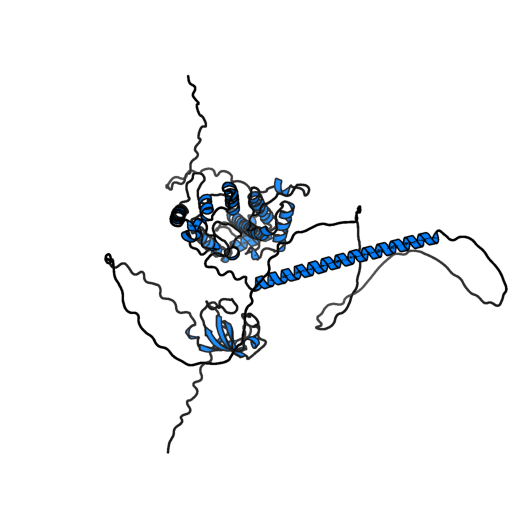 3453 O O . PRO A 1 437 ? -9.055 -24.896 49.125 1.00 31.84 437 PRO A O 1
ATOM 3456 N N . ALA A 1 438 ? -7.387 -24.659 50.597 1.00 24.84 438 ALA A N 1
ATOM 3457 C CA . ALA A 1 438 ? -6.410 -25.447 49.841 1.00 24.84 438 ALA A CA 1
ATOM 3458 C C . ALA A 1 438 ? -5.605 -26.349 50.787 1.00 24.84 438 ALA A C 1
ATOM 3460 O O . ALA A 1 438 ? -4.962 -25.848 51.707 1.00 24.84 438 ALA A O 1
ATOM 3461 N N . VAL A 1 439 ? -5.624 -27.670 50.561 1.00 26.80 439 VAL A N 1
ATOM 3462 C CA . VAL A 1 439 ? -4.880 -28.650 51.374 1.00 26.80 439 VAL A CA 1
ATOM 3463 C C . VAL A 1 439 ? -4.264 -29.749 50.494 1.00 26.80 439 VAL A C 1
ATOM 3465 O O . VAL A 1 439 ? -4.959 -30.647 50.041 1.00 26.80 439 VAL A O 1
ATOM 3468 N N . GLN A 1 440 ? -2.939 -29.645 50.339 1.00 26.89 440 GLN A N 1
ATOM 3469 C CA . GLN A 1 440 ? -1.918 -30.705 50.214 1.00 26.89 440 GLN A CA 1
ATOM 3470 C C . GLN A 1 440 ? -1.935 -31.731 49.056 1.00 26.89 440 GLN A C 1
ATOM 3472 O O . GLN A 1 440 ? -2.954 -32.225 48.588 1.00 26.89 440 GLN A O 1
ATOM 3477 N N . LEU A 1 441 ? -0.712 -32.101 48.649 1.00 24.83 441 LEU A N 1
ATOM 3478 C CA . LEU A 1 441 ? -0.410 -33.270 47.819 1.00 24.83 441 LEU A CA 1
ATOM 3479 C C . LEU A 1 441 ? -0.208 -34.522 48.688 1.00 24.83 441 LEU A C 1
ATOM 3481 O O . LEU A 1 441 ? 0.280 -34.430 49.811 1.00 24.83 441 LEU A O 1
ATOM 3485 N N . SER A 1 442 ? -0.425 -35.698 48.099 1.00 26.62 442 SER A N 1
ATOM 3486 C CA . SER A 1 442 ? 0.216 -36.953 48.519 1.00 26.62 442 SER A CA 1
ATOM 3487 C C . SER A 1 442 ? 0.652 -37.757 47.284 1.00 26.62 442 SER A C 1
ATOM 3489 O O . SER A 1 442 ? 0.232 -37.456 46.165 1.00 26.62 442 SER A O 1
ATOM 3491 N N . GLN A 1 443 ? 1.568 -38.713 47.460 1.00 29.06 443 GLN A N 1
ATOM 3492 C CA . GLN A 1 443 ? 2.197 -39.466 46.367 1.00 29.06 443 GLN A CA 1
ATOM 3493 C C . GLN A 1 443 ? 1.583 -40.866 46.214 1.00 29.06 443 GLN A C 1
ATOM 3495 O O . GLN A 1 443 ? 1.291 -41.525 47.208 1.00 29.06 443 GLN A O 1
ATOM 3500 N N . GLY A 1 444 ? 1.470 -41.353 44.976 1.00 25.56 444 GLY A N 1
ATOM 3501 C CA . GLY A 1 444 ? 1.074 -42.729 44.662 1.00 25.56 444 GLY A CA 1
ATOM 3502 C C . GLY A 1 444 ? 1.087 -42.981 43.151 1.00 25.56 444 GLY A C 1
ATOM 3503 O O . GLY A 1 444 ? 0.714 -42.101 42.381 1.00 25.56 444 GLY A O 1
ATOM 3504 N N . ASN A 1 445 ? 1.551 -44.157 42.721 1.00 25.47 445 ASN A N 1
ATOM 3505 C CA . ASN A 1 445 ? 1.632 -44.566 41.308 1.00 25.47 445 ASN A CA 1
ATOM 3506 C C . ASN A 1 445 ? 1.090 -46.022 41.161 1.00 25.47 445 ASN A C 1
ATOM 3508 O O . ASN A 1 445 ? 0.579 -46.555 42.145 1.00 25.47 445 ASN A O 1
ATOM 3512 N N . PRO A 1 446 ? 1.039 -46.649 39.972 1.00 45.91 446 PRO A N 1
ATOM 3513 C CA . PRO A 1 446 ? -0.221 -46.938 39.289 1.00 45.91 446 PRO A CA 1
ATOM 3514 C C . PRO A 1 446 ? -0.630 -48.423 39.316 1.00 45.91 446 PRO A C 1
ATOM 3516 O O . PRO A 1 446 ? 0.185 -49.310 39.571 1.00 45.91 446 PRO A O 1
ATOM 3519 N N . THR A 1 447 ? -1.881 -48.735 38.948 1.00 28.11 447 THR A N 1
ATOM 3520 C CA . THR A 1 447 ? -2.290 -50.114 38.601 1.00 28.11 447 THR A CA 1
ATOM 3521 C C . THR A 1 447 ? -3.440 -50.145 37.578 1.00 28.11 447 THR A C 1
ATOM 3523 O O . THR A 1 447 ? -4.187 -49.182 37.430 1.00 28.11 447 THR A O 1
ATOM 3526 N N . ASN A 1 448 ? -3.532 -51.250 36.831 1.00 26.53 448 ASN A N 1
ATOM 3527 C CA . ASN A 1 448 ? -4.403 -51.465 35.666 1.00 26.53 448 ASN A CA 1
ATOM 3528 C C . ASN A 1 448 ? -5.901 -51.612 36.001 1.00 26.53 448 ASN A C 1
ATOM 3530 O O . ASN A 1 448 ? -6.221 -52.201 37.028 1.00 26.53 448 ASN A O 1
ATOM 3534 N N . ALA A 1 449 ? -6.784 -51.290 35.041 1.00 26.91 449 ALA A N 1
ATOM 3535 C CA . ALA A 1 449 ? -7.723 -52.258 34.431 1.00 26.91 449 ALA A CA 1
ATOM 3536 C C . ALA A 1 449 ? -8.581 -51.635 33.303 1.00 26.91 449 ALA A C 1
ATOM 3538 O O . ALA A 1 449 ? -8.862 -50.440 33.307 1.00 26.91 449 ALA A O 1
ATOM 3539 N N . ILE A 1 450 ? -9.041 -52.474 32.366 1.00 29.72 450 ILE A N 1
ATOM 3540 C CA . ILE A 1 450 ? -10.087 -52.172 31.369 1.00 29.72 450 ILE A CA 1
ATOM 3541 C C . ILE A 1 450 ? -11.264 -53.124 31.631 1.00 29.72 450 ILE A C 1
ATOM 3543 O O . ILE A 1 450 ? -11.030 -54.310 31.867 1.00 29.72 450 ILE A O 1
ATOM 3547 N N . PRO A 1 451 ? -12.514 -52.651 31.514 1.00 31.73 451 PRO A N 1
ATOM 3548 C CA . PRO A 1 451 ? -13.541 -53.469 30.867 1.00 31.73 451 PRO A CA 1
ATOM 3549 C C . PRO A 1 451 ? -14.356 -52.685 29.822 1.00 31.73 451 PRO A C 1
ATOM 3551 O O . PRO A 1 451 ? -14.501 -51.467 29.898 1.00 31.73 451 PRO A O 1
ATOM 3554 N N . ALA A 1 452 ? -14.914 -53.402 28.844 1.00 25.06 452 ALA A N 1
ATOM 3555 C CA . ALA A 1 452 ? -15.772 -52.853 27.792 1.00 25.06 452 ALA A CA 1
ATOM 3556 C C . ALA A 1 452 ? -17.177 -53.476 27.843 1.00 25.06 452 ALA A C 1
ATOM 3558 O O . ALA A 1 452 ? -17.316 -54.660 28.143 1.00 25.06 452 ALA A O 1
ATOM 3559 N N . VAL A 1 453 ? -18.209 -52.697 27.498 1.00 27.69 453 VAL A N 1
ATOM 3560 C CA . VAL A 1 453 ? -19.604 -53.152 27.335 1.00 27.69 453 VAL A CA 1
ATOM 3561 C C . VAL A 1 453 ? -20.207 -52.470 26.097 1.00 27.69 453 VAL A C 1
ATOM 3563 O O . VAL A 1 453 ? -19.848 -51.337 25.780 1.00 27.69 453 VAL A O 1
ATOM 3566 N N . GLN A 1 454 ? -21.086 -53.166 25.368 1.00 28.55 454 GLN A N 1
ATOM 3567 C CA . GLN A 1 454 ? -21.697 -52.686 24.118 1.00 28.55 454 GLN A CA 1
ATOM 3568 C C . GLN A 1 454 ? -23.089 -52.047 24.322 1.00 28.55 454 GLN A C 1
ATOM 3570 O O . GLN A 1 454 ? -23.781 -52.397 25.278 1.00 28.55 454 GLN A O 1
ATOM 3575 N N . PRO A 1 455 ? -23.538 -51.156 23.412 1.00 30.03 455 PRO A N 1
ATOM 3576 C CA . PRO A 1 455 ? -24.877 -50.568 23.452 1.00 30.03 455 PRO A CA 1
ATOM 3577 C C . PRO A 1 455 ? -25.952 -51.485 22.839 1.00 30.03 455 PRO A C 1
ATOM 3579 O O . PRO A 1 455 ? -25.749 -52.097 21.789 1.00 30.03 455 PRO A O 1
ATOM 3582 N N . SER A 1 456 ? -27.134 -51.526 23.460 1.00 27.55 456 SER A N 1
ATOM 3583 C CA . SER A 1 456 ? -28.343 -52.172 22.927 1.00 27.55 456 SER A CA 1
ATOM 3584 C C . SER A 1 456 ? -29.206 -51.198 22.097 1.00 27.55 456 SER A C 1
ATOM 3586 O O . SER A 1 456 ? -28.978 -49.990 22.080 1.00 27.55 456 SER A O 1
ATOM 3588 N N . ARG A 1 457 ? -30.155 -51.735 21.315 1.00 27.84 457 ARG A N 1
ATOM 3589 C CA . ARG A 1 457 ? -30.856 -51.024 20.221 1.00 27.84 457 ARG A CA 1
ATOM 3590 C C . ARG A 1 457 ? -32.189 -50.386 20.645 1.00 27.84 457 ARG A C 1
ATOM 3592 O O . ARG A 1 457 ? -32.926 -50.981 21.422 1.00 27.84 457 ARG A O 1
ATOM 3599 N N . GLY A 1 458 ? -32.555 -49.278 19.990 1.00 23.42 458 GLY A N 1
ATOM 3600 C CA . GLY A 1 458 ? -33.903 -48.687 20.002 1.00 23.42 458 GLY A CA 1
ATOM 3601 C C . GLY A 1 458 ? -34.129 -47.732 18.816 1.00 23.42 458 GLY A C 1
ATOM 3602 O O . GLY A 1 458 ? -33.669 -46.600 18.845 1.00 23.42 458 GLY A O 1
ATOM 3603 N N . ASN A 1 459 ? -34.801 -48.214 17.768 1.00 26.66 459 ASN A N 1
ATOM 3604 C CA . ASN A 1 459 ? -35.207 -47.529 16.516 1.00 26.66 459 ASN A CA 1
ATOM 3605 C C . ASN A 1 459 ? -36.600 -48.113 16.125 1.00 26.66 459 ASN A C 1
ATOM 3607 O O . ASN A 1 459 ? -37.007 -49.054 16.817 1.00 26.66 459 ASN A O 1
ATOM 3611 N N . PRO A 1 460 ? -37.323 -47.721 15.042 1.00 47.97 460 PRO A N 1
ATOM 3612 C CA . PRO A 1 460 ? -37.073 -46.756 13.950 1.00 47.97 460 PRO A CA 1
ATOM 3613 C C . PRO A 1 460 ? -38.034 -45.535 14.081 1.00 47.97 460 PRO A C 1
ATOM 3615 O O . PRO A 1 460 ? -38.316 -45.180 15.218 1.00 47.97 460 PRO A O 1
ATOM 3618 N N . ILE A 1 461 ? -38.571 -44.779 13.100 1.00 27.42 461 ILE A N 1
ATOM 3619 C CA . ILE A 1 461 ? -38.717 -44.733 11.609 1.00 27.42 461 ILE A CA 1
ATOM 3620 C C . ILE A 1 461 ? -38.775 -43.224 11.208 1.00 27.42 461 ILE A C 1
ATOM 3622 O O . ILE A 1 461 ? -38.759 -42.382 12.098 1.00 27.42 461 ILE A O 1
ATOM 3626 N N . ASN A 1 462 ? -38.837 -42.733 9.958 1.00 27.12 462 ASN A N 1
ATOM 3627 C CA . ASN A 1 462 ? -39.037 -43.265 8.591 1.00 27.12 462 ASN A CA 1
ATOM 3628 C C . ASN A 1 462 ? -38.117 -42.421 7.659 1.00 27.12 462 ASN A C 1
ATOM 3630 O O . ASN A 1 462 ? -37.958 -41.233 7.915 1.00 27.12 462 ASN A O 1
ATOM 3634 N N . ALA A 1 463 ? -37.356 -42.902 6.670 1.00 25.41 463 ALA A N 1
ATOM 3635 C CA . ALA A 1 463 ? -37.605 -43.767 5.505 1.00 25.41 463 ALA A CA 1
ATOM 3636 C C . ALA A 1 463 ? -38.329 -43.088 4.313 1.00 25.41 463 ALA A C 1
ATOM 3638 O O . ALA A 1 463 ? -39.523 -42.803 4.349 1.00 25.41 463 ALA A O 1
ATOM 3639 N N . THR A 1 464 ? -37.582 -42.892 3.219 1.00 24.23 464 THR A N 1
ATOM 3640 C CA . THR A 1 464 ? -38.033 -42.777 1.815 1.00 24.23 464 THR A CA 1
ATOM 3641 C C . THR A 1 464 ? -36.870 -43.238 0.916 1.00 24.23 464 THR A C 1
ATOM 3643 O O . THR A 1 464 ? -35.723 -43.284 1.362 1.00 24.23 464 THR A O 1
ATOM 3646 N N . LEU A 1 465 ? -37.184 -43.714 -0.291 1.00 28.95 465 LEU A N 1
ATOM 3647 C CA . LEU A 1 465 ? -36.360 -44.638 -1.084 1.00 28.95 465 LEU A CA 1
ATOM 3648 C C . LEU A 1 465 ? -35.169 -44.004 -1.827 1.00 28.95 465 LEU A C 1
ATOM 3650 O O . LEU A 1 465 ? -35.158 -42.815 -2.135 1.00 28.95 465 LEU A O 1
ATOM 3654 N N . ALA A 1 466 ? -34.203 -44.856 -2.184 1.00 24.86 466 ALA A N 1
ATOM 3655 C CA . ALA A 1 466 ? -33.081 -44.545 -3.068 1.00 24.86 466 ALA A CA 1
ATOM 3656 C C . ALA A 1 466 ? -33.188 -45.314 -4.398 1.00 24.86 466 ALA A C 1
ATOM 3658 O O . ALA A 1 466 ? -33.703 -46.432 -4.432 1.00 24.86 466 ALA A O 1
ATOM 3659 N N . VAL A 1 467 ? -32.636 -44.743 -5.472 1.00 25.48 467 VAL A N 1
ATOM 3660 C CA . VAL A 1 467 ? -32.416 -45.400 -6.774 1.00 25.48 467 VAL A CA 1
ATOM 3661 C C . VAL A 1 467 ? -30.983 -45.101 -7.233 1.00 25.48 467 VAL A C 1
ATOM 3663 O O . VAL A 1 467 ? -30.439 -44.036 -6.942 1.00 25.48 467 VAL A O 1
ATOM 3666 N N . GLN A 1 468 ? -30.348 -46.064 -7.901 1.00 34.50 468 GLN A N 1
ATOM 3667 C CA . GLN A 1 468 ? -28.951 -45.996 -8.346 1.00 34.50 468 GLN A CA 1
ATOM 3668 C C . GLN A 1 468 ? -28.759 -45.095 -9.582 1.00 34.50 468 GLN A C 1
ATOM 3670 O O . GLN A 1 468 ? -29.613 -45.097 -10.469 1.00 34.50 468 GLN A O 1
ATOM 3675 N N . PRO A 1 469 ? -27.590 -44.445 -9.733 1.00 28.53 469 PRO A N 1
ATOM 3676 C CA . PRO A 1 469 ? -27.047 -44.054 -11.030 1.00 28.53 469 PRO A CA 1
ATOM 3677 C C . PRO A 1 469 ? -25.943 -45.019 -11.507 1.00 28.53 469 PRO A C 1
ATOM 3679 O O . PRO A 1 469 ? -25.237 -45.640 -10.712 1.00 28.53 469 PRO A O 1
ATOM 3682 N N . CYS A 1 470 ? -25.792 -45.128 -12.828 1.00 25.44 470 CYS A N 1
ATOM 3683 C CA . CYS A 1 470 ? -24.849 -46.035 -13.488 1.00 25.44 470 CYS A CA 1
ATOM 3684 C C . CYS A 1 470 ? -23.494 -45.373 -13.830 1.00 25.44 470 CYS A C 1
ATOM 3686 O O . CYS A 1 470 ? -23.296 -44.174 -13.657 1.00 25.44 470 CYS A O 1
ATOM 3688 N N . GLN A 1 471 ? -22.574 -46.206 -14.323 1.00 40.44 471 GLN A N 1
ATOM 3689 C CA . GLN A 1 471 ? -21.188 -45.938 -14.742 1.00 40.44 471 GLN A CA 1
ATOM 3690 C C . GLN A 1 471 ? -20.925 -44.581 -15.440 1.00 40.44 471 GLN A C 1
ATOM 3692 O O . GLN A 1 471 ? -21.669 -44.176 -16.329 1.00 40.44 471 GLN A O 1
ATOM 3697 N N . GLY A 1 472 ? -19.779 -43.953 -15.133 1.00 26.86 472 GLY A N 1
ATOM 3698 C CA . GLY A 1 472 ? -19.284 -42.760 -15.837 1.00 26.86 472 GLY A CA 1
ATOM 3699 C C . GLY A 1 472 ? -17.783 -42.484 -15.636 1.00 26.86 472 GLY A C 1
ATOM 3700 O O . GLY A 1 472 ? -17.381 -41.984 -14.594 1.00 26.86 472 GLY A O 1
ATOM 3701 N N . ASN A 1 473 ? -16.978 -42.811 -16.654 1.00 27.23 473 ASN A N 1
ATOM 3702 C CA . ASN A 1 473 ? -15.590 -42.393 -16.937 1.00 27.23 473 ASN A CA 1
ATOM 3703 C C . ASN A 1 473 ? -14.646 -42.024 -15.767 1.00 27.23 473 ASN A C 1
ATOM 3705 O O . ASN A 1 473 ? -14.558 -40.875 -15.333 1.00 27.23 473 ASN A O 1
ATOM 3709 N N . THR A 1 474 ? -13.778 -42.967 -15.391 1.00 29.27 474 THR A N 1
ATOM 3710 C CA . THR A 1 474 ? -12.578 -42.712 -14.578 1.00 29.27 474 THR A CA 1
ATOM 3711 C C . THR A 1 474 ? -11.524 -41.897 -15.337 1.00 29.27 474 THR A C 1
ATOM 3713 O O . THR A 1 474 ? -10.796 -42.417 -16.183 1.00 29.27 474 THR A O 1
ATOM 3716 N N . VAL A 1 475 ? -11.343 -40.625 -14.967 1.00 31.86 475 VAL A N 1
ATOM 3717 C CA . VAL A 1 475 ? -10.123 -39.883 -15.326 1.00 31.86 475 VAL A CA 1
ATOM 3718 C C . VAL A 1 475 ? -8.959 -40.418 -14.488 1.00 31.86 475 VAL A C 1
ATOM 3720 O O . VAL A 1 475 ? -8.970 -40.351 -13.259 1.00 31.86 475 VAL A O 1
ATOM 3723 N N . ARG A 1 476 ? -7.950 -40.976 -15.162 1.00 29.16 476 ARG A N 1
ATOM 3724 C CA . ARG A 1 476 ? -6.774 -41.611 -14.550 1.00 29.16 476 ARG A CA 1
ATOM 3725 C C . ARG A 1 476 ? -5.969 -40.607 -13.718 1.00 29.16 476 ARG A C 1
ATOM 3727 O O . ARG A 1 476 ? -5.325 -39.720 -14.274 1.00 29.16 476 ARG A O 1
ATOM 3734 N N . ALA A 1 477 ? -5.947 -40.787 -12.397 1.00 33.19 477 ALA A N 1
ATOM 3735 C CA . ALA A 1 477 ? -5.028 -40.063 -11.525 1.00 33.19 477 ALA A CA 1
ATOM 3736 C C . ALA A 1 477 ? -3.568 -40.342 -11.930 1.00 33.19 477 ALA A C 1
ATOM 3738 O O . ALA A 1 477 ? -3.190 -41.489 -12.187 1.00 33.19 477 ALA A O 1
ATOM 3739 N N . ALA A 1 478 ? -2.742 -39.294 -11.982 1.00 31.48 478 ALA A N 1
ATOM 3740 C CA . ALA A 1 478 ? -1.307 -39.447 -12.191 1.00 31.48 478 ALA A CA 1
ATOM 3741 C C . ALA A 1 478 ? -0.672 -40.141 -10.967 1.00 31.48 478 ALA A C 1
ATOM 3743 O O . ALA A 1 478 ? -1.029 -39.800 -9.836 1.00 31.48 478 ALA A O 1
ATOM 3744 N N . PRO A 1 479 ? 0.257 -41.098 -11.154 1.00 35.69 479 PRO A N 1
ATOM 3745 C CA . PRO A 1 479 ? 0.908 -41.768 -10.036 1.00 35.69 479 PRO A CA 1
ATOM 3746 C C . PRO A 1 479 ? 1.740 -40.770 -9.224 1.00 35.69 479 PRO A C 1
ATOM 3748 O O . PRO A 1 479 ? 2.467 -39.946 -9.783 1.00 35.69 479 PRO A O 1
ATOM 3751 N N . ALA A 1 480 ? 1.650 -40.858 -7.897 1.00 40.25 480 ALA A N 1
ATOM 3752 C CA . ALA A 1 480 ? 2.491 -40.067 -7.012 1.00 40.25 480 ALA A CA 1
ATOM 3753 C C . ALA A 1 480 ? 3.959 -40.485 -7.187 1.00 40.25 480 ALA A C 1
ATOM 3755 O O . ALA A 1 480 ? 4.310 -41.644 -6.976 1.00 40.25 480 ALA A O 1
ATOM 3756 N N . ILE A 1 481 ? 4.816 -39.535 -7.567 1.00 40.19 481 ILE A N 1
ATOM 3757 C CA . ILE A 1 481 ? 6.265 -39.751 -7.616 1.00 40.19 481 ILE A CA 1
ATOM 3758 C C . ILE A 1 481 ? 6.750 -39.906 -6.163 1.00 40.19 481 ILE A C 1
ATOM 3760 O O . ILE A 1 481 ? 6.537 -38.973 -5.379 1.00 40.19 481 ILE A O 1
ATOM 3764 N N . PRO A 1 482 ? 7.378 -41.034 -5.778 1.00 44.00 482 PRO A N 1
ATOM 3765 C CA . PRO A 1 482 ? 7.877 -41.215 -4.419 1.00 44.00 482 PRO A CA 1
ATOM 3766 C C . PRO A 1 482 ? 8.971 -40.178 -4.106 1.00 44.00 482 PRO A C 1
ATOM 3768 O O . PRO A 1 482 ? 9.732 -39.801 -5.007 1.00 44.00 482 PRO A O 1
ATOM 3771 N N . PRO A 1 483 ? 9.080 -39.680 -2.860 1.00 55.00 483 PRO A N 1
ATOM 3772 C CA . PRO A 1 483 ? 10.117 -38.716 -2.519 1.00 55.00 483 PRO A CA 1
ATOM 3773 C C . PRO A 1 483 ? 11.513 -39.333 -2.679 1.00 55.00 483 PRO A C 1
ATOM 3775 O O . PRO A 1 483 ? 11.778 -40.450 -2.245 1.00 55.00 483 PRO A O 1
ATOM 3778 N N . LEU A 1 484 ? 12.419 -38.572 -3.298 1.00 61.50 484 LEU A N 1
ATOM 3779 C CA . LEU A 1 484 ? 13.692 -39.039 -3.875 1.00 61.50 484 LEU A CA 1
ATOM 3780 C C . LEU A 1 484 ? 14.680 -39.703 -2.886 1.00 61.50 484 LEU A C 1
ATOM 3782 O O . LEU A 1 484 ? 15.739 -40.173 -3.299 1.00 61.50 484 LEU A O 1
ATOM 3786 N N . HIS A 1 485 ? 14.392 -39.669 -1.584 1.00 75.44 485 HIS A N 1
ATOM 3787 C CA . HIS A 1 485 ? 15.351 -39.959 -0.520 1.00 75.44 485 HIS A CA 1
ATOM 3788 C C . HIS A 1 485 ? 14.801 -40.806 0.636 1.00 75.44 485 HIS A C 1
ATOM 3790 O O . HIS A 1 485 ? 15.569 -41.086 1.547 1.00 75.44 485 HIS A O 1
ATOM 3796 N N . ASP A 1 486 ? 13.539 -41.247 0.632 1.00 78.75 486 ASP A N 1
ATOM 3797 C CA . ASP A 1 486 ? 12.928 -41.886 1.818 1.00 78.75 486 ASP A CA 1
ATOM 3798 C C . ASP A 1 486 ? 13.622 -43.197 2.237 1.00 78.75 486 ASP A C 1
ATOM 3800 O O . ASP A 1 486 ? 13.687 -43.517 3.422 1.00 78.75 486 ASP A O 1
ATOM 3804 N N . GLU A 1 487 ? 14.283 -43.884 1.298 1.00 84.31 487 GLU A N 1
ATOM 3805 C CA . GLU A 1 487 ? 15.201 -45.001 1.574 1.00 84.31 487 GLU A CA 1
ATOM 3806 C C . GLU A 1 487 ? 16.388 -44.642 2.491 1.00 84.31 487 GLU A C 1
ATOM 3808 O O . GLU A 1 487 ? 17.137 -45.530 2.900 1.00 84.31 487 GLU A O 1
ATOM 3813 N N . LEU A 1 488 ? 16.648 -43.361 2.761 1.00 87.50 488 LEU A N 1
ATOM 3814 C CA . LEU A 1 488 ? 17.732 -42.899 3.629 1.00 87.50 488 LEU A CA 1
ATOM 3815 C C . LEU A 1 488 ? 17.327 -42.797 5.106 1.00 87.50 488 LEU A C 1
ATOM 3817 O O . LEU A 1 488 ? 18.216 -42.702 5.951 1.00 87.50 488 LEU A O 1
ATOM 3821 N N . ILE A 1 489 ? 16.031 -42.839 5.430 1.00 90.62 489 ILE A N 1
ATOM 3822 C CA . ILE A 1 489 ? 15.552 -42.808 6.818 1.00 90.62 489 ILE A CA 1
ATOM 3823 C C . ILE A 1 489 ? 16.088 -44.034 7.580 1.00 90.62 489 ILE A C 1
ATOM 3825 O O . ILE A 1 489 ? 16.139 -45.146 7.056 1.00 90.62 489 ILE A O 1
ATOM 3829 N N . GLY A 1 490 ? 16.532 -43.819 8.819 1.00 88.88 490 GLY A N 1
ATOM 3830 C CA . GLY A 1 490 ? 17.133 -44.836 9.682 1.00 88.88 490 GLY A CA 1
ATOM 3831 C C . GLY A 1 490 ? 18.594 -45.173 9.363 1.00 88.88 490 GLY A C 1
ATOM 3832 O O . GLY A 1 490 ? 19.181 -45.992 10.066 1.00 88.88 490 GLY A O 1
ATOM 3833 N N . LYS A 1 491 ? 19.212 -44.567 8.337 1.00 93.12 491 LYS A N 1
ATOM 3834 C CA . LYS A 1 491 ? 20.627 -44.809 8.008 1.00 93.12 491 LYS A CA 1
ATOM 3835 C C . LYS A 1 491 ? 21.555 -43.870 8.778 1.00 93.12 491 LYS A C 1
ATOM 3837 O O . LYS A 1 491 ? 21.360 -42.652 8.799 1.00 93.12 491 LYS A O 1
ATOM 3842 N N . ASP A 1 492 ? 22.612 -44.448 9.342 1.00 94.31 492 ASP A N 1
ATOM 3843 C CA . ASP A 1 492 ? 23.720 -43.698 9.928 1.00 94.31 492 ASP A CA 1
ATOM 3844 C C . ASP A 1 492 ? 24.562 -43.007 8.850 1.00 94.31 492 ASP A C 1
ATOM 3846 O O . ASP A 1 492 ? 24.850 -43.556 7.781 1.00 94.31 492 ASP A O 1
ATOM 3850 N N . VAL A 1 493 ? 24.987 -41.786 9.156 1.00 96.25 493 VAL A N 1
ATOM 3851 C CA . VAL A 1 493 ? 25.708 -40.882 8.260 1.00 96.25 493 VAL A CA 1
ATOM 3852 C C . VAL A 1 493 ? 26.849 -40.168 8.976 1.00 96.25 493 VAL A C 1
ATOM 3854 O O . VAL A 1 493 ? 26.762 -39.806 10.151 1.00 96.25 493 VAL A O 1
ATOM 3857 N N . ILE A 1 494 ? 27.914 -39.899 8.225 1.00 95.81 494 ILE A N 1
ATOM 3858 C CA . ILE A 1 494 ? 28.954 -38.939 8.597 1.00 95.81 494 ILE A CA 1
ATOM 3859 C C . ILE A 1 494 ? 28.604 -37.590 7.966 1.00 95.81 494 ILE A C 1
ATOM 3861 O O . ILE A 1 494 ? 28.401 -37.497 6.751 1.00 95.81 494 ILE A O 1
ATOM 3865 N N . LEU A 1 495 ? 28.544 -36.550 8.796 1.00 96.31 495 LEU A N 1
ATOM 3866 C CA . LEU A 1 495 ? 28.257 -35.174 8.405 1.00 96.31 495 LEU A CA 1
ATOM 3867 C C . LEU A 1 495 ? 29.574 -34.481 8.044 1.00 96.31 495 LEU A C 1
ATOM 3869 O O . LEU A 1 495 ? 30.534 -34.538 8.814 1.00 96.31 495 LEU A O 1
ATOM 3873 N N . TYR A 1 496 ? 29.614 -33.808 6.894 1.00 95.44 496 TYR A N 1
ATOM 3874 C CA . TYR A 1 496 ? 30.784 -33.080 6.390 1.00 95.44 496 TYR A CA 1
ATOM 3875 C C . TYR A 1 496 ? 30.552 -31.567 6.378 1.00 95.44 496 TYR A C 1
ATOM 3877 O O . TYR A 1 496 ? 29.453 -31.110 6.065 1.00 95.44 496 TYR A O 1
ATOM 3885 N N . ALA A 1 497 ? 31.586 -30.780 6.689 1.00 91.62 497 ALA A N 1
ATOM 3886 C CA . ALA A 1 497 ? 31.493 -29.320 6.706 1.00 91.62 497 ALA A CA 1
ATOM 3887 C C . ALA A 1 497 ? 31.069 -28.739 5.339 1.00 91.62 497 ALA A C 1
ATOM 3889 O O . ALA A 1 497 ? 31.413 -29.250 4.273 1.00 91.62 497 ALA A O 1
ATOM 3890 N N . ILE A 1 498 ? 30.337 -27.621 5.353 1.00 88.81 498 ILE A N 1
ATOM 3891 C CA . ILE A 1 498 ? 29.777 -27.035 4.121 1.00 88.81 498 ILE A CA 1
ATOM 3892 C C . ILE A 1 498 ? 30.865 -26.487 3.184 1.00 88.81 498 ILE A C 1
ATOM 3894 O O . ILE A 1 498 ? 30.706 -26.569 1.965 1.00 88.81 498 ILE A O 1
ATOM 3898 N N . LEU A 1 499 ? 31.977 -25.991 3.739 1.00 84.81 499 LEU A N 1
ATOM 3899 C CA . LEU A 1 499 ? 33.062 -25.322 3.005 1.00 84.81 499 LEU A CA 1
ATOM 3900 C C . LEU A 1 499 ? 34.341 -26.169 2.834 1.00 84.81 499 LEU A C 1
ATOM 3902 O O . LEU A 1 499 ? 35.243 -25.758 2.113 1.00 84.81 499 LEU A O 1
ATOM 3906 N N . ARG A 1 500 ? 34.458 -27.327 3.499 1.00 81.06 500 ARG A N 1
ATOM 3907 C CA . ARG A 1 500 ? 35.667 -28.181 3.521 1.00 81.06 500 ARG A CA 1
ATOM 3908 C C . ARG A 1 500 ? 35.244 -29.652 3.594 1.00 81.06 500 ARG A C 1
ATOM 3910 O O . ARG A 1 500 ? 34.300 -29.945 4.318 1.00 81.06 500 ARG A O 1
ATOM 3917 N N . ASP A 1 501 ? 35.922 -30.590 2.924 1.00 87.12 501 ASP A N 1
ATOM 3918 C CA . ASP A 1 501 ? 35.583 -32.031 3.028 1.00 87.12 501 ASP A CA 1
ATOM 3919 C C . ASP A 1 501 ? 36.130 -32.671 4.324 1.00 87.12 501 ASP A C 1
ATOM 3921 O O . ASP A 1 501 ? 36.817 -33.687 4.317 1.00 87.12 501 ASP A O 1
ATOM 3925 N N . GLN A 1 502 ? 35.815 -32.054 5.465 1.00 92.12 502 GLN A N 1
ATOM 3926 C CA . GLN A 1 502 ? 36.182 -32.518 6.800 1.00 92.12 502 GLN A CA 1
ATOM 3927 C C . GLN A 1 502 ? 34.943 -33.085 7.516 1.00 92.12 502 GLN A C 1
ATOM 3929 O O . GLN A 1 502 ? 33.905 -32.415 7.520 1.00 92.12 502 GLN A O 1
ATOM 3934 N N . PRO A 1 503 ? 35.020 -34.279 8.138 1.00 94.56 503 PRO A N 1
ATOM 3935 C CA . PRO A 1 503 ? 33.929 -34.812 8.946 1.00 94.56 503 PRO A CA 1
ATOM 3936 C C . PRO A 1 503 ? 33.787 -34.016 10.252 1.00 94.56 503 PRO A C 1
ATOM 3938 O O . PRO A 1 503 ? 34.776 -33.733 10.930 1.00 94.56 503 PRO A O 1
ATOM 3941 N N . VAL A 1 504 ? 32.553 -33.657 10.604 1.00 96.25 504 VAL A N 1
ATOM 3942 C CA . VAL A 1 504 ? 32.230 -32.780 11.748 1.00 96.25 504 VAL A CA 1
ATOM 3943 C C . VAL A 1 504 ? 31.352 -33.446 12.807 1.00 96.25 504 VAL A C 1
ATOM 3945 O O . VAL A 1 504 ? 31.430 -33.074 13.977 1.00 96.25 504 VAL A O 1
ATOM 3948 N N . ALA A 1 505 ? 30.577 -34.462 12.425 1.00 96.44 505 ALA A N 1
ATOM 3949 C CA . ALA A 1 505 ? 29.749 -35.261 13.324 1.00 96.44 505 ALA A CA 1
ATOM 3950 C C . ALA A 1 505 ? 29.369 -36.613 12.694 1.00 96.44 505 ALA A C 1
ATOM 3952 O O . ALA A 1 505 ? 29.546 -36.826 11.491 1.00 96.44 505 ALA A O 1
ATOM 3953 N N . LYS A 1 506 ? 28.804 -37.505 13.510 1.00 95.62 506 LYS A N 1
ATOM 3954 C CA . LYS A 1 506 ? 28.025 -38.677 13.087 1.00 95.62 506 LYS A CA 1
ATOM 3955 C C . LYS A 1 506 ? 26.587 -38.533 13.580 1.00 95.62 506 LYS A C 1
ATOM 3957 O O . LYS A 1 506 ? 26.370 -38.029 14.681 1.00 95.62 506 LYS A O 1
ATOM 3962 N N . GLY A 1 507 ? 25.623 -39.018 12.810 1.00 95.75 507 GLY A N 1
ATOM 3963 C CA . GLY A 1 507 ? 24.207 -38.984 13.171 1.00 95.75 507 GLY A CA 1
ATOM 3964 C C . GLY A 1 507 ? 23.379 -39.978 12.369 1.00 95.75 507 GLY A C 1
ATOM 3965 O O . GLY A 1 507 ? 23.916 -40.643 11.486 1.00 95.75 507 GLY A O 1
ATOM 3966 N N . THR A 1 508 ? 22.083 -40.051 12.648 1.00 95.88 508 THR A N 1
ATOM 3967 C CA . THR A 1 508 ? 21.129 -40.903 11.921 1.00 95.88 508 THR A CA 1
ATOM 3968 C C . THR A 1 508 ? 20.097 -40.017 11.229 1.00 95.88 508 THR A C 1
ATOM 3970 O O . THR A 1 508 ? 19.562 -39.096 11.848 1.00 95.88 508 THR A O 1
ATOM 3973 N N . ILE A 1 509 ? 19.806 -40.268 9.949 1.00 95.50 509 ILE A N 1
ATOM 3974 C CA . ILE A 1 509 ? 18.713 -39.572 9.250 1.00 95.50 509 ILE A CA 1
ATOM 3975 C C . ILE A 1 509 ? 17.383 -40.064 9.828 1.00 95.50 509 ILE A C 1
ATOM 3977 O O . ILE A 1 509 ? 17.104 -41.259 9.767 1.00 95.50 509 ILE A O 1
ATOM 3981 N N . ILE A 1 510 ? 16.546 -39.161 10.341 1.00 93.12 510 ILE A N 1
ATOM 3982 C CA . ILE A 1 510 ? 15.217 -39.517 10.872 1.00 93.12 510 ILE A CA 1
ATOM 3983 C C . ILE A 1 510 ? 14.059 -39.021 10.003 1.00 93.12 510 ILE A C 1
ATOM 3985 O O . ILE A 1 510 ? 12.965 -39.571 10.093 1.00 93.12 510 ILE A O 1
ATOM 3989 N N . SER A 1 511 ? 14.282 -38.040 9.120 1.00 91.69 511 SER A N 1
ATOM 3990 C CA . SER A 1 511 ? 13.274 -37.659 8.128 1.00 91.69 511 SER A CA 1
ATOM 3991 C C . SER A 1 511 ? 13.844 -36.983 6.887 1.00 91.69 511 SER A C 1
ATOM 3993 O O . SER A 1 511 ? 14.785 -36.191 6.935 1.00 91.69 511 SER A O 1
ATOM 3995 N N . THR A 1 512 ? 13.204 -37.265 5.763 1.00 92.31 512 THR A N 1
ATOM 3996 C CA . THR A 1 512 ? 13.450 -36.695 4.433 1.00 92.31 512 THR A CA 1
ATOM 3997 C C . THR A 1 512 ? 12.294 -35.817 3.951 1.00 92.31 512 THR A C 1
ATOM 3999 O O . THR A 1 512 ? 12.397 -35.176 2.902 1.00 92.31 512 THR A O 1
ATOM 4002 N N . ASN A 1 513 ? 11.198 -35.742 4.720 1.00 88.62 513 ASN A N 1
ATOM 4003 C CA . ASN A 1 513 ? 9.991 -35.018 4.337 1.00 88.62 513 ASN A CA 1
ATOM 4004 C C . ASN A 1 513 ? 10.249 -33.493 4.292 1.00 88.62 513 ASN A C 1
ATOM 4006 O O . ASN A 1 513 ? 10.448 -32.868 5.340 1.00 88.62 513 ASN A O 1
ATOM 4010 N N . PRO A 1 514 ? 10.159 -32.842 3.113 1.00 90.19 514 PRO A N 1
ATOM 4011 C CA . PRO A 1 514 ? 10.477 -31.425 2.962 1.00 90.19 514 PRO A CA 1
ATOM 4012 C C . PRO A 1 514 ? 9.513 -30.478 3.695 1.00 90.19 514 PRO A C 1
ATOM 4014 O O . PRO A 1 514 ? 9.821 -29.287 3.778 1.00 90.19 514 PRO A O 1
ATOM 4017 N N . SER A 1 515 ? 8.367 -30.960 4.200 1.00 88.75 515 SER A N 1
ATOM 4018 C CA . SER A 1 515 ? 7.411 -30.162 4.980 1.00 88.75 515 SER A CA 1
ATOM 4019 C C . SER A 1 515 ? 7.649 -30.177 6.493 1.00 88.75 515 SER A C 1
ATOM 4021 O O . SER A 1 515 ? 6.944 -29.450 7.193 1.00 88.75 515 SER A O 1
ATOM 4023 N N . ILE A 1 516 ? 8.588 -30.976 7.018 1.00 89.25 516 ILE A N 1
ATOM 4024 C CA . ILE A 1 516 ? 8.964 -30.893 8.440 1.00 89.25 516 ILE A CA 1
ATOM 4025 C C . ILE A 1 516 ? 9.618 -29.539 8.721 1.00 89.25 516 ILE A C 1
ATOM 4027 O O . ILE A 1 516 ? 10.305 -28.974 7.870 1.00 89.25 516 ILE A O 1
ATOM 4031 N N . VAL A 1 517 ? 9.361 -28.996 9.910 1.00 89.06 517 VAL A N 1
ATOM 4032 C CA . VAL A 1 517 ? 9.764 -27.651 10.320 1.00 89.06 517 VAL A CA 1
ATOM 4033 C C . VAL A 1 517 ? 10.760 -27.752 11.473 1.00 89.06 517 VAL A C 1
ATOM 4035 O O . VAL A 1 517 ? 10.376 -28.079 12.591 1.00 89.06 517 VAL A O 1
ATOM 4038 N N . LEU A 1 518 ? 12.024 -27.419 11.208 1.00 85.19 518 LEU A N 1
ATOM 4039 C CA . LEU A 1 518 ? 13.085 -27.334 12.217 1.00 85.19 518 LEU A CA 1
ATOM 4040 C C . LEU A 1 518 ? 13.425 -25.863 12.454 1.00 85.19 518 LEU A C 1
ATOM 4042 O O . LEU A 1 518 ? 13.571 -25.096 11.503 1.00 85.19 518 LEU A O 1
ATOM 4046 N N . GLY A 1 519 ? 13.479 -25.436 13.717 1.00 80.69 519 GLY A N 1
ATOM 4047 C CA . GLY A 1 519 ? 13.731 -24.030 14.056 1.00 80.69 519 GLY A CA 1
ATOM 4048 C C . GLY A 1 519 ? 12.696 -23.032 13.516 1.00 80.69 519 GLY A C 1
ATOM 4049 O O . GLY A 1 519 ? 13.013 -21.861 13.330 1.00 80.69 519 GLY A O 1
ATOM 4050 N N . GLY A 1 520 ? 11.478 -23.484 13.196 1.00 83.44 520 GLY A N 1
ATOM 4051 C CA . GLY A 1 520 ? 10.464 -22.667 12.514 1.00 83.44 520 GLY A CA 1
ATOM 4052 C C . GLY A 1 520 ? 10.633 -22.564 10.988 1.00 83.44 520 GLY A C 1
ATOM 4053 O O . GLY A 1 520 ? 9.808 -21.928 10.332 1.00 83.44 520 GLY A O 1
ATOM 4054 N N . VAL A 1 521 ? 11.647 -23.212 10.401 1.00 87.38 521 VAL A N 1
ATOM 4055 C CA . VAL A 1 521 ? 11.927 -23.203 8.957 1.00 87.38 521 VAL A CA 1
ATOM 4056 C C . VAL A 1 521 ? 11.627 -24.579 8.339 1.00 87.38 521 VAL A C 1
ATOM 4058 O O . VAL A 1 521 ? 12.156 -25.585 8.814 1.00 87.38 521 VAL A O 1
ATOM 4061 N N . PRO A 1 522 ? 10.831 -24.665 7.254 1.00 90.94 522 PRO A N 1
ATOM 4062 C CA . PRO A 1 522 ? 10.651 -25.912 6.516 1.00 90.94 522 PRO A CA 1
ATOM 4063 C C . PRO A 1 522 ? 11.974 -26.477 5.984 1.00 90.94 522 PRO A C 1
ATOM 4065 O O . PRO A 1 522 ? 12.815 -25.755 5.437 1.00 90.94 522 PRO A O 1
ATOM 4068 N N . LEU A 1 523 ? 12.145 -27.786 6.118 1.00 89.81 523 LEU A N 1
ATOM 4069 C CA . LEU A 1 523 ? 13.346 -28.523 5.746 1.00 89.81 523 LEU A CA 1
ATOM 4070 C C . LEU A 1 523 ? 13.677 -28.344 4.254 1.00 89.81 523 LEU A C 1
ATOM 4072 O O . LEU A 1 523 ? 14.773 -27.901 3.899 1.00 89.81 523 LEU A O 1
ATOM 4076 N N . GLY A 1 524 ? 12.685 -28.547 3.384 1.00 89.44 524 GLY A N 1
ATOM 4077 C CA . GLY A 1 524 ? 12.807 -28.373 1.937 1.00 89.44 524 GLY A CA 1
ATOM 4078 C C . GLY A 1 524 ? 13.618 -29.474 1.239 1.00 89.44 524 GLY A C 1
ATOM 4079 O O . GLY A 1 524 ? 14.386 -30.207 1.851 1.00 89.44 524 GLY A O 1
ATOM 4080 N N . LYS A 1 525 ? 13.470 -29.579 -0.089 1.00 90.31 525 LYS A N 1
ATOM 4081 C CA . LYS A 1 525 ? 13.953 -30.719 -0.906 1.00 90.31 525 LYS A CA 1
ATOM 4082 C C . LYS A 1 525 ? 15.480 -30.941 -0.946 1.00 90.31 525 LYS A C 1
ATOM 4084 O O . LYS A 1 525 ? 15.929 -31.869 -1.604 1.00 90.31 525 LYS A O 1
ATOM 4089 N N . GLN A 1 526 ? 16.281 -30.084 -0.315 1.00 90.69 526 GLN A N 1
ATOM 4090 C CA . GLN A 1 526 ? 17.752 -30.143 -0.342 1.00 90.69 526 GLN A CA 1
ATOM 4091 C C . GLN A 1 526 ? 18.377 -30.627 0.978 1.00 90.69 526 GLN A C 1
ATOM 4093 O O . GLN A 1 526 ? 19.593 -30.823 1.028 1.00 90.69 526 GLN A O 1
ATOM 4098 N N . TYR A 1 527 ? 17.571 -30.813 2.028 1.00 93.44 527 TYR A N 1
ATOM 4099 C CA . TYR A 1 527 ? 18.016 -31.161 3.376 1.00 93.44 527 TYR A CA 1
ATOM 4100 C C . TYR A 1 527 ? 17.227 -32.364 3.910 1.00 93.44 527 TYR A C 1
ATOM 4102 O O . TYR A 1 527 ? 16.074 -32.568 3.530 1.00 93.44 527 TYR A O 1
ATOM 4110 N N . CYS A 1 528 ? 17.840 -33.121 4.816 1.00 93.31 528 CYS A N 1
ATOM 4111 C CA . CYS A 1 528 ? 17.169 -34.082 5.689 1.00 93.31 528 CYS A CA 1
ATOM 4112 C C . CYS A 1 528 ? 17.328 -33.673 7.159 1.00 93.31 528 CYS A C 1
ATOM 4114 O O . CYS A 1 528 ? 18.248 -32.932 7.521 1.00 93.31 528 CYS A O 1
ATOM 4116 N N . GLU A 1 529 ? 16.429 -34.168 7.999 1.00 95.38 529 GLU A N 1
ATOM 4117 C CA . GLU A 1 529 ? 16.548 -34.118 9.448 1.00 95.38 529 GLU A CA 1
ATOM 4118 C C . GLU A 1 529 ? 17.463 -35.253 9.913 1.00 95.38 529 GLU A C 1
ATOM 4120 O O . GLU A 1 529 ? 17.234 -36.426 9.598 1.00 95.38 529 GLU A O 1
ATOM 4125 N N . VAL A 1 530 ? 18.508 -34.891 10.652 1.00 95.75 530 VAL A N 1
ATOM 4126 C CA . VAL A 1 530 ? 19.520 -35.808 11.177 1.00 95.75 530 VAL A CA 1
ATOM 4127 C C . VAL A 1 530 ? 19.636 -35.586 12.679 1.00 95.75 530 VAL A C 1
ATOM 4129 O O . VAL A 1 530 ? 19.896 -34.460 13.095 1.00 95.75 530 VAL A O 1
ATOM 4132 N N . VAL A 1 531 ? 19.487 -36.635 13.487 1.00 96.06 531 VAL A N 1
ATOM 4133 C CA . VAL A 1 531 ? 19.849 -36.577 14.913 1.00 96.06 531 VAL A CA 1
ATOM 4134 C C . VAL A 1 531 ? 21.354 -36.777 15.028 1.00 96.06 531 VAL A C 1
ATOM 4136 O O . VAL A 1 531 ? 21.880 -37.758 14.500 1.00 96.06 531 VAL A O 1
ATOM 4139 N N . VAL A 1 532 ? 22.064 -35.863 15.691 1.00 95.75 532 VAL A N 1
ATOM 4140 C CA . VAL A 1 532 ? 23.506 -36.017 15.933 1.00 95.75 532 VAL A CA 1
ATOM 4141 C C . VAL A 1 532 ? 23.734 -36.986 17.091 1.00 95.75 532 VAL A C 1
ATOM 4143 O O . VAL A 1 532 ? 23.280 -36.763 18.209 1.00 95.75 532 VAL A O 1
ATOM 4146 N N . ASN A 1 533 ? 24.488 -38.051 16.828 1.00 92.81 533 ASN A N 1
ATOM 4147 C CA . ASN A 1 533 ? 24.811 -39.085 17.812 1.00 92.81 533 ASN A CA 1
ATOM 4148 C C . ASN A 1 533 ? 26.208 -38.900 18.421 1.00 92.81 533 ASN A C 1
ATOM 4150 O O . ASN A 1 533 ? 26.448 -39.372 19.530 1.00 92.81 533 ASN A O 1
ATOM 4154 N N . VAL A 1 534 ? 27.138 -38.289 17.670 1.00 93.25 534 VAL A N 1
ATOM 4155 C CA . VAL A 1 534 ? 28.517 -38.004 18.102 1.00 93.25 534 VAL A CA 1
ATOM 4156 C C . VAL A 1 534 ? 29.039 -36.742 17.413 1.00 93.25 534 VAL A C 1
ATOM 4158 O O . VAL A 1 534 ? 29.215 -36.725 16.191 1.00 93.25 534 VAL A O 1
ATOM 4161 N N . VAL A 1 535 ? 29.387 -35.715 18.185 1.00 95.25 535 VAL A N 1
ATOM 4162 C CA . VAL A 1 535 ? 30.097 -34.523 17.688 1.00 95.25 535 VAL A CA 1
ATOM 4163 C C . VAL A 1 535 ? 31.602 -34.792 17.535 1.00 95.25 535 VAL A C 1
ATOM 4165 O O . VAL A 1 535 ? 32.259 -35.219 18.480 1.00 95.25 535 VAL A O 1
ATOM 4168 N N . LEU A 1 536 ? 32.176 -34.495 16.360 1.00 93.12 536 LEU A N 1
ATOM 4169 C CA . LEU A 1 536 ? 33.620 -34.636 16.083 1.00 93.12 536 LEU A CA 1
ATOM 4170 C C . LEU A 1 536 ? 34.370 -33.290 16.104 1.00 93.12 536 LEU A C 1
ATOM 4172 O O . LEU A 1 536 ? 35.574 -33.253 16.361 1.00 93.12 536 LEU A O 1
ATOM 4176 N N . LYS A 1 537 ? 33.675 -32.177 15.832 1.00 93.31 537 LYS A N 1
ATOM 4177 C CA . LYS A 1 537 ? 34.208 -30.805 15.892 1.00 93.31 537 LYS A CA 1
ATOM 4178 C C . LYS A 1 537 ? 33.156 -29.862 16.478 1.00 93.31 537 LYS A C 1
ATOM 4180 O O . LYS A 1 537 ? 32.229 -29.483 15.772 1.00 93.31 537 LYS A O 1
ATOM 4185 N N . ARG A 1 538 ? 33.302 -29.492 17.758 1.00 92.25 538 ARG A N 1
ATOM 4186 C CA . ARG A 1 538 ? 32.299 -28.705 18.502 1.00 92.25 538 ARG A CA 1
ATOM 4187 C C . ARG A 1 538 ? 32.070 -27.313 17.911 1.00 92.25 538 ARG A C 1
ATOM 4189 O O . ARG A 1 538 ? 30.926 -26.937 17.704 1.00 92.25 538 ARG A O 1
ATOM 4196 N N . ASP A 1 539 ? 33.130 -26.596 17.554 1.00 90.88 539 ASP A N 1
ATOM 4197 C CA . ASP A 1 539 ? 33.066 -25.181 17.142 1.00 90.88 539 ASP A CA 1
ATOM 4198 C C . ASP A 1 539 ? 32.550 -24.930 15.715 1.00 90.88 539 ASP A C 1
ATOM 4200 O O . ASP A 1 539 ? 32.532 -23.796 15.238 1.00 90.88 539 ASP A O 1
ATOM 4204 N N . MET A 1 540 ? 32.125 -25.979 15.008 1.00 90.00 540 MET A N 1
ATOM 4205 C CA . MET A 1 540 ? 31.603 -25.865 13.648 1.00 90.00 540 MET A CA 1
ATOM 4206 C C . MET A 1 540 ? 30.194 -25.273 13.643 1.00 90.00 540 MET A C 1
ATOM 4208 O O . MET A 1 540 ? 29.254 -25.922 14.092 1.00 90.00 540 MET A O 1
ATOM 4212 N N . ILE A 1 541 ? 30.041 -24.074 13.079 1.00 89.31 541 ILE A N 1
ATOM 4213 C CA . ILE A 1 541 ? 28.742 -23.409 12.893 1.00 89.31 541 ILE A CA 1
ATOM 4214 C C . ILE A 1 541 ? 27.806 -24.290 12.047 1.00 89.31 541 ILE A C 1
ATOM 4216 O O . ILE A 1 541 ? 28.215 -24.866 11.032 1.00 89.31 541 ILE A O 1
ATOM 4220 N N . LEU A 1 542 ? 26.544 -24.391 12.463 1.00 91.19 542 LEU A N 1
ATOM 4221 C CA . LEU A 1 542 ? 25.524 -25.185 11.784 1.00 91.19 542 LEU A CA 1
ATOM 4222 C C . LEU A 1 542 ? 25.059 -24.525 10.466 1.00 91.19 542 LEU A C 1
ATOM 4224 O O . LEU A 1 542 ? 24.947 -23.304 10.393 1.00 91.19 542 LEU A O 1
ATOM 4228 N N . PRO A 1 543 ? 24.695 -25.300 9.421 1.00 87.62 543 PRO A N 1
ATOM 4229 C CA . PRO A 1 543 ? 24.194 -24.761 8.147 1.00 87.62 543 PRO A CA 1
ATOM 4230 C C . PRO A 1 543 ? 22.833 -24.061 8.261 1.00 87.62 543 PRO A C 1
ATOM 4232 O O . PRO A 1 543 ? 22.438 -23.324 7.358 1.00 87.62 543 PRO A O 1
ATOM 4235 N N . ARG A 1 544 ? 22.092 -24.360 9.333 1.00 89.88 544 ARG A N 1
ATOM 4236 C CA . ARG A 1 544 ? 20.833 -23.729 9.739 1.00 89.88 544 ARG A CA 1
ATOM 4237 C C . ARG A 1 544 ? 20.778 -23.710 11.277 1.00 89.88 544 ARG A C 1
ATOM 4239 O O . ARG A 1 544 ? 20.226 -24.649 11.852 1.00 89.88 544 ARG A O 1
ATOM 4246 N N . PRO A 1 545 ? 21.386 -22.715 11.943 1.00 87.44 545 PRO A N 1
ATOM 4247 C CA . PRO A 1 545 ? 21.302 -22.584 13.395 1.00 87.44 545 PRO A CA 1
ATOM 4248 C C . PRO A 1 545 ? 19.870 -22.211 13.806 1.00 87.44 545 PRO A C 1
ATOM 4250 O O . PRO A 1 545 ? 19.168 -21.535 13.047 1.00 87.44 545 PRO A O 1
ATOM 4253 N N . TYR A 1 546 ? 19.418 -22.644 14.986 1.00 84.94 546 TYR A N 1
ATOM 4254 C CA . TYR A 1 546 ? 18.115 -22.233 15.519 1.00 84.94 546 TYR A CA 1
ATOM 4255 C C . TYR A 1 546 ? 18.006 -22.334 17.043 1.00 84.94 546 TYR A C 1
ATOM 4257 O O . TYR A 1 546 ? 18.538 -23.243 17.672 1.00 84.94 546 TYR A O 1
ATOM 4265 N N . GLY A 1 547 ? 17.243 -21.418 17.648 1.00 81.12 547 GLY A N 1
ATOM 4266 C CA . GLY A 1 547 ? 17.128 -21.340 19.106 1.00 81.12 547 GLY A CA 1
ATOM 4267 C C . GLY A 1 547 ? 18.485 -21.027 19.737 1.00 81.12 547 GLY A C 1
ATOM 4268 O O . GLY A 1 547 ? 19.118 -20.051 19.355 1.00 81.12 547 GLY A O 1
ATOM 4269 N N . TYR A 1 548 ? 18.915 -21.868 20.676 1.00 81.31 548 TYR A N 1
ATOM 4270 C CA . TYR A 1 548 ? 20.237 -21.828 21.318 1.00 81.31 548 TYR A CA 1
ATOM 4271 C C . TYR A 1 548 ? 21.282 -22.722 20.620 1.00 81.31 548 TYR A C 1
ATOM 4273 O O . TYR A 1 548 ? 22.380 -22.895 21.136 1.00 81.31 548 TYR A O 1
ATOM 4281 N N . MET A 1 549 ? 20.931 -23.343 19.491 1.00 87.00 549 MET A N 1
ATOM 4282 C CA . MET A 1 549 ? 21.752 -24.339 18.808 1.00 87.00 549 MET A CA 1
ATOM 4283 C C . MET A 1 549 ? 22.406 -23.699 17.576 1.00 87.00 549 MET A C 1
ATOM 4285 O O . MET A 1 549 ? 21.805 -23.630 16.498 1.00 87.00 549 MET A O 1
ATOM 4289 N N . GLU A 1 550 ? 23.624 -23.182 17.756 1.00 88.44 550 GLU A N 1
ATOM 4290 C CA . GLU A 1 550 ? 2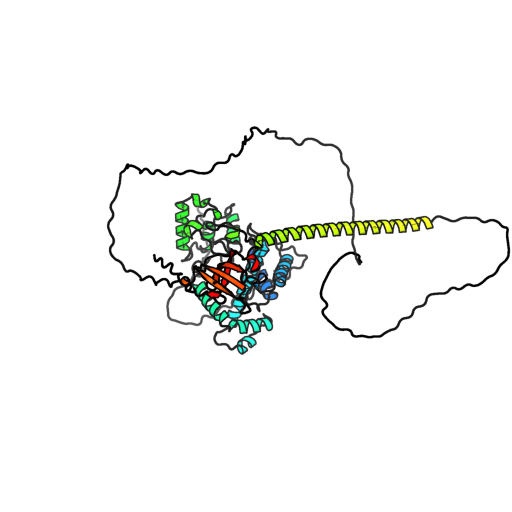4.373 -22.436 16.734 1.00 88.44 550 GLU A CA 1
ATOM 4291 C C . GLU A 1 550 ? 25.549 -23.231 16.160 1.00 88.44 550 GLU A C 1
ATOM 4293 O O . GLU A 1 550 ? 25.847 -23.156 14.963 1.00 88.44 550 GLU A O 1
ATOM 4298 N N . LYS A 1 551 ? 26.206 -24.013 17.015 1.00 94.56 551 LYS A N 1
ATOM 4299 C CA . LYS A 1 551 ? 27.386 -24.823 16.731 1.00 94.56 551 LYS A CA 1
ATOM 4300 C C . LYS A 1 551 ? 27.051 -26.309 16.813 1.00 94.56 551 LYS A C 1
ATOM 4302 O O . LYS A 1 551 ? 26.104 -26.735 17.465 1.00 94.56 551 LYS A O 1
ATOM 4307 N N . MET A 1 552 ? 27.888 -27.132 16.191 1.00 93.25 552 MET A N 1
ATOM 4308 C CA . MET A 1 552 ? 27.774 -28.588 16.237 1.00 93.25 552 MET A CA 1
ATOM 4309 C C . MET A 1 552 ? 27.922 -29.140 17.664 1.00 93.25 552 MET A C 1
ATOM 4311 O O . MET A 1 552 ? 27.332 -30.166 17.972 1.00 93.25 552 MET A O 1
ATOM 4315 N N . GLY A 1 553 ? 28.666 -28.464 18.547 1.00 90.75 553 GLY A N 1
ATOM 4316 C CA . GLY A 1 553 ? 28.742 -28.806 19.972 1.00 90.75 553 GLY A CA 1
ATOM 4317 C C . GLY A 1 553 ? 27.393 -28.728 20.690 1.00 90.75 553 GLY A C 1
ATOM 4318 O O . GLY A 1 553 ? 27.112 -29.582 21.524 1.00 90.75 553 GLY A O 1
ATOM 4319 N N . ASP A 1 554 ? 26.551 -27.768 20.306 1.00 90.81 554 ASP A N 1
ATOM 4320 C CA . ASP A 1 554 ? 25.215 -27.542 20.870 1.00 90.81 554 ASP A CA 1
ATOM 4321 C C . ASP A 1 554 ? 24.184 -28.549 20.324 1.00 90.81 554 ASP A C 1
ATOM 4323 O O . ASP A 1 554 ? 23.065 -28.638 20.825 1.00 90.81 554 ASP A O 1
ATOM 4327 N N . ALA A 1 555 ? 24.553 -29.288 19.271 1.00 91.44 555 ALA A N 1
ATOM 4328 C CA . ALA A 1 555 ? 23.682 -30.209 18.554 1.00 91.44 555 ALA A CA 1
ATOM 4329 C C . ALA A 1 555 ? 23.765 -31.666 19.032 1.00 91.44 555 ALA A C 1
ATOM 4331 O O . ALA A 1 555 ? 23.044 -32.500 18.490 1.00 91.44 555 ALA A O 1
ATOM 4332 N N . ASP A 1 556 ? 24.616 -32.013 20.006 1.00 90.75 556 ASP A N 1
ATOM 4333 C CA . ASP A 1 556 ? 24.720 -33.400 20.485 1.00 90.75 556 ASP A CA 1
ATOM 4334 C C . ASP A 1 556 ? 23.359 -33.908 21.001 1.00 90.75 556 ASP A C 1
ATOM 4336 O O . ASP A 1 556 ? 22.696 -33.248 21.798 1.00 90.75 556 ASP A O 1
ATOM 4340 N N . ARG A 1 557 ? 22.923 -35.074 20.504 1.00 90.62 557 ARG A N 1
ATOM 4341 C CA . ARG A 1 557 ? 21.587 -35.676 20.711 1.00 90.62 557 ARG A CA 1
ATOM 4342 C C . ARG A 1 557 ? 20.391 -34.909 20.132 1.00 90.62 557 ARG A C 1
ATOM 4344 O O . ARG A 1 557 ? 19.262 -35.365 20.303 1.00 90.62 557 ARG A O 1
ATOM 4351 N N . MET A 1 558 ? 20.605 -33.818 19.399 1.00 92.19 558 MET A N 1
ATOM 4352 C CA . MET A 1 558 ? 19.540 -33.000 18.809 1.00 92.19 558 MET A CA 1
ATOM 4353 C C . MET A 1 558 ? 19.326 -33.291 17.317 1.00 92.19 558 MET A C 1
ATOM 4355 O O . MET A 1 558 ? 20.262 -33.625 16.585 1.00 92.19 558 MET A O 1
ATOM 4359 N N . SER A 1 559 ? 18.087 -33.106 16.845 1.00 93.25 559 SER A N 1
ATOM 4360 C CA . SER A 1 559 ? 17.768 -32.991 15.414 1.00 93.25 559 SER A CA 1
ATOM 4361 C C . SER A 1 559 ? 18.379 -31.723 14.815 1.00 93.25 559 SER A C 1
ATOM 4363 O O . SER A 1 559 ? 18.192 -30.637 15.357 1.00 93.25 559 SER A O 1
ATOM 4365 N N . ILE A 1 560 ? 19.010 -31.827 13.644 1.00 95.38 560 ILE A N 1
ATOM 4366 C CA . ILE A 1 560 ? 19.438 -30.684 12.824 1.00 95.38 560 ILE A CA 1
ATOM 4367 C C . ILE A 1 560 ? 19.103 -30.890 11.342 1.00 95.38 560 ILE A C 1
ATOM 4369 O O . ILE A 1 560 ? 19.014 -32.013 10.845 1.00 95.38 560 ILE A O 1
ATOM 4373 N N . ALA A 1 561 ? 18.949 -29.786 10.608 1.00 95.38 561 ALA A N 1
ATOM 4374 C CA . ALA A 1 561 ? 18.777 -29.804 9.157 1.00 95.38 561 ALA A CA 1
ATOM 4375 C C . ALA A 1 561 ? 20.144 -29.880 8.454 1.00 95.38 561 ALA A C 1
ATOM 4377 O O . ALA A 1 561 ? 20.877 -28.887 8.431 1.00 95.38 561 ALA A O 1
ATOM 4378 N N . TRP A 1 562 ? 20.470 -31.010 7.816 1.00 95.50 562 TRP A N 1
ATOM 4379 C CA . TRP A 1 562 ? 21.725 -31.175 7.066 1.00 95.50 562 TRP A CA 1
ATOM 4380 C C . TRP A 1 562 ? 21.486 -31.373 5.561 1.00 95.50 562 TRP A C 1
ATOM 4382 O O . TRP A 1 562 ? 20.569 -32.104 5.186 1.00 95.50 562 TRP A O 1
ATOM 4392 N N . PRO A 1 563 ? 22.270 -30.739 4.664 1.00 94.56 563 PRO A N 1
ATOM 4393 C CA . PRO A 1 563 ? 22.066 -30.887 3.226 1.00 94.56 563 PRO A CA 1
ATOM 4394 C C . PRO A 1 563 ? 22.584 -32.237 2.710 1.00 94.56 563 PRO A C 1
ATOM 4396 O O . PRO A 1 563 ? 23.725 -32.611 2.993 1.00 94.56 563 PRO A O 1
ATOM 4399 N N . TYR A 1 564 ? 21.797 -32.929 1.872 1.00 91.81 564 TYR A N 1
ATOM 4400 C CA . TYR A 1 564 ? 22.121 -34.278 1.361 1.00 91.81 564 TYR A CA 1
ATOM 4401 C C . TYR A 1 564 ? 23.518 -34.371 0.723 1.00 91.81 564 TYR A C 1
ATOM 4403 O O . TYR A 1 564 ? 24.232 -35.352 0.911 1.00 91.81 564 TYR A O 1
ATOM 4411 N N . LYS A 1 565 ? 23.955 -33.313 0.020 1.00 91.56 565 LYS A N 1
ATOM 4412 C CA . LYS A 1 565 ? 25.276 -33.227 -0.638 1.00 91.56 565 LYS A CA 1
ATOM 4413 C C . LYS A 1 565 ? 26.477 -33.200 0.328 1.00 91.56 565 LYS A C 1
ATOM 4415 O O . LYS A 1 565 ? 27.616 -33.176 -0.130 1.00 91.56 565 LYS A O 1
ATOM 4420 N N . ARG A 1 566 ? 26.251 -33.153 1.645 1.00 93.88 566 ARG A N 1
ATOM 4421 C CA . ARG A 1 566 ? 27.286 -33.124 2.697 1.00 93.88 566 ARG A CA 1
ATOM 4422 C C . ARG A 1 566 ? 27.109 -34.246 3.728 1.00 93.88 566 ARG A C 1
ATOM 4424 O O . ARG A 1 566 ? 27.520 -34.101 4.880 1.00 93.88 566 ARG A O 1
ATOM 4431 N N . LEU A 1 567 ? 26.524 -35.365 3.299 1.00 92.88 567 LEU A N 1
ATOM 4432 C CA . LEU A 1 567 ? 26.426 -36.616 4.050 1.00 92.88 567 LEU A CA 1
ATOM 4433 C C . LEU A 1 567 ? 27.149 -37.739 3.304 1.00 92.88 567 LEU A C 1
ATOM 4435 O O . LEU A 1 567 ? 27.104 -37.805 2.077 1.00 92.88 567 LEU A O 1
ATOM 4439 N N . LYS A 1 568 ? 27.778 -38.655 4.045 1.00 93.25 568 LYS A N 1
ATOM 4440 C CA . LYS A 1 568 ? 28.265 -39.939 3.515 1.00 93.25 568 LYS A CA 1
ATOM 4441 C C . LYS A 1 568 ? 27.676 -41.054 4.384 1.00 93.25 568 LYS A C 1
ATOM 4443 O O . LYS A 1 568 ? 27.900 -41.065 5.592 1.00 93.25 568 LYS A O 1
ATOM 4448 N N . VAL A 1 569 ? 26.879 -41.942 3.785 1.00 91.44 569 VAL A N 1
ATOM 4449 C CA . VAL A 1 569 ? 26.204 -43.050 4.489 1.00 91.44 569 VAL A CA 1
ATOM 4450 C C . VAL A 1 569 ? 27.235 -44.055 4.994 1.00 91.44 569 VAL A C 1
ATOM 4452 O O . VAL A 1 569 ? 28.102 -44.501 4.239 1.00 91.44 569 VAL A O 1
ATOM 4455 N N . CYS A 1 570 ? 27.123 -44.433 6.264 1.00 86.69 570 CYS A N 1
ATOM 4456 C CA . CYS A 1 570 ? 27.917 -45.494 6.862 1.00 86.69 570 CYS A CA 1
ATOM 4457 C C . CYS A 1 570 ? 27.543 -46.835 6.213 1.00 86.69 570 CYS A C 1
ATOM 4459 O O . CYS A 1 570 ? 26.420 -47.315 6.364 1.00 86.69 570 CYS A O 1
ATOM 4461 N N . LYS A 1 571 ? 28.482 -47.467 5.498 1.00 78.69 571 LYS A N 1
ATOM 4462 C CA . LYS A 1 571 ? 28.304 -48.860 5.064 1.00 78.69 571 LYS A CA 1
ATOM 4463 C C . LYS A 1 571 ? 28.305 -49.749 6.306 1.00 78.69 571 LYS A C 1
ATOM 4465 O O . LYS A 1 571 ? 29.277 -49.738 7.057 1.00 78.69 571 LYS A O 1
ATOM 4470 N N . THR A 1 572 ? 27.243 -50.522 6.505 1.00 50.84 572 THR A N 1
ATOM 4471 C CA . THR A 1 572 ? 27.166 -51.511 7.582 1.00 50.84 572 THR A CA 1
ATOM 4472 C C . THR A 1 572 ? 28.232 -52.584 7.372 1.00 50.84 572 THR A C 1
ATOM 4474 O O . THR A 1 572 ? 28.145 -53.419 6.472 1.00 50.84 572 THR A O 1
ATOM 4477 N N . SER A 1 573 ? 29.269 -52.574 8.209 1.00 41.75 573 SER A N 1
ATOM 4478 C CA . SER A 1 573 ? 30.177 -53.711 8.320 1.00 41.75 573 SER A CA 1
ATOM 4479 C C . SER A 1 573 ? 29.379 -54.910 8.824 1.00 41.75 573 SER A C 1
ATOM 4481 O O . SER A 1 573 ? 28.836 -54.853 9.928 1.00 41.75 573 SER A O 1
ATOM 4483 N N . LYS A 1 574 ? 29.314 -55.994 8.042 1.00 37.50 574 LYS A N 1
ATOM 4484 C CA . LYS A 1 574 ? 28.832 -57.288 8.539 1.00 37.50 574 LYS A CA 1
ATOM 4485 C C . LYS A 1 574 ? 29.773 -57.740 9.657 1.00 37.50 574 LYS A C 1
ATOM 4487 O O . LYS A 1 574 ? 30.848 -58.259 9.370 1.00 37.50 574 LYS A O 1
ATOM 4492 N N . SER A 1 575 ? 29.390 -57.520 10.912 1.00 34.50 575 SER A N 1
ATOM 4493 C CA . SER A 1 575 ? 30.071 -58.129 12.049 1.00 34.50 575 SER A CA 1
ATOM 4494 C C . SER A 1 575 ? 29.919 -59.644 11.935 1.00 34.50 575 SER A C 1
ATOM 4496 O O . SER A 1 575 ? 28.814 -60.173 11.812 1.00 34.50 575 SER A O 1
ATOM 4498 N N . SER A 1 576 ? 31.050 -60.344 11.918 1.00 35.56 576 SER A N 1
ATOM 4499 C CA . SER A 1 576 ? 31.096 -61.802 11.910 1.00 35.56 576 SER A CA 1
ATOM 4500 C C . SER A 1 576 ? 30.367 -62.347 13.137 1.00 35.56 576 SER A C 1
ATOM 4502 O O . SER A 1 576 ? 30.739 -62.016 14.263 1.00 35.56 576 SER A O 1
ATOM 4504 N N . GLN A 1 577 ? 29.355 -63.190 12.926 1.00 35.78 577 GLN A N 1
ATOM 4505 C CA . GLN A 1 577 ? 28.717 -63.923 14.016 1.00 35.78 577 GLN A CA 1
ATOM 4506 C C . GLN A 1 577 ? 29.763 -64.828 14.675 1.00 35.78 577 GLN A C 1
ATOM 4508 O O . GLN A 1 577 ? 30.329 -65.707 14.026 1.00 35.78 577 GLN A O 1
ATOM 4513 N N . SER A 1 578 ? 30.025 -64.615 15.963 1.00 34.47 578 SER A N 1
ATOM 4514 C CA . SER A 1 578 ? 30.843 -65.517 16.769 1.00 34.47 578 SER A CA 1
ATOM 4515 C C . SER A 1 578 ? 30.077 -66.823 16.973 1.00 34.47 578 SER A C 1
ATOM 4517 O O . SER A 1 578 ? 29.129 -66.871 17.758 1.00 34.47 578 SER A O 1
ATOM 4519 N N . ALA A 1 579 ? 30.461 -67.869 16.247 1.00 35.16 579 ALA A N 1
ATOM 4520 C CA . ALA A 1 579 ? 29.832 -69.176 16.353 1.00 35.16 579 ALA A CA 1
ATOM 4521 C C . ALA A 1 579 ? 30.150 -69.827 17.711 1.00 35.16 579 ALA A C 1
ATOM 4523 O O . ALA A 1 579 ? 31.230 -70.382 17.909 1.00 35.16 579 ALA A O 1
ATOM 4524 N N . THR A 1 580 ? 29.191 -69.800 18.637 1.00 37.03 580 THR A N 1
ATOM 4525 C CA . THR A 1 580 ? 29.205 -70.595 19.872 1.00 37.03 580 THR A CA 1
ATOM 4526 C C . THR A 1 580 ? 28.917 -72.065 19.559 1.00 37.03 580 THR A C 1
ATOM 4528 O O . THR A 1 580 ? 27.848 -72.597 19.851 1.00 37.03 580 THR A O 1
ATOM 4531 N N . GLY A 1 581 ? 29.884 -72.730 18.925 1.00 32.25 581 GLY A N 1
ATOM 4532 C CA . GLY A 1 581 ? 29.854 -74.170 18.692 1.00 32.25 581 GLY A CA 1
ATOM 4533 C C . GLY A 1 581 ? 30.119 -74.937 19.985 1.00 32.25 581 GLY A C 1
ATOM 4534 O O . GLY A 1 581 ? 31.273 -75.164 20.336 1.00 32.25 581 GLY A O 1
ATOM 4535 N N . GLY A 1 582 ? 29.061 -75.339 20.690 1.00 37.44 582 GLY A N 1
ATOM 4536 C CA . GLY A 1 582 ? 29.176 -76.270 21.814 1.00 37.44 582 GLY A CA 1
ATOM 4537 C C . GLY A 1 582 ? 29.498 -77.686 21.331 1.00 37.44 582 GLY A C 1
ATOM 4538 O O . GLY A 1 582 ? 28.900 -78.158 20.360 1.00 37.44 582 GLY A O 1
ATOM 4539 N N . ARG A 1 583 ? 30.426 -78.377 22.003 1.00 41.81 583 ARG A N 1
ATOM 4540 C CA . ARG A 1 583 ? 30.665 -79.810 21.795 1.00 41.81 583 ARG A CA 1
ATOM 4541 C C . ARG A 1 583 ? 31.311 -80.450 23.026 1.00 41.81 583 ARG A C 1
ATOM 4543 O O . ARG A 1 583 ? 32.343 -79.953 23.464 1.00 41.81 583 ARG A O 1
ATOM 4550 N N . SER A 1 584 ? 30.721 -81.569 23.459 1.00 37.62 584 SER A N 1
ATOM 4551 C CA . SER A 1 584 ? 31.114 -82.417 24.599 1.00 37.62 584 SER A CA 1
ATOM 4552 C C . SER A 1 584 ? 31.046 -81.729 25.963 1.00 37.62 584 SER A C 1
ATOM 4554 O O . SER A 1 584 ? 32.088 -81.223 26.426 1.00 37.62 584 SER A O 1
#